Protein 1NVP (pdb70)

Sequence (367 aa):
SGIVPQLQNIVSTVNLGCKLDLKTIALRARNAEYNPKRFAAVIMRIREPRTTALIFSSGKMVCTGAKSEEQSRLAARKYARVVQKLGFPAKFLDFKIQNMVGSCDVKFPIRLEGLVLTHQQFSSYEPELFPGLIYRMIKPRIVLLIFVSGKVVLTGAKVRAEIYEAFENIYPILKGFRKTTVPKLYRSVIEDVINDVRDIFLDDGVDEQVLMELKTLWENKLMDTENVVVCQYDKIHRSKNKWKFHLKDGIMNLNGRDYIFSKAIGDAEWYQLYRNTTLGNSLQESLDELIQSQQITPQLALQVLLQFDKAINAALAQRVRNRVNFRGSLNTYRFCDNVWTFVLNDVEFREVTELIKVDKVKIVACD

Structure (mmCIF, N/CA/C/O backbone):
data_1NVP
#
_entry.id   1NVP
#
_cell.length_a   59.624
_cell.length_b   90.884
_cell.length_c   125.256
_cell.angle_alpha   90.00
_cell.angle_beta   90.00
_cell.angle_gamma   90.00
#
_symmetry.space_group_name_H-M   'P 21 21 21'
#
loop_
_entity.id
_entity.type
_entity.pdbx_description
1 polymer "5'-D(*GP*GP*GP*GP*GP*GP*GP*CP*TP*AP*TP*AP*AP*AP*AP*GP*G)-3'"
2 polymer "5'-D(*CP*CP*TP*TP*TP*TP*AP*TP*AP*GP*CP*CP*CP*CP*CP*CP*C)-3'"
3 polymer 'TATA box binding protein'
4 polymer 'Transcription initiation factor IIA alpha chain'
5 polymer 'Transcription initiation factor IIA beta chain'
6 polymer 'Transcription initiation factor IIA gamma chain'
7 water water
#
loop_
_atom_site.group_PDB
_atom_site.id
_atom_site.type_symbol
_atom_site.label_atom_id
_atom_site.label_alt_id
_atom_site.label_comp_id
_atom_site.label_asym_id
_atom_site.label_entity_id
_atom_site.label_seq_id
_atom_site.pdbx_PDB_ins_code
_atom_site.Cartn_x
_atom_site.Cartn_y
_atom_site.Cartn_z
_atom_site.occupancy
_atom_site.B_iso_or_equiv
_atom_site.auth_seq_id
_atom_site.auth_comp_id
_atom_site.auth_asym_id
_atom_site.auth_atom_id
_atom_site.pdbx_PDB_model_num
ATOM 692 N N . SER C 3 1 ? 8.377 3.827 16.810 1.00 83.29 159 SE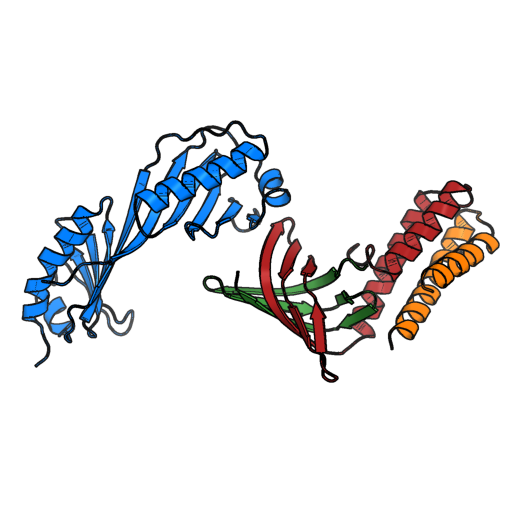R A N 1
ATOM 693 C CA . SER C 3 1 ? 8.101 4.982 17.697 1.00 83.40 159 SER A CA 1
ATOM 694 C C . SER C 3 1 ? 6.929 5.849 17.255 1.00 82.26 159 SER A C 1
ATOM 695 O O . SER C 3 1 ? 6.611 5.979 16.063 1.00 83.64 159 SER A O 1
ATOM 698 N N . GLY C 3 2 ? 6.257 6.395 18.256 1.00 80.81 160 GLY A N 1
ATOM 699 C CA . GLY C 3 2 ? 5.209 7.345 17.980 1.00 77.47 160 GLY A CA 1
ATOM 700 C C . GLY C 3 2 ? 5.985 8.648 17.808 1.00 72.65 160 GLY A C 1
ATOM 701 O O . GLY C 3 2 ? 5.427 9.755 17.812 1.00 74.19 160 GLY A O 1
ATOM 702 N N . ILE C 3 3 ? 7.300 8.490 17.662 1.00 66.58 161 ILE A N 1
ATOM 703 C CA . ILE C 3 3 ? 8.224 9.597 17.497 1.00 61.03 161 ILE A CA 1
ATOM 704 C C . ILE C 3 3 ? 8.427 9.882 16.017 1.00 53.81 161 ILE A C 1
ATOM 705 O O . ILE C 3 3 ? 8.830 9.012 15.238 1.00 52.49 161 ILE A O 1
ATOM 710 N N . VAL C 3 4 ? 8.130 11.114 15.626 1.00 50.22 162 VAL A N 1
ATOM 711 C CA . VAL C 3 4 ? 8.278 11.507 14.237 1.00 46.74 162 VAL A CA 1
ATOM 712 C C . VAL C 3 4 ? 9.267 12.655 14.069 1.00 40.31 162 VAL A C 1
ATOM 713 O O . VAL C 3 4 ? 9.127 13.705 14.705 1.00 36.84 162 VAL A O 1
ATOM 717 N N . PRO C 3 5 ? 10.293 12.463 13.223 1.00 40.85 163 PRO A N 1
ATOM 718 C CA . PRO C 3 5 ? 11.266 13.541 13.015 1.00 41.61 163 PRO A CA 1
ATOM 719 C C . PRO C 3 5 ? 10.563 14.755 12.390 1.00 38.19 163 PRO A C 1
ATOM 720 O O . PRO C 3 5 ? 9.817 14.623 11.420 1.00 35.89 163 PRO A O 1
ATOM 724 N N . GLN C 3 6 ? 10.799 15.934 12.948 1.00 37.94 164 GLN A N 1
ATOM 725 C CA . GLN C 3 6 ? 10.203 17.150 12.392 1.00 40.21 164 GLN A CA 1
ATOM 726 C C . GLN C 3 6 ? 11.235 17.844 11.504 1.00 39.41 164 GLN A C 1
ATOM 727 O O . GLN C 3 6 ? 12.389 17.998 11.895 1.00 37.83 164 GLN A O 1
ATOM 733 N N . LEU C 3 7 ? 10.832 18.234 10.299 1.00 34.22 165 LEU A N 1
ATOM 734 C CA . LEU C 3 7 ? 11.744 18.909 9.389 1.00 37.80 165 LEU A CA 1
ATOM 735 C C . LEU C 3 7 ? 11.995 20.310 9.925 1.00 39.17 165 LEU A C 1
ATOM 736 O O . LEU C 3 7 ? 11.068 20.994 10.364 1.00 38.53 165 LEU A O 1
ATOM 741 N N . GLN C 3 8 ? 13.257 20.727 9.889 1.00 37.24 166 GLN A N 1
ATOM 742 C CA . GLN C 3 8 ? 13.650 22.018 10.432 1.00 34.80 166 GLN A CA 1
ATOM 743 C C . GLN C 3 8 ? 14.284 22.974 9.438 1.00 34.87 166 GLN A C 1
ATOM 744 O O . GLN C 3 8 ? 14.298 24.176 9.660 1.00 35.43 166 GLN A O 1
ATOM 750 N N . ASN C 3 9 ? 14.810 22.445 8.347 1.00 32.27 167 ASN A N 1
ATOM 751 C CA . ASN C 3 9 ? 15.507 23.270 7.384 1.00 29.09 167 ASN A CA 1
ATOM 752 C C . ASN C 3 9 ? 15.656 22.514 6.090 1.00 32.41 167 ASN A C 1
ATOM 753 O O . ASN C 3 9 ? 15.891 21.287 6.070 1.00 33.17 167 ASN A O 1
ATOM 758 N N . ILE C 3 10 ? 15.496 23.242 5.002 1.00 30.80 168 ILE A N 1
ATOM 759 C CA . ILE C 3 10 ? 15.619 22.686 3.681 1.00 32.58 168 ILE A CA 1
ATOM 760 C C . ILE C 3 10 ? 16.368 23.709 2.849 1.00 32.18 168 ILE A C 1
ATOM 761 O O . ILE C 3 10 ? 16.094 24.908 2.956 1.00 32.96 168 ILE A O 1
ATOM 766 N N . VAL C 3 11 ? 17.312 23.237 2.038 1.00 33.07 169 VAL A N 1
ATOM 767 C CA . VAL C 3 11 ? 18.073 24.088 1.136 1.00 29.09 169 VAL A CA 1
ATOM 768 C C . VAL C 3 11 ? 17.732 23.606 -0.260 1.00 32.06 169 VAL A C 1
ATOM 769 O O . VAL C 3 11 ? 17.818 22.395 -0.560 1.00 29.82 169 VAL A O 1
ATOM 773 N N . SER C 3 12 ? 17.312 24.537 -1.110 1.00 30.85 170 SER A N 1
ATOM 774 C CA . SER C 3 12 ? 16.960 24.227 -2.480 1.00 31.57 170 SER A CA 1
ATOM 775 C C . SER C 3 12 ? 17.654 25.197 -3.410 1.00 31.24 170 SER A C 1
ATOM 776 O O . SER C 3 12 ? 18.190 26.211 -2.982 1.00 27.87 170 SER A O 1
ATOM 779 N N . THR C 3 13 ? 17.665 24.883 -4.691 1.00 28.37 171 THR A N 1
ATOM 780 C CA . THR C 3 13 ? 18.292 25.765 -5.635 1.00 31.84 171 THR A CA 1
ATOM 781 C C . THR C 3 13 ? 17.360 25.805 -6.810 1.00 33.06 171 THR A C 1
ATOM 782 O O . THR C 3 13 ? 16.499 24.938 -6.951 1.00 35.25 171 THR A O 1
ATOM 786 N N . VAL C 3 14 ? 17.500 26.838 -7.626 1.00 35.22 172 VAL A N 1
ATOM 787 C CA . VAL C 3 14 ? 16.684 26.978 -8.812 1.00 32.02 172 VAL A CA 1
ATOM 788 C C . VAL C 3 14 ? 17.409 27.933 -9.746 1.00 37.28 172 VAL A C 1
ATOM 789 O O . VAL C 3 14 ? 18.185 28.784 -9.308 1.00 35.48 172 VAL A O 1
ATOM 793 N N . ASN C 3 15 ? 17.176 27.770 -11.037 1.00 35.98 173 ASN A N 1
ATOM 794 C CA . ASN C 3 15 ? 17.817 28.601 -12.024 1.00 35.26 173 ASN A CA 1
ATOM 795 C C . ASN C 3 15 ? 16.820 29.557 -12.679 1.00 36.20 173 ASN A C 1
ATOM 796 O O . ASN C 3 15 ? 15.921 29.128 -13.401 1.00 40.53 173 ASN A O 1
ATOM 801 N N . LEU C 3 16 ? 16.988 30.854 -12.424 1.00 42.15 174 LEU A N 1
ATOM 802 C CA . LEU C 3 16 ? 16.087 31.858 -12.985 1.00 44.86 174 LEU A CA 1
ATOM 803 C C . LEU C 3 16 ? 16.321 32.017 -14.474 1.00 45.85 174 LEU A C 1
ATOM 804 O O . LEU C 3 16 ? 15.558 32.684 -15.163 1.00 46.72 174 LEU A O 1
ATOM 809 N N . GLY C 3 17 ? 17.388 31.394 -14.964 1.00 45.68 175 GLY A N 1
ATOM 810 C CA . GLY C 3 17 ? 17.678 31.409 -16.386 1.00 51.01 175 GLY A CA 1
ATOM 811 C C . GLY C 3 17 ? 18.131 32.674 -17.093 1.00 52.39 175 GLY A C 1
ATOM 812 O O . GLY C 3 17 ? 18.155 32.703 -18.323 1.00 56.83 175 GLY A O 1
ATOM 813 N N . CYS C 3 18 ? 18.486 33.717 -16.354 1.00 50.54 176 CYS A N 1
ATOM 814 C CA . CYS C 3 18 ? 18.955 34.937 -17.002 1.00 52.91 176 CYS A CA 1
ATOM 815 C C . CYS C 3 18 ? 19.881 35.700 -16.079 1.00 53.82 176 CYS A C 1
ATOM 816 O O . CYS C 3 18 ? 19.726 35.652 -14.860 1.00 53.51 176 CYS A O 1
ATOM 819 N N . LYS C 3 19 ? 20.850 36.396 -16.664 1.00 47.91 177 LYS A N 1
ATOM 820 C CA . LYS C 3 19 ? 21.800 37.168 -15.874 1.00 47.14 177 LYS A CA 1
ATOM 821 C C . LYS C 3 19 ? 21.076 38.245 -15.095 1.00 46.64 177 LYS A C 1
ATOM 822 O O . LYS C 3 19 ? 20.107 38.827 -15.575 1.00 48.73 177 LYS A O 1
ATOM 828 N N . LEU C 3 20 ? 21.549 38.501 -13.883 1.00 45.63 178 LEU A N 1
ATOM 829 C CA . LEU C 3 20 ? 20.934 39.486 -13.020 1.00 43.54 178 LEU A CA 1
ATOM 830 C C . LEU C 3 20 ? 21.868 40.620 -12.631 1.00 44.85 178 LEU A C 1
ATOM 831 O O . LEU C 3 20 ? 23.052 40.410 -12.363 1.00 48.22 178 LEU A O 1
ATOM 836 N N . ASP C 3 21 ? 21.311 41.825 -12.609 1.00 45.28 179 ASP A N 1
ATOM 837 C CA . ASP C 3 21 ? 22.039 43.028 -12.221 1.00 45.81 179 ASP A CA 1
ATOM 838 C C . ASP C 3 21 ? 21.748 43.114 -10.737 1.00 44.09 179 ASP A C 1
ATOM 839 O O . ASP C 3 21 ? 20.696 43.605 -10.331 1.00 42.00 179 ASP A O 1
ATOM 844 N N . LEU C 3 22 ? 22.679 42.622 -9.927 1.00 45.49 180 LEU A N 1
ATOM 845 C CA . LEU C 3 22 ? 22.501 42.591 -8.481 1.00 44.47 180 LEU A CA 1
ATOM 846 C C . LEU C 3 22 ? 22.399 43.936 -7.784 1.00 46.76 180 LEU A C 1
ATOM 847 O O . LEU C 3 22 ? 21.745 44.055 -6.742 1.00 42.20 180 LEU A O 1
ATOM 852 N N . LYS C 3 23 ? 23.069 44.946 -8.327 1.00 46.61 181 LYS A N 1
ATOM 853 C CA . LYS C 3 23 ? 23.015 46.261 -7.705 1.00 47.81 181 LYS A CA 1
ATOM 854 C C . LYS C 3 23 ? 21.580 46.782 -7.773 1.00 42.42 181 LYS A C 1
ATOM 855 O O . LYS C 3 23 ? 21.039 47.269 -6.788 1.00 44.59 181 LYS A O 1
ATOM 861 N N . THR C 3 24 ? 20.972 46.664 -8.945 1.00 41.44 182 THR A N 1
ATOM 862 C CA . THR C 3 24 ? 19.596 47.104 -9.142 1.00 47.12 182 THR A CA 1
ATOM 863 C C . THR C 3 24 ? 18.668 46.438 -8.125 1.00 47.85 182 THR A C 1
ATOM 864 O O . THR C 3 24 ? 17.869 47.102 -7.452 1.00 46.90 182 THR A O 1
ATOM 868 N N . ILE C 3 25 ? 18.789 45.116 -8.013 1.00 46.89 183 ILE A N 1
ATOM 869 C CA . ILE C 3 25 ? 17.973 44.345 -7.091 1.00 44.53 183 ILE A CA 1
ATOM 870 C C . ILE C 3 25 ? 18.163 44.794 -5.652 1.00 44.81 183 ILE A C 1
ATOM 871 O O . ILE C 3 25 ? 17.191 44.937 -4.911 1.00 49.30 183 ILE A O 1
ATOM 876 N N . ALA C 3 26 ? 19.406 45.022 -5.249 1.00 42.86 184 ALA A N 1
ATOM 877 C CA . ALA C 3 26 ? 19.679 45.438 -3.878 1.00 46.49 184 ALA A CA 1
ATOM 878 C C . ALA C 3 26 ? 19.132 46.825 -3.551 1.00 47.28 184 ALA A C 1
ATOM 879 O O . ALA C 3 26 ? 18.747 47.096 -2.411 1.00 47.05 184 ALA A O 1
ATOM 881 N N . LEU C 3 27 ? 19.103 47.698 -4.552 1.00 48.83 185 LEU A N 1
ATOM 882 C CA . LEU C 3 27 ? 18.623 49.061 -4.357 1.00 48.56 185 LEU A CA 1
ATOM 883 C C . LEU C 3 27 ? 17.105 49.196 -4.385 1.00 48.19 185 LEU A C 1
ATOM 884 O O . LEU C 3 27 ? 16.545 50.007 -3.653 1.00 47.82 185 LEU A O 1
ATOM 889 N N . ARG C 3 28 ? 16.443 48.382 -5.202 1.00 50.54 186 ARG A N 1
ATOM 890 C CA . ARG C 3 28 ? 14.991 48.450 -5.335 1.00 50.23 186 ARG A CA 1
ATOM 891 C C . ARG C 3 28 ? 14.164 47.442 -4.531 1.00 53.34 186 ARG A C 1
ATOM 892 O O . ARG C 3 28 ? 13.024 47.729 -4.167 1.00 55.61 186 ARG A O 1
ATOM 900 N N . ALA C 3 29 ? 14.719 46.266 -4.252 1.00 49.83 187 ALA A N 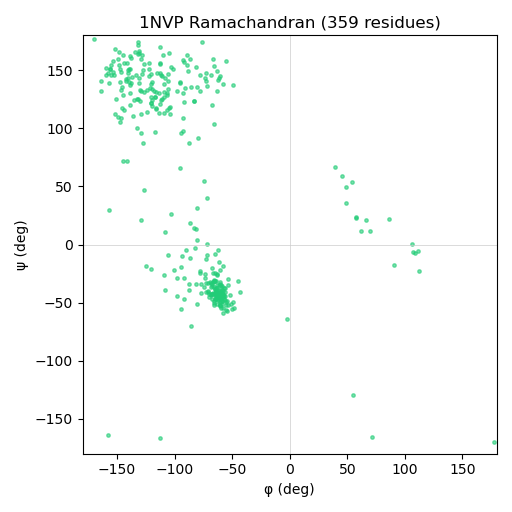1
ATOM 901 C CA . ALA C 3 29 ? 13.976 45.254 -3.500 1.00 49.20 187 ALA A CA 1
ATOM 902 C C . ALA C 3 29 ? 14.036 45.513 -2.004 1.00 46.40 187 ALA A C 1
ATOM 903 O O . ALA C 3 29 ? 14.986 46.111 -1.506 1.00 48.56 187 ALA A O 1
ATOM 905 N N . ARG C 3 30 ? 13.016 45.065 -1.280 1.00 44.25 188 ARG A N 1
ATOM 906 C CA . ARG C 3 30 ? 13.007 45.248 0.162 1.00 43.86 188 ARG A CA 1
ATOM 907 C C . ARG C 3 30 ? 13.700 44.066 0.835 1.00 41.31 188 ARG A C 1
ATOM 908 O O . ARG C 3 30 ? 13.747 42.966 0.286 1.00 42.77 188 ARG A O 1
ATOM 916 N N . ASN C 3 31 ? 14.232 44.311 2.024 1.00 37.32 189 ASN A N 1
ATOM 917 C CA . ASN C 3 31 ? 14.887 43.290 2.815 1.00 39.80 189 ASN A CA 1
ATOM 918 C C . ASN C 3 31 ? 15.990 42.573 2.035 1.00 42.36 189 ASN A C 1
ATOM 919 O O . ASN C 3 31 ? 16.007 41.332 1.924 1.00 38.44 189 ASN A O 1
ATOM 924 N N . ALA C 3 32 ? 16.906 43.373 1.491 1.00 38.80 190 ALA A N 1
ATOM 925 C CA . ALA C 3 32 ? 18.019 42.864 0.714 1.00 37.41 190 ALA A CA 1
ATOM 926 C C . ALA C 3 32 ? 19.350 43.412 1.212 1.00 40.68 190 ALA A C 1
ATOM 927 O O . ALA C 3 32 ? 19.433 44.556 1.694 1.00 41.84 190 ALA A O 1
ATOM 929 N N . GLU C 3 33 ? 20.385 42.581 1.107 1.00 41.22 191 GLU A N 1
ATOM 930 C CA . GLU C 3 33 ? 21.742 42.943 1.512 1.00 39.21 191 GLU A CA 1
ATOM 931 C C . GLU C 3 33 ? 22.671 42.608 0.360 1.00 42.00 191 GLU A C 1
ATOM 932 O O . GLU C 3 33 ? 22.605 41.513 -0.215 1.00 40.99 191 GLU A O 1
ATOM 938 N N . TYR C 3 34 ? 23.530 43.555 0.014 1.00 41.12 192 TYR A N 1
ATOM 939 C CA . TYR C 3 34 ? 24.475 43.361 -1.064 1.00 42.48 192 TYR A CA 1
ATOM 940 C C . TYR C 3 34 ? 25.778 44.053 -0.708 1.00 44.86 192 TYR A C 1
ATOM 941 O O . TYR C 3 34 ? 25.832 45.278 -0.568 1.00 44.43 192 TYR A O 1
ATOM 950 N N . ASN C 3 35 ? 26.821 43.249 -0.548 1.00 43.27 193 ASN A N 1
ATOM 951 C CA . ASN C 3 35 ? 28.144 43.733 -0.196 1.00 45.40 193 ASN A CA 1
ATOM 952 C C . ASN C 3 35 ? 29.144 42.895 -0.977 1.00 42.99 193 ASN A C 1
ATOM 953 O O . ASN C 3 35 ? 29.848 42.076 -0.407 1.00 50.01 193 ASN A O 1
ATOM 958 N N . PRO C 3 36 ? 29.225 43.108 -2.295 1.00 46.49 194 PRO A N 1
ATOM 959 C CA . PRO C 3 36 ? 30.128 42.375 -3.184 1.00 48.98 194 PRO A CA 1
ATOM 960 C C . PRO C 3 36 ? 31.561 42.179 -2.705 1.00 52.87 194 PRO A C 1
ATOM 961 O O . PRO C 3 36 ? 32.188 41.167 -3.019 1.00 56.34 194 PRO A O 1
ATOM 965 N N . LYS C 3 37 ? 32.079 43.125 -1.935 1.00 53.48 195 LYS A N 1
ATOM 966 C CA . LYS C 3 37 ? 33.444 43.012 -1.452 1.00 58.45 195 LYS A CA 1
ATOM 967 C C . LYS C 3 37 ? 33.591 41.849 -0.474 1.00 57.80 195 LYS A C 1
ATOM 968 O O . LYS C 3 37 ? 34.685 41.306 -0.307 1.00 59.51 195 LYS A O 1
ATOM 974 N N . ARG C 3 38 ? 32.493 41.471 0.173 1.00 54.63 196 ARG A N 1
ATOM 975 C CA . ARG C 3 38 ? 32.536 40.375 1.133 1.00 53.04 196 ARG A CA 1
ATOM 976 C C . ARG C 3 38 ? 31.850 39.102 0.628 1.00 52.09 196 ARG A C 1
ATOM 977 O O . ARG C 3 38 ? 32.331 37.996 0.873 1.00 52.56 196 ARG A O 1
ATOM 985 N N . PHE C 3 39 ? 30.729 39.260 -0.069 1.00 49.18 197 PHE A N 1
ATOM 986 C CA . PHE C 3 39 ? 29.988 38.121 -0.605 1.00 43.76 197 PHE A CA 1
ATOM 987 C C . PHE C 3 39 ? 29.392 38.549 -1.938 1.00 43.21 197 PHE A C 1
ATOM 988 O O . PHE C 3 39 ? 28.748 39.592 -2.028 1.00 42.94 197 PHE A O 1
ATOM 996 N N . ALA C 3 40 ? 29.621 37.747 -2.972 1.00 35.36 198 ALA A N 1
ATOM 997 C CA . ALA C 3 40 ? 29.162 38.055 -4.315 1.00 39.39 198 ALA A CA 1
ATOM 998 C C . ALA C 3 40 ? 27.667 37.947 -4.591 1.00 40.54 198 ALA A C 1
ATOM 999 O O . ALA C 3 40 ? 27.226 38.188 -5.712 1.00 42.23 198 ALA A O 1
ATOM 1001 N N . ALA C 3 41 ? 26.875 37.591 -3.596 1.00 36.21 199 ALA A N 1
ATOM 1002 C CA . ALA C 3 41 ? 25.456 37.452 -3.866 1.00 38.75 199 ALA A CA 1
ATOM 1003 C C . ALA C 3 41 ? 24.574 38.329 -3.006 1.00 33.18 199 ALA A C 1
ATOM 1004 O O . ALA C 3 41 ? 24.951 38.744 -1.912 1.00 35.02 199 ALA A O 1
ATOM 1006 N N . VAL C 3 42 ? 23.384 38.605 -3.520 1.00 33.37 200 VAL A N 1
ATOM 1007 C CA . VAL C 3 42 ? 22.419 39.374 -2.758 1.00 35.37 200 VAL A CA 1
ATOM 1008 C C . VAL C 3 42 ? 21.749 38.412 -1.790 1.00 35.72 200 VAL A C 1
ATOM 1009 O O . VAL C 3 42 ? 21.411 37.288 -2.160 1.00 37.45 200 VAL A O 1
ATOM 1013 N N . ILE C 3 43 ? 21.595 38.843 -0.545 1.00 36.50 201 ILE A N 1
ATOM 1014 C CA . ILE C 3 43 ? 20.924 38.057 0.473 1.00 35.46 201 ILE A CA 1
ATOM 1015 C C . ILE C 3 43 ? 19.554 38.729 0.705 1.00 37.51 201 ILE A C 1
ATOM 1016 O O . ILE C 3 43 ? 19.493 39.887 1.158 1.00 39.37 201 ILE A O 1
ATOM 1021 N N . MET C 3 44 ? 18.474 38.013 0.380 1.00 34.13 202 MET A N 1
ATOM 1022 C CA . MET C 3 44 ? 17.108 38.518 0.543 1.00 32.42 202 MET A CA 1
ATOM 1023 C C . MET C 3 44 ? 16.291 37.592 1.456 1.00 35.83 202 MET A C 1
ATOM 1024 O O . MET C 3 44 ? 16.485 36.367 1.451 1.00 33.24 202 MET A O 1
ATOM 1029 N N . ARG C 3 45 ? 15.396 38.176 2.256 1.00 34.53 203 ARG A N 1
ATOM 1030 C CA . ARG C 3 45 ? 14.534 37.414 3.153 1.00 34.54 203 ARG A CA 1
ATOM 1031 C C . ARG C 3 45 ? 13.070 37.774 2.922 1.00 39.34 203 ARG A C 1
ATOM 1032 O O . ARG C 3 45 ? 12.762 38.856 2.409 1.00 38.50 203 ARG A O 1
ATOM 1040 N N . ILE C 3 46 ? 12.172 36.849 3.260 1.00 38.49 204 ILE A N 1
ATOM 1041 C CA . ILE C 3 46 ? 10.733 37.103 3.186 1.00 39.12 204 ILE A CA 1
ATOM 1042 C C . ILE C 3 46 ? 10.207 36.463 4.443 1.00 42.43 204 ILE A C 1
ATOM 1043 O O . ILE C 3 46 ? 10.901 35.645 5.069 1.00 38.41 204 ILE A O 1
ATOM 1048 N N . ARG C 3 47 ? 8.996 36.830 4.833 1.00 39.39 205 ARG A N 1
ATOM 1049 C CA . ARG C 3 47 ? 8.433 36.307 6.064 1.00 40.33 205 ARG A CA 1
ATOM 1050 C C . ARG C 3 47 ? 7.542 35.082 5.917 1.00 37.91 205 ARG A C 1
ATOM 1051 O O . ARG C 3 47 ? 7.306 34.377 6.887 1.00 40.06 205 ARG A O 1
ATOM 1059 N N . GLU C 3 48 ? 7.041 34.840 4.716 1.00 41.62 206 GLU A N 1
ATOM 1060 C CA . GLU C 3 48 ? 6.133 33.728 4.520 1.00 42.69 206 GLU A CA 1
ATOM 1061 C C . GLU C 3 48 ? 6.261 33.092 3.152 1.00 43.79 206 GLU A C 1
ATOM 1062 O O . GLU C 3 48 ? 5.830 33.656 2.151 1.00 45.47 206 GLU A O 1
ATOM 1068 N N . PRO C 3 49 ? 6.881 31.903 3.090 1.00 38.15 207 PRO A N 1
ATOM 1069 C CA . PRO C 3 49 ? 7.431 31.213 4.259 1.00 37.78 207 PRO A CA 1
ATOM 1070 C C . PRO C 3 49 ? 8.694 31.944 4.702 1.00 37.17 207 PRO A C 1
ATOM 1071 O O . PRO C 3 49 ? 9.411 32.477 3.875 1.00 34.96 207 PRO A O 1
ATOM 1075 N N . ARG C 3 50 ? 8.958 31.950 5.998 1.00 36.53 208 ARG A N 1
ATOM 1076 C CA . ARG C 3 50 ? 10.132 32.603 6.542 1.00 37.63 208 ARG A CA 1
ATOM 1077 C C . ARG C 3 50 ? 11.392 31.873 6.050 1.00 36.88 208 ARG A C 1
ATOM 1078 O O . ARG C 3 50 ? 11.727 30.775 6.536 1.00 34.14 208 ARG A O 1
ATOM 1086 N N . THR C 3 51 ? 12.061 32.490 5.073 1.00 34.11 209 THR A N 1
ATOM 1087 C CA . THR C 3 51 ? 13.266 31.954 4.448 1.00 31.98 209 THR A CA 1
ATOM 1088 C C . THR C 3 51 ? 14.253 33.038 3.980 1.00 37.49 209 THR A C 1
ATOM 1089 O O . THR C 3 51 ? 13.899 34.234 3.856 1.00 35.21 209 THR A O 1
ATOM 1093 N N . THR C 3 52 ? 15.479 32.600 3.683 1.00 31.90 210 THR A N 1
ATOM 1094 C CA . THR C 3 52 ? 16.544 33.475 3.198 1.00 27.93 210 THR A CA 1
ATOM 1095 C C . THR C 3 52 ? 17.040 32.931 1.876 1.00 34.48 210 THR A C 1
ATOM 1096 O O . THR C 3 52 ? 17.261 31.713 1.737 1.00 31.52 210 THR A O 1
ATOM 1100 N N . ALA C 3 53 ? 17.186 33.815 0.896 1.00 33.71 211 ALA A N 1
ATOM 1101 C CA . ALA C 3 53 ? 17.683 33.431 -0.411 1.00 37.65 211 ALA A CA 1
ATOM 1102 C C . ALA C 3 53 ? 19.053 34.051 -0.666 1.00 36.19 211 ALA A C 1
ATOM 1103 O O . ALA C 3 53 ? 19.409 35.088 -0.081 1.00 34.07 211 ALA A O 1
ATOM 1105 N N . LEU C 3 54 ? 19.809 33.400 -1.544 1.00 33.08 212 LEU A N 1
ATOM 1106 C CA . LEU C 3 54 ? 21.127 33.855 -1.951 1.00 32.22 212 LEU A CA 1
ATOM 1107 C C . LEU C 3 54 ? 20.944 33.938 -3.434 1.00 31.22 212 LEU A C 1
ATOM 1108 O O . LEU C 3 54 ? 20.729 32.924 -4.089 1.00 32.18 212 LEU A O 1
ATOM 1113 N N . ILE C 3 55 ? 21.006 35.147 -3.984 1.00 31.66 213 ILE A N 1
ATOM 1114 C CA . ILE C 3 55 ? 20.803 35.312 -5.412 1.00 34.00 213 ILE A CA 1
ATOM 1115 C C . ILE C 3 55 ? 22.092 35.731 -6.099 1.00 31.59 213 ILE A C 1
ATOM 1116 O O . ILE C 3 55 ? 22.688 36.752 -5.747 1.00 34.77 213 ILE A O 1
ATOM 1121 N N . PHE C 3 56 ? 22.497 34.957 -7.101 1.00 30.49 214 PHE A N 1
ATOM 1122 C CA . PHE C 3 56 ? 23.734 35.211 -7.821 1.00 35.74 214 PHE A CA 1
ATOM 1123 C C . PHE C 3 56 ? 23.483 35.888 -9.151 1.00 37.52 214 PHE A C 1
ATOM 1124 O O . PHE C 3 56 ? 22.428 35.701 -9.765 1.00 37.45 214 PHE A O 1
ATOM 1132 N N . SER C 3 57 ? 24.458 36.675 -9.598 1.00 38.68 215 SER A N 1
ATOM 1133 C CA . SER C 3 57 ? 24.321 37.409 -10.848 1.00 41.12 215 SER A CA 1
ATOM 1134 C C . SER C 3 57 ? 24.150 36.490 -12.032 1.00 41.63 215 SER A C 1
ATOM 1135 O O . SER C 3 57 ? 23.739 36.923 -13.117 1.00 41.95 215 SER A O 1
ATOM 1138 N N . SER C 3 58 ? 24.457 35.212 -11.833 1.00 38.37 216 SER A N 1
ATOM 1139 C CA . SER C 3 58 ? 24.311 34.240 -12.915 1.00 35.92 216 SER A CA 1
ATOM 1140 C C . SER C 3 58 ? 22.829 33.960 -13.121 1.00 36.65 216 SER A C 1
ATOM 1141 O O . SER C 3 58 ? 22.408 33.573 -14.200 1.00 38.91 216 SER A O 1
ATOM 1144 N N . GLY C 3 59 ? 22.041 34.154 -12.074 1.00 35.47 217 GLY A N 1
ATOM 1145 C CA . GLY C 3 59 ? 20.617 33.882 -12.181 1.00 33.49 217 GLY A CA 1
ATOM 1146 C C . GLY C 3 59 ? 20.255 32.669 -11.334 1.00 37.08 217 GLY A C 1
ATOM 1147 O O . GLY C 3 59 ? 19.076 32.310 -11.190 1.00 35.57 217 GLY A O 1
ATOM 1148 N N . LYS C 3 60 ? 21.274 32.023 -10.768 1.00 33.90 218 LYS A N 1
ATOM 1149 C CA . LYS C 3 60 ? 21.017 30.867 -9.931 1.00 33.32 218 LYS A CA 1
ATOM 1150 C C . LYS C 3 60 ? 20.793 31.377 -8.536 1.00 31.32 218 LYS A C 1
ATOM 1151 O O . LYS C 3 60 ? 21.346 32.403 -8.136 1.00 35.97 218 LYS A O 1
ATOM 1157 N N . MET C 3 61 ? 19.973 30.652 -7.793 1.00 35.38 219 MET A N 1
ATOM 1158 C CA . MET C 3 61 ? 19.599 31.051 -6.464 1.00 31.17 219 MET A CA 1
ATOM 1159 C C . MET C 3 61 ? 19.545 29.880 -5.493 1.00 29.35 219 MET A C 1
ATOM 1160 O O . MET C 3 61 ? 19.269 28.751 -5.888 1.00 29.60 219 MET A O 1
ATOM 1165 N N . VAL C 3 62 ? 19.803 30.162 -4.223 1.00 27.42 220 VAL A N 1
ATOM 1166 C CA . VAL C 3 62 ? 19.749 29.157 -3.180 1.00 30.48 220 VAL A CA 1
ATOM 1167 C C . VAL C 3 62 ? 18.678 29.642 -2.205 1.00 27.12 220 VAL A C 1
ATOM 1168 O O . VAL C 3 62 ? 18.658 30.830 -1.853 1.00 31.42 220 VAL A O 1
ATOM 1172 N N . CYS C 3 63 ? 17.779 28.747 -1.794 1.00 31.70 221 CYS A N 1
ATOM 1173 C CA . CYS C 3 63 ? 16.709 29.084 -0.855 1.00 33.10 221 CYS A CA 1
ATOM 1174 C C . CYS C 3 63 ? 16.893 28.267 0.406 1.00 34.18 221 CYS A C 1
ATOM 1175 O O . CYS C 3 63 ? 17.008 27.035 0.348 1.00 30.77 221 CYS A O 1
ATOM 1178 N N . THR C 3 64 ? 16.921 28.939 1.550 1.00 29.00 222 THR A N 1
ATOM 1179 C CA . THR C 3 64 ? 17.132 28.263 2.805 1.00 28.85 222 THR A CA 1
ATOM 1180 C C . THR C 3 64 ? 16.100 28.575 3.868 1.00 28.78 222 THR A C 1
ATOM 1181 O O . THR C 3 64 ? 15.368 29.570 3.770 1.00 33.96 222 THR A O 1
ATOM 1185 N N . GLY C 3 65 ? 16.056 27.720 4.886 1.00 32.17 223 GLY A N 1
ATOM 1186 C CA . GLY C 3 65 ? 15.178 27.923 6.026 1.00 35.17 223 GLY A CA 1
ATOM 1187 C C . GLY C 3 65 ? 13.771 27.358 6.074 1.00 34.67 223 GLY A C 1
ATOM 1188 O O . GLY C 3 65 ? 13.181 27.287 7.145 1.00 34.53 223 GLY A O 1
ATOM 1189 N N . ALA C 3 66 ? 13.223 26.978 4.938 1.00 30.20 224 ALA A N 1
ATOM 1190 C CA . ALA C 3 66 ? 11.865 26.432 4.891 1.00 36.20 224 ALA A CA 1
ATOM 1191 C C . ALA C 3 66 ? 11.780 25.088 5.628 1.00 36.25 224 ALA A C 1
ATOM 1192 O O . ALA C 3 66 ? 12.779 24.369 5.741 1.00 36.96 224 ALA A O 1
ATOM 1194 N N . LYS C 3 67 ? 10.588 24.755 6.129 1.00 31.16 225 LYS A N 1
ATOM 1195 C CA . LYS C 3 67 ? 10.404 23.509 6.861 1.00 33.99 225 LYS A CA 1
ATOM 1196 C C . LYS C 3 67 ? 9.596 22.435 6.138 1.00 37.10 225 LYS A C 1
ATOM 1197 O O . LYS C 3 67 ? 9.229 21.430 6.740 1.00 36.11 225 LYS A O 1
ATOM 1203 N N . SER C 3 68 ? 9.333 22.629 4.852 1.00 34.86 226 SER A N 1
ATOM 1204 C CA . SER C 3 68 ? 8.597 21.631 4.089 1.00 36.08 226 SER A CA 1
ATOM 1205 C C . SER C 3 68 ? 8.984 21.822 2.642 1.00 33.04 226 SER A C 1
ATOM 1206 O O . SER C 3 68 ? 9.383 22.924 2.264 1.00 33.90 226 SER A O 1
ATOM 1209 N N . GLU C 3 69 ? 8.882 20.762 1.838 1.00 32.93 227 GLU A N 1
ATOM 1210 C CA . GLU C 3 69 ? 9.209 20.823 0.420 1.00 30.53 227 GLU A CA 1
ATOM 1211 C C . GLU C 3 69 ? 8.365 21.885 -0.275 1.00 37.32 227 GLU A C 1
ATOM 1212 O O . GLU C 3 69 ? 8.863 22.653 -1.109 1.00 35.35 227 GLU A O 1
ATOM 1218 N N . GLU C 3 70 ? 7.073 21.891 0.036 1.00 36.90 228 GLU A N 1
ATOM 1219 C CA . GLU C 3 70 ? 6.185 22.862 -0.562 1.00 42.05 228 GLU A CA 1
ATOM 1220 C C . GLU C 3 70 ? 6.562 24.290 -0.144 1.00 39.59 228 GLU A C 1
ATOM 1221 O O . GLU C 3 70 ? 6.560 25.177 -0.955 1.00 36.85 228 GLU A O 1
ATOM 1227 N N . GLN C 3 71 ? 6.897 24.511 1.111 1.00 33.99 229 GLN A N 1
ATOM 1228 C CA . GLN C 3 71 ? 7.310 25.847 1.540 1.00 31.75 229 GLN A CA 1
ATOM 1229 C C . GLN C 3 71 ? 8.589 26.281 0.821 1.00 34.46 229 GLN A C 1
ATOM 1230 O O . GLN C 3 71 ? 8.794 27.469 0.504 1.00 35.60 229 GLN A O 1
ATOM 1236 N N . SER C 3 72 ? 9.463 25.312 0.566 1.00 31.76 230 SER A N 1
ATOM 1237 C CA . SER C 3 72 ? 10.712 25.625 -0.107 1.00 32.25 230 SER A CA 1
ATOM 1238 C C . SER C 3 72 ? 10.481 26.057 -1.538 1.00 32.16 230 SER A C 1
ATOM 1239 O O . SER C 3 72 ? 11.092 27.025 -2.017 1.00 32.36 230 SER A O 1
ATOM 1242 N N . ARG C 3 73 ? 9.599 25.358 -2.236 1.00 35.98 231 ARG A N 1
ATOM 1243 C CA . ARG C 3 73 ? 9.333 25.720 -3.609 1.00 36.78 231 ARG A CA 1
ATOM 1244 C C . ARG C 3 73 ? 8.551 27.043 -3.677 1.00 35.70 231 ARG A C 1
ATOM 1245 O O . ARG C 3 73 ? 8.819 27.876 -4.540 1.00 38.25 231 ARG A O 1
ATOM 1253 N N . LEU C 3 74 ? 7.593 27.226 -2.773 1.00 35.06 232 LEU A N 1
ATOM 1254 C CA . LEU C 3 74 ? 6.793 28.455 -2.752 1.00 36.49 232 LEU A CA 1
ATOM 1255 C C . LEU C 3 74 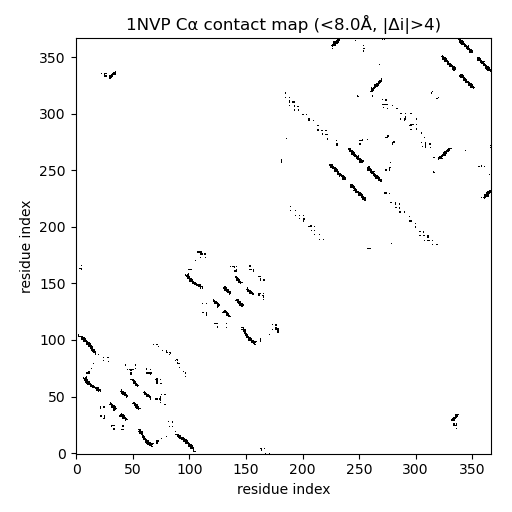? 7.718 29.657 -2.527 1.00 37.58 232 LEU A C 1
ATOM 1256 O O . LEU C 3 74 ? 7.701 30.614 -3.295 1.00 40.15 232 LEU A O 1
ATOM 1261 N N . ALA C 3 75 ? 8.522 29.589 -1.473 1.00 34.33 233 ALA A N 1
ATOM 1262 C CA . ALA C 3 75 ? 9.464 30.653 -1.150 1.00 34.65 233 ALA A CA 1
ATOM 1263 C C . ALA C 3 75 ? 10.294 31.014 -2.365 1.00 31.64 233 ALA A C 1
ATOM 1264 O O . ALA C 3 75 ? 10.359 32.192 -2.750 1.00 33.45 233 ALA A O 1
ATOM 1266 N N . ALA C 3 76 ? 10.900 30.011 -3.000 1.00 30.74 234 ALA A N 1
ATOM 1267 C CA . ALA C 3 76 ? 11.723 30.259 -4.167 1.00 30.03 234 ALA A CA 1
ATOM 1268 C C . ALA C 3 76 ? 10.933 30.906 -5.290 1.00 34.31 234 ALA A C 1
ATOM 1269 O O . ALA C 3 76 ? 11.485 31.705 -6.059 1.00 31.99 234 ALA A O 1
ATOM 1271 N N . ARG C 3 77 ? 9.658 30.539 -5.414 1.00 36.55 235 ARG A N 1
ATOM 1272 C CA . ARG C 3 77 ? 8.795 31.117 -6.448 1.00 37.48 235 ARG A CA 1
ATOM 1273 C C . ARG C 3 77 ? 8.597 32.621 -6.173 1.00 35.77 235 ARG A C 1
ATOM 1274 O O . ARG C 3 77 ? 8.556 33.423 -7.098 1.00 39.21 235 ARG A O 1
ATOM 1282 N N . LYS C 3 78 ? 8.468 32.976 -4.900 1.00 34.99 236 LYS A N 1
ATOM 1283 C CA . LYS C 3 78 ? 8.280 34.364 -4.496 1.00 36.98 236 LYS A CA 1
ATOM 1284 C C . LYS C 3 78 ? 9.532 35.188 -4.777 1.00 37.77 236 LYS A C 1
ATOM 1285 O O . LYS C 3 78 ? 9.450 36.282 -5.343 1.00 37.05 236 LYS A O 1
ATOM 1291 N N . TYR C 3 79 ? 10.694 34.658 -4.397 1.00 34.27 237 TYR A N 1
ATOM 1292 C CA . TYR C 3 79 ? 11.941 35.354 -4.665 1.00 33.93 237 TYR A CA 1
ATOM 1293 C C . TYR C 3 79 ? 12.024 35.593 -6.144 1.00 32.69 237 TYR A C 1
ATOM 1294 O O . TYR C 3 79 ? 12.384 36.687 -6.585 1.00 34.60 237 TYR A O 1
ATOM 1303 N N . ALA C 3 80 ? 11.684 34.574 -6.924 1.00 35.63 238 ALA A N 1
ATOM 1304 C CA . ALA C 3 80 ? 11.750 34.703 -8.366 1.00 37.50 238 ALA A CA 1
ATOM 1305 C C . ALA C 3 80 ? 10.742 35.718 -8.897 1.00 40.19 238 ALA A C 1
ATOM 1306 O O . ALA C 3 80 ? 10.980 36.356 -9.920 1.00 38.04 238 ALA A O 1
ATOM 1308 N N . ARG C 3 81 ? 9.607 35.849 -8.216 1.00 41.56 239 ARG A N 1
ATOM 1309 C CA . ARG C 3 81 ? 8.589 36.795 -8.655 1.00 46.66 239 ARG A CA 1
ATOM 1310 C C . ARG C 3 81 ? 9.056 38.228 -8.323 1.00 47.40 239 ARG A C 1
ATOM 1311 O O . ARG C 3 81 ? 8.802 39.164 -9.082 1.00 48.73 239 ARG A O 1
ATOM 1319 N N . VAL C 3 82 ? 9.736 38.392 -7.192 1.00 41.64 240 VAL A N 1
ATOM 1320 C CA . VAL C 3 82 ? 10.262 39.704 -6.809 1.00 42.42 240 VAL A CA 1
ATOM 1321 C C . VAL C 3 82 ? 11.219 40.153 -7.915 1.00 47.86 240 VAL A C 1
ATOM 1322 O O . VAL C 3 82 ? 11.065 41.234 -8.492 1.00 49.36 240 VAL A O 1
ATOM 1326 N N . VAL C 3 83 ? 12.198 39.307 -8.222 1.00 41.63 241 VAL A N 1
ATOM 1327 C CA . VAL C 3 83 ? 13.171 39.603 -9.265 1.00 43.88 241 VAL A CA 1
ATOM 1328 C C . VAL C 3 83 ? 12.444 39.886 -10.577 1.00 48.80 241 VAL A C 1
ATOM 1329 O O . VAL C 3 83 ? 12.804 40.795 -11.331 1.00 46.67 241 VAL A O 1
ATOM 1333 N N . GLN C 3 84 ? 11.414 39.096 -10.844 1.00 48.93 242 GLN A N 1
ATOM 1334 C CA . GLN C 3 84 ? 10.639 39.248 -12.066 1.00 51.87 242 GLN A CA 1
ATOM 1335 C C . GLN C 3 84 ? 10.012 40.642 -12.155 1.00 50.21 242 GLN A C 1
ATOM 1336 O O . GLN C 3 84 ? 10.097 41.307 -13.189 1.00 52.43 242 GLN A O 1
ATOM 1342 N N . LYS C 3 85 ? 9.396 41.079 -11.061 1.00 48.69 243 LYS A N 1
ATOM 1343 C CA . LYS C 3 85 ? 8.738 42.379 -11.012 1.00 52.03 243 LYS A CA 1
ATOM 1344 C C . LYS C 3 85 ? 9.678 43.583 -11.096 1.00 54.66 243 LYS A C 1
ATOM 1345 O O . LYS C 3 85 ? 9.243 44.685 -11.425 1.00 58.20 243 LYS A O 1
ATOM 1351 N N . LEU C 3 86 ? 10.955 43.384 -10.790 1.00 53.35 244 LEU A N 1
ATOM 1352 C CA . LEU C 3 86 ? 11.915 44.475 -10.870 1.00 53.15 244 LEU A CA 1
ATOM 1353 C C . LEU C 3 86 ? 12.348 44.658 -12.314 1.00 53.59 244 LEU A C 1
ATOM 1354 O O . LEU C 3 86 ? 13.218 45.472 -12.614 1.00 55.52 244 LEU A O 1
ATOM 1359 N N . GLY C 3 87 ? 11.744 43.883 -13.210 1.00 54.99 245 GLY A N 1
ATOM 1360 C CA . GLY C 3 87 ? 12.068 44.007 -14.618 1.00 54.66 245 GLY A CA 1
ATOM 1361 C C . GLY C 3 87 ? 12.903 42.939 -15.301 1.00 57.86 245 GLY A C 1
ATOM 1362 O O . GLY C 3 87 ? 13.178 43.067 -16.495 1.00 58.94 245 GLY A O 1
ATOM 1363 N N . PHE C 3 88 ? 13.323 41.900 -14.584 1.00 52.95 246 PHE A N 1
ATOM 1364 C CA . PHE C 3 88 ? 14.116 40.847 -15.222 1.00 53.82 246 PHE A CA 1
ATOM 1365 C C . PHE C 3 88 ? 13.216 39.683 -15.658 1.00 56.44 246 PHE A C 1
ATOM 1366 O O . PHE C 3 88 ? 12.310 39.276 -14.930 1.00 59.82 246 PHE A O 1
ATOM 1374 N N . PRO C 3 89 ? 13.465 39.127 -16.853 1.00 56.39 247 PRO A N 1
ATOM 1375 C CA . PRO C 3 89 ? 12.696 38.011 -17.419 1.00 55.45 247 PRO A CA 1
ATOM 1376 C C . PRO C 3 89 ? 12.994 36.664 -16.764 1.00 54.98 247 PRO A C 1
ATOM 1377 O O . PRO C 3 89 ? 13.326 35.695 -17.446 1.00 60.23 247 PRO A O 1
ATOM 1381 N N . ALA C 3 90 ? 12.856 36.600 -15.449 1.00 52.95 248 ALA A N 1
ATOM 1382 C CA . ALA C 3 90 ? 13.132 35.378 -14.712 1.00 48.89 248 ALA A CA 1
ATOM 1383 C C . ALA C 3 90 ? 12.242 34.188 -15.069 1.00 50.32 248 ALA A C 1
ATOM 1384 O O . ALA C 3 90 ? 11.040 34.335 -15.313 1.00 52.42 248 ALA A O 1
ATOM 1386 N N . LYS C 3 91 ? 12.856 33.008 -15.099 1.00 46.40 249 LYS A N 1
ATOM 1387 C CA . LYS C 3 91 ? 12.152 31.757 -15.360 1.00 46.39 249 LYS A CA 1
ATOM 1388 C C . LYS C 3 91 ? 12.237 30.992 -14.045 1.00 44.98 249 LYS A C 1
ATOM 1389 O O . LYS C 3 91 ? 12.583 31.571 -13.014 1.00 42.36 249 LYS A O 1
ATOM 1395 N N . PHE C 3 92 ? 11.923 29.703 -14.062 1.00 41.99 250 PHE A N 1
ATOM 1396 C CA . PHE C 3 92 ? 11.989 28.905 -12.842 1.00 41.01 250 PHE A CA 1
ATOM 1397 C C . PHE C 3 92 ? 12.443 27.509 -13.259 1.00 39.80 250 PHE A C 1
ATOM 1398 O O . PHE C 3 92 ? 11.670 26.554 -13.238 1.00 42.19 250 PHE A O 1
ATOM 1406 N N . LEU C 3 93 ? 13.713 27.410 -13.632 1.00 41.01 251 LEU A N 1
ATOM 1407 C CA . LEU C 3 93 ? 14.278 26.167 -14.119 1.00 37.81 251 LEU A CA 1
ATOM 1408 C C . LEU C 3 93 ? 14.999 25.279 -13.122 1.00 40.29 251 LEU A C 1
ATOM 1409 O O . LEU C 3 93 ? 15.736 25.744 -12.250 1.00 39.03 251 LEU A O 1
ATOM 1414 N N . ASP C 3 94 ? 14.760 23.981 -13.273 1.00 39.25 252 ASP A N 1
ATOM 1415 C CA . ASP C 3 94 ? 15.398 22.956 -12.465 1.00 38.78 252 ASP A CA 1
ATOM 1416 C C . ASP C 3 94 ? 15.381 23.169 -10.970 1.00 36.13 252 ASP A C 1
ATOM 1417 O O . ASP C 3 94 ? 16.424 23.077 -10.330 1.00 36.16 252 ASP A O 1
ATOM 1422 N N . PHE C 3 95 ? 14.221 23.465 -10.400 1.00 33.73 253 PHE A N 1
ATOM 1423 C CA . PHE C 3 95 ? 14.137 23.630 -8.958 1.00 35.51 253 PHE A CA 1
ATOM 1424 C C . PHE C 3 95 ? 14.566 22.273 -8.380 1.00 37.39 253 PHE A C 1
ATOM 1425 O O . PHE C 3 95 ? 14.284 21.230 -8.968 1.00 34.68 253 PHE A O 1
ATOM 1433 N N . LYS C 3 96 ? 15.245 22.279 -7.243 1.00 36.21 254 LYS A N 1
ATOM 1434 C CA . LYS C 3 96 ? 15.676 21.024 -6.654 1.00 37.00 254 LYS A CA 1
ATOM 1435 C C . LYS C 3 96 ? 16.085 21.169 -5.210 1.00 32.70 254 LYS A C 1
ATOM 1436 O O . LYS C 3 96 ? 16.850 22.068 -4.840 1.00 31.97 254 LYS A O 1
ATOM 1442 N N . ILE C 3 97 ? 15.563 20.271 -4.386 1.00 31.52 255 ILE A N 1
ATOM 1443 C CA . ILE C 3 97 ? 15.885 20.261 -2.985 1.00 30.47 255 ILE A CA 1
ATOM 1444 C C . ILE C 3 97 ? 17.271 19.609 -2.898 1.00 29.83 255 ILE A C 1
ATOM 1445 O O . ILE C 3 97 ? 17.521 18.570 -3.520 1.00 31.59 255 ILE A O 1
ATOM 1450 N N . GLN C 3 98 ? 18.175 20.243 -2.155 1.00 32.04 256 GLN A N 1
ATOM 1451 C CA . GLN C 3 98 ? 19.546 19.762 -2.049 1.00 32.51 256 GLN A CA 1
ATOM 1452 C C . GLN C 3 98 ? 19.871 19.172 -0.694 1.00 31.86 256 GLN A C 1
ATOM 1453 O O . GLN C 3 98 ? 20.755 18.327 -0.585 1.00 30.92 256 GLN A O 1
ATOM 1459 N N . ASN C 3 99 ? 19.172 19.611 0.339 1.00 29.42 257 ASN A N 1
ATOM 1460 C CA . ASN C 3 99 ? 19.451 19.128 1.666 1.00 30.47 257 ASN A CA 1
ATOM 1461 C C . ASN C 3 99 ? 18.257 19.351 2.570 1.00 30.15 257 ASN A C 1
ATOM 1462 O O . ASN C 3 99 ? 17.527 20.349 2.419 1.00 27.52 257 ASN A O 1
ATOM 1467 N N . MET C 3 100 ? 18.054 18.425 3.510 1.00 28.03 258 MET A N 1
ATOM 1468 C CA . MET C 3 100 ? 16.941 18.494 4.449 1.00 31.55 258 MET A CA 1
ATOM 1469 C C . MET C 3 100 ? 17.443 18.076 5.799 1.00 33.15 258 MET A C 1
ATOM 1470 O O . MET C 3 100 ? 18.216 17.109 5.913 1.00 31.32 258 MET A O 1
ATOM 1475 N N . VAL C 3 101 ? 16.976 18.793 6.818 1.00 28.89 259 VAL A N 1
ATOM 1476 C CA . VAL C 3 101 ? 17.355 18.596 8.191 1.00 27.42 259 VAL A CA 1
ATOM 1477 C C . VAL C 3 101 ? 16.138 18.294 9.048 1.00 34.23 259 VAL A C 1
ATOM 1478 O O . VAL C 3 101 ? 15.095 18.955 8.938 1.00 30.19 259 VAL A O 1
ATOM 1482 N N . GLY C 3 102 ? 16.283 17.287 9.907 1.00 32.89 260 GLY A N 1
ATOM 1483 C CA . GLY C 3 102 ? 15.206 16.893 10.785 1.00 36.20 260 GLY A CA 1
ATOM 1484 C C . GLY C 3 102 ? 15.732 16.782 12.188 1.00 39.02 260 GLY A C 1
ATOM 1485 O O . GLY C 3 102 ? 16.938 16.746 12.403 1.00 38.95 260 GLY A O 1
ATOM 1486 N N . SER C 3 103 ? 14.834 16.738 13.155 1.00 37.81 261 SER A N 1
ATOM 1487 C CA . SER C 3 103 ? 15.248 16.621 14.534 1.00 38.65 261 SER A CA 1
ATOM 1488 C C . SER C 3 103 ? 14.143 15.955 15.325 1.00 42.48 261 SER A C 1
ATOM 1489 O O . SER C 3 103 ? 12.984 15.967 14.917 1.00 42.72 261 SER A O 1
ATOM 1492 N N . CYS C 3 104 ? 14.505 15.369 16.456 1.00 40.14 262 CYS A N 1
ATOM 1493 C CA . CYS C 3 104 ? 13.522 14.741 17.321 1.00 43.04 262 CYS A CA 1
ATOM 1494 C C . CYS C 3 104 ? 14.132 14.358 18.644 1.00 46.51 262 CYS A C 1
ATOM 1495 O O . CYS C 3 104 ? 15.333 14.544 18.865 1.00 40.75 262 CYS A O 1
ATOM 1498 N N . ASP C 3 105 ? 13.293 13.827 19.524 1.00 48.16 263 ASP A N 1
ATOM 1499 C CA . ASP C 3 105 ? 13.698 13.463 20.872 1.00 51.55 263 ASP A CA 1
ATOM 1500 C C . ASP C 3 105 ? 13.255 12.036 21.214 1.00 55.84 263 ASP A C 1
ATOM 1501 O O . ASP C 3 105 ? 12.068 11.720 21.130 1.00 57.60 263 ASP A O 1
ATOM 1506 N N . VAL C 3 106 ? 14.198 11.176 21.599 1.00 56.46 264 VAL A N 1
ATOM 1507 C CA . VAL C 3 106 ? 13.851 9.800 21.947 1.00 56.66 264 VAL A CA 1
ATOM 1508 C C . VAL C 3 106 ? 13.338 9.725 23.379 1.00 58.03 264 VAL A C 1
ATOM 1509 O O . VAL C 3 106 ? 12.956 8.657 23.861 1.00 58.35 264 VAL A O 1
ATOM 1513 N N . LYS C 3 107 ? 13.348 10.868 24.057 1.00 58.57 265 LYS A N 1
ATOM 1514 C CA . LYS C 3 107 ? 12.846 10.973 25.422 1.00 62.56 265 LYS A CA 1
ATOM 1515 C C . LYS C 3 107 ? 13.598 10.220 26.524 1.00 64.02 265 LYS A C 1
ATOM 1516 O O . LYS C 3 107 ? 13.030 9.954 27.583 1.00 62.22 265 LYS A O 1
ATOM 1522 N N . PHE C 3 108 ? 14.862 9.877 26.290 1.00 63.24 266 PHE A N 1
ATOM 1523 C CA . PHE C 3 108 ? 15.660 9.186 27.302 1.00 62.44 266 PHE A CA 1
ATOM 1524 C C . PHE C 3 108 ? 17.153 9.419 27.068 1.00 64.70 266 PHE A C 1
ATOM 1525 O O . PHE C 3 108 ? 17.582 9.629 25.934 1.00 65.38 266 PHE A O 1
ATOM 1533 N N . PRO C 3 109 ? 17.964 9.395 28.144 1.00 64.80 267 PRO A N 1
ATOM 1534 C CA . PRO C 3 109 ? 19.413 9.611 28.044 1.00 59.99 267 PRO A CA 1
ATOM 1535 C C . PRO C 3 109 ? 20.123 8.498 27.282 1.00 58.64 267 PRO A C 1
ATOM 1536 O O . PRO C 3 109 ? 19.610 7.384 27.166 1.00 56.49 267 PRO A O 1
ATOM 1540 N N . ILE C 3 110 ? 21.318 8.801 26.785 1.00 56.71 268 ILE A N 1
ATOM 1541 C CA . ILE C 3 110 ? 22.077 7.838 26.007 1.00 55.96 268 ILE A CA 1
ATOM 1542 C C . ILE C 3 110 ? 23.525 7.702 26.463 1.00 53.56 268 ILE A C 1
ATOM 1543 O O . ILE C 3 110 ? 24.157 8.684 26.858 1.00 55.05 268 ILE A O 1
ATOM 1548 N N . ARG C 3 111 ? 24.036 6.473 26.414 1.00 51.64 269 ARG A N 1
ATOM 1549 C CA . ARG C 3 111 ? 25.422 6.188 26.774 1.00 51.76 269 ARG A CA 1
ATOM 1550 C C . ARG C 3 111 ? 26.212 6.405 25.487 1.00 49.47 269 ARG A C 1
ATOM 1551 O O . ARG C 3 111 ? 26.420 5.468 24.719 1.00 49.59 269 ARG A O 1
ATOM 1559 N N . LEU C 3 112 ? 26.641 7.638 25.239 1.00 50.94 270 LEU A N 1
ATOM 1560 C CA . LEU C 3 112 ? 27.381 7.936 24.017 1.00 55.37 270 LEU A CA 1
ATOM 1561 C C . LEU C 3 112 ? 28.685 7.152 23.888 1.00 57.79 270 LEU A C 1
ATOM 1562 O O . LEU C 3 112 ? 28.932 6.502 22.864 1.00 56.85 270 LEU A O 1
ATOM 1567 N N . GLU C 3 113 ? 29.516 7.214 24.924 1.00 58.99 271 GLU A N 1
ATOM 1568 C CA . GLU C 3 113 ? 30.795 6.511 24.908 1.00 60.28 271 GLU A CA 1
ATOM 1569 C C . GLU C 3 113 ? 30.596 5.034 24.595 1.00 58.00 271 GLU A C 1
ATOM 1570 O O . GLU C 3 113 ? 31.432 4.412 23.938 1.00 58.63 271 GLU A O 1
ATOM 1576 N N . GLY C 3 114 ? 29.485 4.480 25.067 1.00 57.47 272 GLY A N 1
ATOM 1577 C CA . GLY C 3 114 ? 29.199 3.086 24.803 1.00 57.35 272 GLY A CA 1
ATOM 1578 C C . GLY C 3 114 ? 28.868 2.890 23.339 1.00 57.82 272 GLY A C 1
ATOM 1579 O O . GLY C 3 114 ? 29.369 1.965 22.695 1.00 58.14 272 GLY A O 1
ATOM 1580 N N . LEU C 3 115 ? 28.027 3.774 22.808 1.00 58.48 273 LEU A N 1
ATOM 1581 C CA . LEU C 3 115 ? 27.617 3.694 21.411 1.00 54.70 273 LEU A CA 1
ATOM 1582 C C . LEU C 3 115 ? 28.790 3.834 20.450 1.00 49.41 273 LEU A C 1
ATOM 1583 O O . LEU C 3 115 ? 28.885 3.091 19.474 1.00 50.76 273 LEU A O 1
ATOM 1588 N N . VAL C 3 116 ? 29.685 4.779 20.716 1.00 49.02 274 VAL A N 1
ATOM 1589 C CA . VAL C 3 116 ? 30.826 4.970 19.825 1.00 54.82 274 VAL A CA 1
ATOM 1590 C C . VAL C 3 116 ? 31.824 3.809 19.888 1.00 58.82 274 VAL A C 1
ATOM 1591 O O . VAL C 3 116 ? 32.474 3.484 18.893 1.00 60.32 274 VAL A O 1
ATOM 1595 N N . LEU C 3 117 ? 31.944 3.186 21.057 1.00 62.02 275 LEU A N 1
ATOM 1596 C CA . LEU C 3 117 ? 32.857 2.061 21.222 1.00 60.81 275 LEU A CA 1
ATOM 1597 C C . LEU C 3 117 ? 32.401 0.847 20.415 1.00 59.39 275 LEU A C 1
ATOM 1598 O O . LEU C 3 117 ? 33.226 0.118 19.867 1.00 59.55 275 LEU A O 1
ATOM 1603 N N . THR C 3 118 ? 31.090 0.641 20.324 1.00 60.55 276 THR A N 1
ATOM 1604 C CA . THR C 3 118 ? 30.562 -0.501 19.584 1.00 60.52 276 THR A CA 1
ATOM 1605 C C . THR C 3 118 ? 30.219 -0.189 18.138 1.00 59.41 276 THR A C 1
ATOM 1606 O O . THR C 3 118 ? 29.937 -1.099 17.361 1.00 56.70 276 THR A O 1
ATOM 1610 N N . HIS C 3 119 ? 30.231 1.090 17.771 1.00 61.20 277 HIS A N 1
ATOM 1611 C CA . HIS C 3 119 ? 29.919 1.482 16.398 1.00 57.80 277 HIS A CA 1
ATOM 1612 C C . HIS C 3 119 ? 31.028 2.351 15.823 1.00 56.81 277 HIS A C 1
ATOM 1613 O O . HIS C 3 119 ? 30.779 3.387 15.203 1.00 53.88 277 HIS A O 1
ATOM 1620 N N . GLN C 3 120 ? 32.256 1.888 16.025 1.00 55.85 278 GLN A N 1
ATOM 1621 C CA . GLN C 3 120 ? 33.462 2.565 15.577 1.00 54.45 278 GLN A CA 1
ATOM 1622 C C . GLN C 3 120 ? 33.573 2.776 14.068 1.00 54.85 278 GLN A C 1
ATOM 1623 O O . GLN C 3 120 ? 34.313 3.651 13.621 1.00 54.01 278 GLN A O 1
ATOM 1629 N N . GLN C 3 121 ? 32.860 1.983 13.278 1.00 50.45 279 GLN A N 1
ATOM 1630 C CA . GLN C 3 121 ? 32.949 2.129 11.831 1.00 50.65 279 GLN A CA 1
ATOM 1631 C C . GLN C 3 121 ? 31.923 3.110 11.241 1.00 50.83 279 GLN A C 1
ATOM 1632 O O . GLN C 3 121 ? 31.951 3.397 10.047 1.00 49.02 279 GLN A O 1
ATOM 1638 N N . PHE C 3 122 ? 31.030 3.629 12.076 1.00 50.58 280 PHE A N 1
ATOM 1639 C CA . PHE C 3 122 ? 30.010 4.565 11.608 1.00 47.80 280 PHE A CA 1
ATOM 1640 C C . PHE C 3 122 ? 30.012 5.878 12.374 1.00 45.57 280 PHE A C 1
ATOM 1641 O O . PHE C 3 122 ? 29.477 6.877 11.907 1.00 43.29 280 PHE A O 1
ATOM 1649 N N . SER C 3 123 ? 30.612 5.888 13.552 1.00 45.78 281 SER A N 1
ATOM 1650 C CA . SER C 3 123 ? 30.589 7.100 14.336 1.00 44.41 281 SER A CA 1
ATOM 1651 C C . SER C 3 123 ? 31.915 7.547 14.904 1.00 45.55 281 SER A C 1
ATOM 1652 O O . SER C 3 123 ? 32.932 6.865 14.801 1.00 46.52 281 SER A O 1
ATOM 1655 N N . SER C 3 124 ? 31.876 8.723 15.509 1.00 43.19 282 SER A N 1
ATOM 1656 C CA . SER C 3 124 ? 33.035 9.325 16.134 1.00 47.29 282 SER A CA 1
ATOM 1657 C C . SER C 3 124 ? 32.435 10.202 17.204 1.00 48.53 282 SER A C 1
ATOM 1658 O O . SER C 3 124 ? 31.352 10.756 17.025 1.00 47.66 282 SER A O 1
ATOM 1661 N N . TYR C 3 125 ? 33.128 10.324 18.323 1.00 47.71 283 TYR A N 1
ATOM 1662 C CA . TYR C 3 125 ? 32.620 11.111 19.422 1.00 48.19 283 TYR A CA 1
ATOM 1663 C C . TYR C 3 125 ? 33.763 11.674 20.246 1.00 50.57 283 TYR A C 1
ATOM 1664 O O . TYR C 3 125 ? 34.496 10.936 20.896 1.00 52.33 283 TYR A O 1
ATOM 1673 N N . GLU C 3 126 ? 33.923 12.990 20.198 1.00 54.43 284 GLU A N 1
ATOM 1674 C CA . GLU C 3 126 ? 34.972 13.655 20.957 1.00 55.27 284 GLU A CA 1
ATOM 1675 C C . GLU C 3 126 ? 34.326 14.766 21.772 1.00 52.44 284 GLU A C 1
ATOM 1676 O O . GLU C 3 126 ? 34.250 15.911 21.331 1.00 52.13 284 GLU A O 1
ATOM 1682 N N . PRO C 3 127 ? 33.857 14.428 22.981 1.00 56.29 285 PRO A N 1
ATOM 1683 C CA . PRO C 3 127 ? 33.189 15.297 23.955 1.00 57.30 285 PRO A CA 1
ATOM 1684 C C . PRO C 3 127 ? 33.811 16.672 24.156 1.00 56.42 285 PRO A C 1
ATOM 1685 O O . PRO C 3 127 ? 33.100 17.667 24.289 1.00 60.73 285 PRO A O 1
ATOM 1689 N N . GLU C 3 128 ? 35.136 16.730 24.195 1.00 57.79 286 GLU A N 1
ATOM 1690 C CA . GLU C 3 128 ? 35.820 18.000 24.406 1.00 58.62 286 GLU A CA 1
ATOM 1691 C C . GLU C 3 128 ? 35.657 18.924 23.208 1.00 58.15 286 GLU A C 1
ATOM 1692 O O . GLU C 3 128 ? 35.576 20.144 23.357 1.00 60.20 286 GLU A O 1
ATOM 1698 N N . LEU C 3 129 ? 35.598 18.330 22.022 1.00 53.68 287 LEU A N 1
ATOM 1699 C CA . LEU C 3 129 ? 35.469 19.074 20.775 1.00 50.44 287 LEU A CA 1
ATOM 1700 C C . LEU C 3 129 ? 34.037 19.518 20.470 1.00 46.89 287 LEU A C 1
ATOM 1701 O O . LEU C 3 129 ? 33.789 20.690 20.170 1.00 45.13 287 LEU A O 1
ATOM 1706 N N . PHE C 3 130 ? 33.108 18.567 20.531 1.00 45.92 288 PHE A N 1
ATOM 1707 C CA . PHE C 3 130 ? 31.686 18.804 20.270 1.00 44.53 288 PHE A CA 1
ATOM 1708 C C . PHE C 3 130 ? 30.942 17.771 21.110 1.00 42.77 288 PHE A C 1
ATOM 1709 O O . PHE C 3 130 ? 31.197 16.571 20.995 1.00 45.05 288 PHE A O 1
ATOM 1717 N N . PRO C 3 131 ? 30.007 18.218 21.960 1.00 48.40 289 PRO A N 1
ATOM 1718 C CA . PRO C 3 131 ? 29.250 17.303 22.822 1.00 47.16 289 PRO A CA 1
ATOM 1719 C C . PRO C 3 131 ? 28.353 16.256 22.157 1.00 48.99 289 PRO A C 1
ATOM 1720 O O . PRO C 3 131 ? 27.787 15.401 22.839 1.00 49.48 289 PRO A O 1
ATOM 1724 N N . GLY C 3 132 ? 28.238 16.298 20.836 1.00 45.41 290 GLY A N 1
ATOM 1725 C CA . GLY C 3 132 ? 27.390 15.331 20.166 1.00 39.05 290 GLY A CA 1
ATOM 1726 C C . GLY C 3 132 ? 28.134 14.234 19.424 1.00 41.62 290 GLY A C 1
ATOM 1727 O O . GLY C 3 132 ? 29.216 14.451 18.884 1.00 42.23 290 GLY A O 1
ATOM 1728 N N . LEU C 3 133 ? 27.553 13.043 19.400 1.00 37.67 291 LEU A N 1
ATOM 1729 C CA . LEU C 3 133 ? 28.166 11.933 18.688 1.00 41.72 291 LEU A CA 1
ATOM 1730 C C . LEU C 3 133 ? 27.710 12.043 17.245 1.00 39.82 291 LEU A C 1
ATOM 1731 O O . LEU C 3 133 ? 26.541 12.298 16.977 1.00 37.22 291 LEU A O 1
ATOM 1736 N N . ILE C 3 134 ? 28.639 11.866 16.318 1.00 36.22 292 ILE A N 1
ATOM 1737 C CA . ILE C 3 134 ? 28.341 11.948 14.902 1.00 35.81 292 ILE A CA 1
ATOM 1738 C C . ILE C 3 134 ? 28.285 10.541 14.306 1.00 36.21 292 ILE A C 1
ATOM 1739 O O . ILE C 3 134 ? 29.285 9.820 14.303 1.00 34.99 292 ILE A O 1
ATOM 1744 N N . TYR C 3 135 ? 27.116 10.176 13.783 1.00 33.26 293 TYR A N 1
ATOM 1745 C CA . TYR C 3 135 ? 26.885 8.853 13.213 1.00 37.16 293 TYR A CA 1
ATOM 1746 C C . TYR C 3 135 ? 26.643 8.938 11.726 1.00 36.84 293 TYR A C 1
ATOM 1747 O O . TYR C 3 135 ? 25.628 9.470 11.289 1.00 40.74 293 TYR A O 1
ATOM 1756 N N . ARG C 3 136 ? 27.566 8.404 10.940 1.00 38.14 294 ARG A N 1
ATOM 1757 C CA . ARG C 3 136 ? 27.424 8.427 9.500 1.00 38.46 294 ARG A CA 1
ATOM 1758 C C . ARG C 3 136 ? 26.779 7.145 8.993 1.00 38.88 294 ARG A C 1
ATOM 1759 O O . ARG C 3 136 ? 27.447 6.138 8.766 1.00 37.89 294 ARG A O 1
ATOM 1767 N N . MET C 3 137 ? 25.466 7.199 8.806 1.00 37.63 295 MET A N 1
ATOM 1768 C CA . MET C 3 137 ? 24.720 6.055 8.336 1.00 34.46 295 MET A CA 1
ATOM 1769 C C . MET C 3 137 ? 24.974 5.823 6.863 1.00 39.21 295 MET A C 1
ATOM 1770 O O . MET C 3 137 ? 25.106 6.772 6.087 1.00 38.34 295 MET A O 1
ATOM 1775 N N . ILE C 3 138 ? 25.036 4.553 6.469 1.00 38.46 296 ILE A N 1
ATOM 1776 C CA . ILE C 3 138 ? 25.278 4.206 5.076 1.00 39.58 296 ILE A CA 1
ATOM 1777 C C . ILE C 3 138 ? 23.988 4.130 4.282 1.00 40.45 296 ILE A C 1
ATOM 1778 O O . ILE C 3 138 ? 23.936 4.534 3.120 1.00 43.13 296 ILE A O 1
ATOM 1783 N N . LYS C 3 139 ? 22.945 3.598 4.901 1.00 41.65 297 LYS A N 1
ATOM 1784 C CA . LYS C 3 139 ? 21.665 3.480 4.219 1.00 43.70 297 LYS A CA 1
ATOM 1785 C C . LYS C 3 139 ? 20.530 3.890 5.143 1.00 44.16 297 LYS A C 1
ATOM 1786 O O . LYS C 3 139 ? 20.270 3.238 6.152 1.00 47.33 297 LYS A O 1
ATOM 1792 N N . PRO C 3 140 ? 19.891 5.032 4.848 1.00 42.48 298 PRO A N 1
ATOM 1793 C CA . PRO C 3 140 ? 20.244 5.881 3.702 1.00 42.55 298 PRO A CA 1
ATOM 1794 C C . PRO C 3 140 ? 21.525 6.646 4.058 1.00 40.91 298 PRO A C 1
ATOM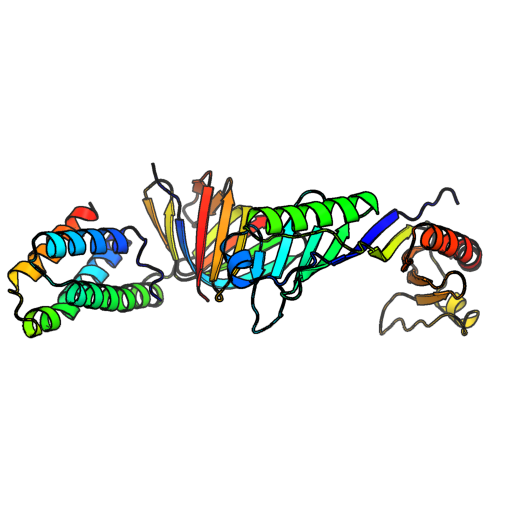 1795 O O . PRO C 3 140 ? 22.007 6.552 5.186 1.00 34.46 298 PRO A O 1
ATOM 1799 N N . ARG C 3 141 ? 22.085 7.389 3.110 1.00 39.01 299 ARG A N 1
ATOM 1800 C CA . ARG C 3 141 ? 23.306 8.134 3.413 1.00 39.92 299 ARG A CA 1
ATOM 1801 C C . ARG C 3 141 ? 22.901 9.402 4.156 1.00 37.41 299 ARG A C 1
ATOM 1802 O O . ARG C 3 141 ? 22.633 10.430 3.557 1.00 35.70 299 ARG A O 1
ATOM 1810 N N . ILE C 3 142 ? 22.878 9.311 5.474 1.00 37.96 300 ILE A N 1
ATOM 1811 C CA . ILE C 3 142 ? 22.437 10.398 6.320 1.00 32.69 300 ILE A CA 1
ATOM 1812 C C . ILE C 3 142 ? 23.371 10.526 7.498 1.00 37.18 300 ILE A C 1
ATOM 1813 O O . ILE C 3 142 ? 23.859 9.517 8.005 1.00 38.32 300 ILE A O 1
ATOM 1818 N N . VAL C 3 143 ? 23.613 11.758 7.942 1.00 33.94 301 VAL A N 1
ATOM 1819 C CA . VAL C 3 143 ? 24.476 11.987 9.091 1.00 31.25 301 VAL A CA 1
ATOM 1820 C C . VAL C 3 143 ? 23.617 12.375 10.268 1.00 34.18 301 VAL A C 1
ATOM 1821 O O . VAL C 3 143 ? 22.771 13.265 10.158 1.00 32.10 301 VAL A O 1
ATOM 1825 N N . LEU C 3 144 ? 23.820 11.721 11.405 1.00 29.10 302 LEU A N 1
ATOM 1826 C CA . LEU C 3 144 ? 23.038 12.042 12.573 1.00 32.96 302 LEU A CA 1
ATOM 1827 C C . LEU C 3 144 ? 23.922 12.605 13.656 1.00 32.26 302 LEU A C 1
ATOM 1828 O O . LEU C 3 144 ? 25.086 12.233 13.772 1.00 38.00 302 LEU A O 1
ATOM 1833 N N . LEU C 3 145 ? 23.364 13.512 14.445 1.00 33.22 303 LEU A N 1
ATOM 1834 C CA . LEU C 3 145 ? 24.073 14.093 15.572 1.00 33.53 303 LEU A CA 1
ATOM 1835 C C . LEU C 3 145 ? 23.246 13.620 16.752 1.00 39.88 303 LEU A C 1
ATOM 1836 O O . LEU C 3 145 ? 22.062 13.949 16.873 1.00 37.41 303 LEU A O 1
ATOM 1841 N N . ILE C 3 146 ? 23.860 12.821 17.611 1.00 41.91 304 ILE A N 1
ATOM 1842 C CA . ILE C 3 146 ? 23.158 12.257 18.749 1.00 41.99 304 ILE A CA 1
ATOM 1843 C C . ILE C 3 146 ? 23.713 12.803 20.041 1.00 44.72 304 ILE A C 1
ATOM 1844 O O . ILE C 3 146 ? 24.918 12.817 20.254 1.00 41.87 304 ILE A O 1
ATOM 1849 N N . PHE C 3 147 ? 22.822 13.265 20.908 1.00 45.00 305 PHE A N 1
ATOM 1850 C CA . PHE C 3 147 ? 23.242 13.840 22.168 1.00 44.03 305 PHE A CA 1
ATOM 1851 C C . PHE C 3 147 ? 22.819 12.985 23.353 1.00 46.21 305 PHE A C 1
ATOM 1852 O O . PHE C 3 147 ? 21.879 12.191 23.258 1.00 42.84 305 PHE A O 1
ATOM 1860 N N . VAL C 3 148 ? 23.532 13.123 24.463 1.00 50.46 306 VAL A N 1
ATOM 1861 C CA . VAL C 3 148 ? 23.220 12.328 25.642 1.00 51.81 306 VAL A CA 1
ATOM 1862 C C . VAL C 3 148 ? 21.825 12.644 26.163 1.00 49.49 306 VAL A C 1
ATOM 1863 O O . VAL C 3 148 ? 21.189 11.806 26.806 1.00 50.80 306 VAL A O 1
ATOM 1867 N N . SER C 3 149 ? 21.348 13.850 25.871 1.00 50.42 307 SER A N 1
ATOM 1868 C CA . SER C 3 149 ? 20.021 14.271 26.307 1.00 52.18 307 SER A CA 1
ATOM 1869 C C . SER C 3 149 ? 18.959 13.409 25.629 1.00 51.67 307 SER A C 1
ATOM 1870 O O . SER C 3 149 ? 17.852 13.255 26.137 1.00 54.87 307 SER A O 1
ATOM 1873 N N . GLY C 3 150 ? 19.303 12.852 24.474 1.00 50.79 308 GLY A N 1
ATOM 1874 C CA . GLY C 3 150 ? 18.357 12.026 23.748 1.00 45.29 308 GLY A CA 1
ATOM 1875 C C . GLY C 3 150 ? 17.885 12.743 22.501 1.00 42.81 308 GLY A C 1
ATOM 1876 O O . GLY C 3 150 ? 17.178 12.167 21.668 1.00 43.16 308 GLY A O 1
ATOM 1877 N N . LYS C 3 151 ? 18.271 14.011 22.378 1.00 42.23 309 LYS A N 1
ATOM 1878 C CA . LYS C 3 151 ? 17.905 14.811 21.216 1.00 41.22 309 LYS A CA 1
ATOM 1879 C C . LYS C 3 151 ? 18.713 14.336 20.021 1.00 42.70 309 LYS A C 1
ATOM 1880 O O . LYS C 3 151 ? 19.897 14.034 20.148 1.00 45.73 309 LYS A O 1
ATOM 1886 N N . VAL C 3 152 ? 18.071 14.283 18.862 1.00 39.55 310 VAL A N 1
ATOM 1887 C CA . VAL C 3 152 ? 18.715 13.823 17.641 1.00 38.91 310 VAL A CA 1
ATOM 1888 C C . VAL C 3 152 ? 18.509 14.753 16.448 1.00 39.02 310 VAL A C 1
ATOM 1889 O O . VAL C 3 152 ? 17.410 15.257 16.220 1.00 38.53 310 VAL A O 1
ATOM 1893 N N . VAL C 3 153 ? 19.567 14.951 15.673 1.00 34.62 311 VAL A N 1
ATOM 1894 C CA . VAL C 3 153 ? 19.489 15.759 14.475 1.00 30.99 311 VAL A CA 1
ATOM 1895 C C . VAL C 3 153 ? 19.883 14.886 13.311 1.00 33.91 311 VAL A C 1
ATOM 1896 O O . VAL C 3 153 ? 20.822 14.099 13.410 1.00 37.36 311 VAL A O 1
ATOM 1900 N N . LEU C 3 154 ? 19.161 15.010 12.207 1.00 33.83 312 LEU A N 1
ATOM 1901 C CA . LEU C 3 154 ? 19.472 14.242 11.019 1.00 32.27 312 LEU A CA 1
ATOM 1902 C C . LEU C 3 154 ? 19.622 15.211 9.861 1.00 34.48 312 LEU A C 1
ATOM 1903 O O . LEU C 3 154 ? 18.768 16.072 9.655 1.00 31.39 312 LEU A O 1
ATOM 1908 N N . THR C 3 155 ? 20.700 15.072 9.102 1.00 33.87 313 THR A N 1
ATOM 1909 C CA . THR C 3 155 ? 20.902 15.945 7.970 1.00 35.92 313 THR A CA 1
ATOM 1910 C C . THR C 3 155 ? 21.575 15.220 6.815 1.00 38.03 313 THR A C 1
ATOM 1911 O O . THR C 3 155 ? 22.111 14.116 6.987 1.00 33.09 313 THR A O 1
ATOM 1915 N N . GLY C 3 156 ? 21.498 15.818 5.629 1.00 32.78 314 GLY A N 1
ATOM 1916 C CA . GLY C 3 156 ? 22.109 15.242 4.447 1.00 30.83 314 GLY A CA 1
ATOM 1917 C C . GLY C 3 156 ? 21.101 14.660 3.483 1.00 32.62 314 GLY A C 1
ATOM 1918 O O . GLY C 3 156 ? 21.446 14.266 2.378 1.00 31.92 314 GLY A O 1
ATOM 1919 N N . ALA C 3 157 ? 19.839 14.623 3.891 1.00 27.91 315 ALA A N 1
ATOM 1920 C CA . ALA C 3 157 ? 18.784 14.079 3.042 1.00 30.73 315 ALA A CA 1
ATOM 1921 C C . ALA C 3 157 ? 18.444 14.881 1.800 1.00 32.05 315 ALA A C 1
ATOM 1922 O O . ALA C 3 157 ? 18.508 16.116 1.806 1.00 32.05 315 ALA A O 1
ATOM 1924 N N . LYS C 3 158 ? 18.085 14.165 0.737 1.00 31.04 316 LYS A N 1
ATOM 1925 C CA . LYS C 3 158 ? 17.647 14.739 -0.524 1.00 32.46 316 LYS A CA 1
ATOM 1926 C C . LYS C 3 158 ? 16.108 14.664 -0.578 1.00 32.84 316 LYS A C 1
ATOM 1927 O O . LYS C 3 158 ? 15.462 15.388 -1.354 1.00 33.58 316 LYS A O 1
ATOM 1933 N N . VAL C 3 159 ? 15.536 13.757 0.216 1.00 31.22 317 VAL A N 1
ATOM 1934 C CA . VAL C 3 159 ? 14.085 13.568 0.275 1.00 35.14 317 VAL A CA 1
ATOM 1935 C C . VAL C 3 159 ? 13.661 13.238 1.686 1.00 37.22 317 VAL A C 1
ATOM 1936 O O . VAL C 3 159 ? 14.445 12.731 2.486 1.00 36.98 317 VAL A O 1
ATOM 1940 N N . ARG C 3 160 ? 12.405 13.524 1.992 1.00 34.41 318 ARG A N 1
ATOM 1941 C CA . ARG C 3 160 ? 11.854 13.290 3.319 1.00 35.18 318 ARG A CA 1
ATOM 1942 C C . ARG C 3 160 ? 11.972 11.832 3.832 1.00 37.70 318 ARG A C 1
ATOM 1943 O O . ARG C 3 160 ? 12.203 11.596 5.020 1.00 34.09 318 ARG A O 1
ATOM 1951 N N . ALA C 3 161 ? 11.801 10.866 2.940 1.00 34.59 319 ALA A N 1
ATOM 1952 C CA . ALA C 3 161 ? 11.862 9.447 3.330 1.00 39.27 319 ALA A CA 1
ATOM 1953 C C . ALA C 3 161 ? 13.201 9.056 3.972 1.00 38.34 319 ALA A C 1
ATOM 1954 O O . ALA C 3 161 ? 13.243 8.288 4.945 1.00 36.96 319 ALA A O 1
ATOM 1956 N N . GLU C 3 162 ? 14.296 9.595 3.439 1.00 35.87 320 GLU A N 1
ATOM 1957 C CA . GLU C 3 162 ? 15.610 9.296 3.995 1.00 34.57 320 GLU A CA 1
ATOM 1958 C C . GLU C 3 162 ? 15.692 9.713 5.447 1.00 36.23 320 GLU A C 1
ATOM 1959 O O . GLU C 3 162 ? 16.306 9.015 6.260 1.00 35.15 320 GLU A O 1
ATOM 1965 N N . ILE C 3 163 ? 15.051 10.832 5.798 1.00 31.97 321 ILE A N 1
ATOM 1966 C CA . ILE C 3 163 ? 15.069 11.301 7.182 1.00 35.47 321 ILE A CA 1
ATOM 1967 C C . ILE C 3 163 ? 14.335 10.327 8.109 1.00 40.78 321 ILE A C 1
ATOM 1968 O O . ILE C 3 163 ? 14.817 9.987 9.191 1.00 39.72 321 ILE A O 1
ATOM 1973 N N . TYR C 3 164 ? 13.136 9.933 7.695 1.00 41.07 322 TYR A N 1
ATOM 1974 C CA . TYR C 3 164 ? 12.309 9.011 8.473 1.00 43.19 322 TYR A CA 1
ATOM 1975 C C . TYR C 3 164 ? 13.006 7.643 8.560 1.00 43.70 322 TYR A C 1
ATOM 1976 O O . TYR C 3 164 ? 13.123 7.059 9.630 1.00 43.06 322 TYR A O 1
ATOM 1985 N N . GLU C 3 165 ? 13.485 7.161 7.423 1.00 38.99 323 GLU A N 1
ATOM 1986 C CA . GLU C 3 165 ? 14.169 5.878 7.356 1.00 41.60 323 GLU A CA 1
ATOM 1987 C C . GLU C 3 165 ? 15.408 5.842 8.248 1.00 45.31 323 GLU A C 1
ATOM 1988 O O . GLU C 3 165 ? 15.633 4.869 8.977 1.00 44.53 323 GLU A O 1
ATOM 1994 N N . ALA C 3 166 ? 16.208 6.909 8.216 1.00 41.17 324 ALA A N 1
ATOM 1995 C CA . ALA C 3 166 ? 17.407 6.947 9.041 1.00 40.69 324 ALA A CA 1
ATOM 1996 C C . ALA C 3 166 ? 17.065 6.917 10.519 1.00 42.14 324 ALA A C 1
ATOM 1997 O O . ALA C 3 166 ? 17.775 6.286 11.304 1.00 39.82 324 ALA A O 1
ATOM 1999 N N . PHE C 3 167 ? 15.986 7.591 10.911 1.00 38.13 325 PHE A N 1
ATOM 2000 C CA . PHE C 3 167 ? 15.616 7.597 12.322 1.00 42.33 325 PHE A CA 1
ATOM 2001 C C . PHE C 3 167 ? 15.045 6.248 12.768 1.00 42.30 325 PHE A C 1
ATOM 2002 O O . PHE C 3 167 ? 15.214 5.858 13.919 1.00 42.55 325 PHE A O 1
ATOM 2010 N N . GLU C 3 168 ? 14.343 5.564 11.869 1.00 45.43 326 GLU A N 1
ATOM 2011 C CA . GLU C 3 168 ? 13.789 4.250 12.199 1.00 48.16 326 GLU A CA 1
ATOM 2012 C C . GLU C 3 168 ? 14.967 3.286 12.386 1.00 49.65 326 GLU A C 1
ATOM 2013 O O . GLU C 3 168 ? 14.916 2.389 13.226 1.00 51.29 326 GLU A O 1
ATOM 2019 N N . ASN C 3 169 ? 16.031 3.488 11.609 1.00 46.79 327 ASN A N 1
ATOM 2020 C CA . ASN C 3 169 ? 17.223 2.652 11.712 1.00 45.01 327 ASN A CA 1
ATOM 2021 C C . ASN C 3 169 ? 17.960 2.880 13.017 1.00 45.66 327 ASN A C 1
ATOM 2022 O O . ASN C 3 169 ? 18.377 1.928 13.676 1.00 49.52 327 ASN A O 1
ATOM 2027 N N . ILE C 3 170 ? 18.109 4.141 13.406 1.00 44.63 328 ILE A N 1
ATOM 2028 C CA . ILE C 3 170 ? 18.846 4.470 14.620 1.00 40.08 328 ILE A CA 1
ATOM 2029 C C . ILE C 3 170 ? 18.118 4.262 15.939 1.00 43.12 328 ILE A C 1
ATOM 2030 O O . ILE C 3 170 ? 18.759 4.083 16.972 1.00 42.67 328 ILE A O 1
ATOM 2035 N N . TYR C 3 171 ? 16.789 4.295 15.920 1.00 40.62 329 TYR A N 1
ATOM 2036 C CA . TYR C 3 171 ? 16.037 4.173 17.162 1.00 47.77 329 TYR A CA 1
ATOM 2037 C C . TYR C 3 171 ? 16.333 2.927 17.997 1.00 49.33 329 TYR A C 1
ATOM 2038 O O . TYR C 3 171 ? 16.596 3.030 19.194 1.00 48.84 329 TYR A O 1
ATOM 2047 N N . PRO C 3 172 ? 16.273 1.733 17.387 1.00 52.75 330 PRO A N 1
ATOM 2048 C CA . PRO C 3 172 ? 16.560 0.531 18.176 1.00 58.57 330 PRO A CA 1
ATOM 2049 C C . PRO C 3 172 ? 18.010 0.490 18.649 1.00 62.54 330 PRO A C 1
ATOM 2050 O O . PRO C 3 172 ? 18.304 -0.047 19.717 1.00 66.78 330 PRO A O 1
ATOM 2054 N N . ILE C 3 173 ? 18.917 1.063 17.860 1.00 60.23 331 ILE A N 1
ATOM 2055 C CA . ILE C 3 173 ? 20.322 1.096 18.250 1.00 58.41 331 ILE A CA 1
ATOM 2056 C C . ILE C 3 173 ? 20.441 1.957 19.500 1.00 58.95 331 ILE A C 1
ATOM 2057 O O . ILE C 3 173 ? 21.155 1.611 20.440 1.00 63.61 331 ILE A O 1
ATOM 2062 N N . LEU C 3 174 ? 19.725 3.076 19.510 1.00 56.84 332 LEU A N 1
ATOM 2063 C CA . LEU C 3 174 ? 19.760 3.990 20.643 1.00 56.57 332 LEU A CA 1
ATOM 2064 C C . LEU C 3 174 ? 19.102 3.398 21.884 1.00 59.08 332 LEU A C 1
ATOM 2065 O O . LEU C 3 174 ? 19.553 3.641 23.006 1.00 59.08 332 LEU A O 1
ATOM 2070 N N . LYS C 3 175 ? 18.028 2.637 21.699 1.00 58.10 333 LYS A N 1
ATOM 2071 C CA . LYS C 3 175 ? 17.372 2.026 22.847 1.00 59.75 333 LYS A CA 1
ATOM 2072 C C . LYS C 3 175 ? 18.378 1.104 23.527 1.00 60.68 333 LYS A C 1
ATOM 2073 O O . LYS C 3 175 ? 18.374 0.952 24.748 1.00 64.06 333 LYS A O 1
ATOM 2079 N N . GLY C 3 176 ? 19.258 0.517 22.723 1.00 59.22 334 GLY A N 1
ATOM 2080 C CA . GLY C 3 176 ? 20.271 -0.375 23.249 1.00 58.35 334 GLY A CA 1
ATOM 2081 C C . GLY C 3 176 ? 21.281 0.303 24.156 1.00 59.50 334 GLY A C 1
ATOM 2082 O O . GLY C 3 176 ? 22.102 -0.372 24.785 1.00 63.16 334 GLY A O 1
ATOM 2083 N N . PHE C 3 177 ? 21.235 1.631 24.235 1.00 56.77 335 PHE A N 1
ATOM 2084 C CA . PHE C 3 177 ? 22.170 2.358 25.085 1.00 53.17 335 PHE A CA 1
ATOM 2085 C C . PHE C 3 177 ? 21.494 3.338 26.023 1.00 56.13 335 PHE A C 1
ATOM 2086 O O . PHE C 3 177 ? 22.130 4.273 26.513 1.00 58.60 335 PHE A O 1
ATOM 2094 N N . ARG C 3 178 ? 20.208 3.129 26.282 1.00 61.08 336 ARG A N 1
ATOM 2095 C CA . ARG C 3 178 ? 19.481 4.015 27.182 1.00 67.75 336 ARG A CA 1
ATOM 2096 C C . ARG C 3 178 ? 20.188 4.079 28.527 1.00 70.87 336 ARG A C 1
ATOM 2097 O O . ARG C 3 178 ? 20.944 3.178 28.875 1.00 71.87 336 ARG A O 1
ATOM 2105 N N . LYS C 3 179 ? 19.946 5.142 29.285 1.00 75.72 337 LYS A N 1
ATOM 2106 C CA . LYS C 3 179 ? 20.580 5.272 30.586 1.00 81.70 337 LYS A CA 1
ATOM 2107 C C . LYS C 3 179 ? 19.674 4.976 31.766 1.00 86.16 337 LYS A C 1
ATOM 2108 O O . LYS C 3 179 ? 18.733 5.715 32.070 1.00 87.50 337 LYS A O 1
ATOM 2114 N N . THR C 3 180 ? 20.001 3.873 32.425 1.00 89.82 338 THR A N 1
ATOM 2115 C CA . THR C 3 180 ? 19.305 3.364 33.593 1.00 92.70 338 THR A CA 1
ATOM 2116 C C . THR C 3 180 ? 19.133 4.412 34.691 1.00 93.96 338 THR A C 1
ATOM 2120 N N . THR D 4 8 ? 19.513 72.968 23.613 1.00 96.67 9 THR B N 1
ATOM 2121 C CA . THR D 4 8 ? 20.912 72.726 23.159 1.00 96.08 9 THR B CA 1
ATOM 2122 C C . THR D 4 8 ? 20.954 72.450 21.659 1.00 95.31 9 THR B C 1
ATOM 2123 O O . THR D 4 8 ? 22.016 72.183 21.099 1.00 95.19 9 THR B O 1
ATOM 2127 N N . VAL D 4 9 ? 19.794 72.513 21.012 1.00 94.61 10 VAL B N 1
ATOM 2128 C CA . VAL D 4 9 ? 19.708 72.273 19.576 1.00 92.90 10 VAL B CA 1
ATOM 2129 C C . VAL D 4 9 ? 19.695 73.575 18.782 1.00 92.71 10 VAL B C 1
ATOM 2130 O O . VAL D 4 9 ? 20.366 73.683 17.753 1.00 93.34 10 VAL B O 1
ATOM 2134 N N . PRO D 4 10 ? 18.918 74.577 19.229 1.00 91.57 11 PRO B N 1
ATOM 2135 C CA . PRO D 4 10 ? 18.931 75.820 18.453 1.00 89.42 11 PRO B CA 1
ATOM 2136 C C . PRO D 4 10 ? 20.361 76.344 18.457 1.00 86.50 11 PRO B C 1
ATOM 2137 O O . PRO D 4 10 ? 20.834 76.922 17.480 1.00 85.92 11 PRO B O 1
ATOM 2141 N N . LYS D 4 11 ? 21.043 76.108 19.574 1.00 84.34 12 LYS B N 1
ATOM 2142 C CA . LYS D 4 11 ? 22.424 76.530 19.757 1.00 82.11 12 LYS B CA 1
ATOM 2143 C C . LYS D 4 11 ? 23.340 75.930 18.697 1.00 79.96 12 LYS B C 1
ATOM 2144 O O . LYS D 4 11 ? 24.132 76.641 18.083 1.00 78.96 12 LYS B O 1
ATOM 2146 N N . LEU D 4 12 ? 23.235 74.621 18.483 1.00 80.58 13 LEU B N 1
ATOM 2147 C CA . LEU D 4 12 ? 24.073 73.957 17.490 1.00 78.85 13 LEU B 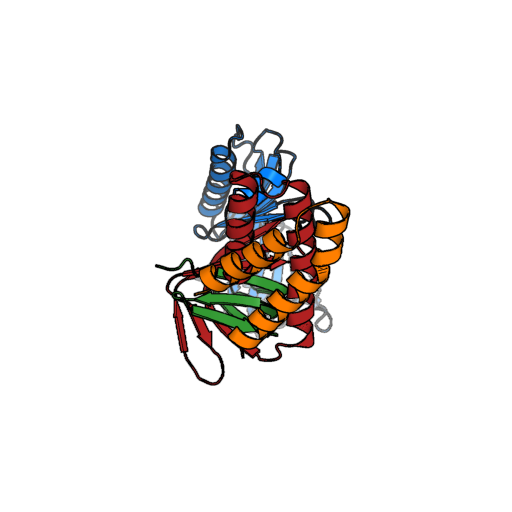CA 1
ATOM 2148 C C . LEU D 4 12 ? 23.799 74.534 16.112 1.00 76.63 13 LEU B C 1
ATOM 2149 O O . LEU D 4 12 ? 24.723 74.787 15.340 1.00 76.06 13 LEU B O 1
ATOM 2154 N N . TYR D 4 13 ? 22.522 74.737 15.805 1.00 76.48 14 TYR B N 1
ATOM 2155 C CA . TYR D 4 13 ? 22.144 75.284 14.511 1.00 77.78 14 TYR B CA 1
ATOM 2156 C C . TYR D 4 13 ? 22.732 76.676 14.310 1.00 77.52 14 TYR B C 1
ATOM 2157 O O . TYR D 4 13 ? 23.272 76.969 13.242 1.00 76.42 14 TYR B O 1
ATOM 2166 N N . ARG D 4 14 ? 22.638 77.533 15.326 1.00 76.91 15 ARG B N 1
ATOM 2167 C CA . ARG D 4 14 ? 23.207 78.873 15.208 1.00 78.78 15 ARG B CA 1
ATOM 2168 C C . ARG D 4 14 ? 24.681 78.667 14.926 1.00 76.60 15 ARG B C 1
ATOM 2169 O O . ARG D 4 14 ? 25.236 79.219 13.977 1.00 79.40 15 ARG B O 1
ATOM 2177 N N . SER D 4 15 ? 25.297 77.844 15.763 1.00 72.40 16 SER B N 1
ATOM 2178 C CA . SER D 4 15 ? 26.710 77.535 15.651 1.00 70.79 16 SER B CA 1
ATOM 2179 C C . SER D 4 15 ? 27.089 77.133 14.232 1.00 68.38 16 SER B C 1
ATOM 2180 O O . SER D 4 15 ? 28.048 77.660 13.667 1.00 69.00 16 SER B O 1
ATOM 2183 N N . VAL D 4 16 ? 26.334 76.204 13.652 1.00 65.06 17 VAL B N 1
ATOM 2184 C CA . VAL D 4 16 ? 26.621 75.746 12.297 1.00 63.18 17 VAL B CA 1
ATOM 2185 C C . VAL D 4 16 ? 26.367 76.817 11.243 1.00 60.35 17 VAL B C 1
ATOM 2186 O O . VAL D 4 16 ? 27.154 76.975 10.310 1.00 59.49 17 VAL B O 1
ATOM 2190 N N . ILE D 4 17 ? 25.262 77.542 11.375 1.00 61.28 18 ILE B N 1
ATOM 2191 C CA . ILE D 4 17 ? 24.949 78.595 10.416 1.00 64.28 18 ILE B CA 1
ATOM 2192 C C . ILE D 4 17 ? 26.067 79.640 10.426 1.00 64.32 18 ILE B C 1
ATOM 2193 O O . ILE D 4 17 ? 26.545 80.061 9.371 1.00 62.45 18 ILE B O 1
ATOM 2198 N N . GLU D 4 18 ? 26.494 80.038 11.621 1.00 64.76 19 GLU B N 1
ATOM 2199 C CA . GLU D 4 18 ? 27.562 81.023 11.751 1.00 67.63 19 GLU B CA 1
ATOM 2200 C C . GLU D 4 18 ? 28.820 80.533 11.056 1.00 65.30 19 GLU B C 1
ATOM 2201 O O . GLU D 4 18 ? 29.371 81.221 10.196 1.00 63.36 19 GLU B O 1
ATOM 2207 N N . ASP D 4 19 ? 29.267 79.337 11.430 1.00 64.32 20 ASP B N 1
ATOM 2208 C CA . ASP D 4 19 ? 30.465 78.757 10.839 1.00 64.31 20 ASP B CA 1
ATOM 2209 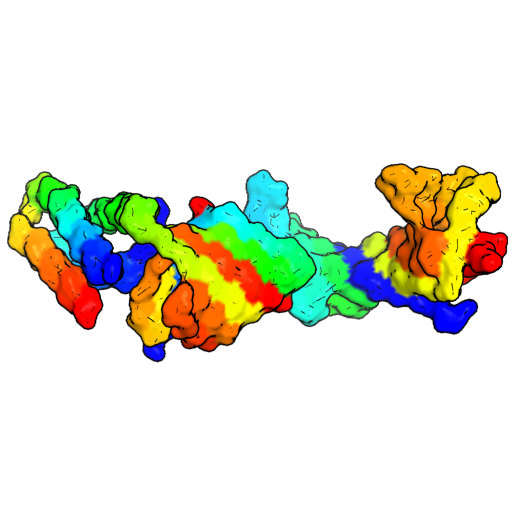C C . ASP D 4 19 ? 30.373 78.666 9.322 1.00 60.46 20 ASP B C 1
ATOM 2210 O O . ASP D 4 19 ? 31.304 79.055 8.617 1.00 60.95 20 ASP B O 1
ATOM 2215 N N . VAL D 4 20 ? 29.254 78.158 8.814 1.00 57.36 21 VAL B N 1
ATOM 2216 C CA . VAL D 4 20 ? 29.093 78.033 7.369 1.00 56.44 21 VAL B CA 1
ATOM 2217 C C . VAL D 4 20 ? 29.121 79.396 6.684 1.00 53.46 21 VAL B C 1
ATOM 2218 O O . VAL D 4 20 ? 29.811 79.582 5.682 1.00 49.82 21 VAL B O 1
ATOM 2222 N N . ILE D 4 21 ? 28.361 80.347 7.220 1.00 57.93 22 ILE B N 1
ATOM 2223 C CA . ILE D 4 21 ? 28.318 81.685 6.637 1.00 59.09 22 ILE B CA 1
ATOM 2224 C C . ILE D 4 21 ? 29.720 82.290 6.632 1.00 59.12 22 ILE B C 1
ATOM 2225 O O . ILE D 4 21 ? 30.182 82.794 5.609 1.00 58.35 22 ILE B O 1
ATOM 2230 N N . ASN D 4 22 ? 30.402 82.224 7.769 1.00 59.30 23 ASN B N 1
ATOM 2231 C CA . ASN D 4 22 ? 31.756 82.756 7.843 1.00 60.18 23 ASN B CA 1
ATOM 2232 C C . ASN D 4 22 ? 32.676 82.048 6.856 1.00 58.57 23 ASN B C 1
ATOM 2233 O O . ASN D 4 22 ? 33.472 82.687 6.170 1.00 56.56 23 ASN B O 1
ATOM 2238 N N . ASP D 4 23 ? 32.557 80.727 6.764 1.00 59.37 24 ASP B N 1
ATOM 2239 C CA . ASP D 4 23 ? 33.422 79.963 5.872 1.00 59.28 24 ASP B CA 1
ATOM 2240 C C . ASP D 4 23 ? 33.175 80.072 4.372 1.00 58.49 24 ASP B C 1
ATOM 2241 O O . ASP D 4 23 ? 34.017 79.639 3.586 1.00 60.68 24 ASP B O 1
ATOM 2246 N N . VAL D 4 24 ? 32.048 80.644 3.956 1.00 54.47 25 VAL B N 1
ATOM 2247 C CA . VAL D 4 24 ? 31.785 80.779 2.521 1.00 55.68 25 VAL B CA 1
ATOM 2248 C C . VAL D 4 24 ? 31.950 82.219 2.018 1.00 55.14 25 VAL B C 1
ATOM 2249 O O . VAL D 4 24 ? 31.928 82.478 0.811 1.00 52.64 25 VAL B O 1
ATOM 2253 N N . ARG D 4 25 ? 32.116 83.148 2.952 1.00 52.22 26 ARG B N 1
ATOM 2254 C CA . ARG D 4 25 ? 32.290 84.558 2.613 1.00 53.59 26 ARG B CA 1
ATOM 2255 C C . ARG D 4 25 ? 33.345 84.737 1.518 1.00 55.00 26 ARG B C 1
ATOM 2256 O O . ARG D 4 25 ? 33.066 85.329 0.471 1.00 53.13 26 ARG B O 1
ATOM 2264 N N . ASP D 4 26 ? 34.547 84.203 1.736 1.00 56.16 27 ASP B N 1
ATOM 2265 C CA . ASP D 4 26 ? 35.605 84.332 0.739 1.00 56.47 27 ASP B CA 1
ATOM 2266 C C . ASP D 4 26 ? 35.227 83.738 -0.605 1.00 56.67 27 ASP B C 1
ATOM 2267 O O . ASP D 4 26 ? 35.606 84.269 -1.652 1.00 54.28 27 ASP B O 1
ATOM 2272 N N . ILE D 4 27 ? 34.481 82.636 -0.586 1.00 58.38 28 ILE B N 1
ATOM 2273 C CA . ILE D 4 27 ? 34.079 81.996 -1.837 1.00 57.90 28 ILE B CA 1
ATOM 2274 C C . ILE D 4 27 ? 33.143 82.919 -2.603 1.00 54.54 28 ILE B C 1
ATOM 2275 O O . ILE D 4 27 ? 33.252 83.059 -3.820 1.00 51.63 28 ILE B O 1
ATOM 2280 N N . PHE D 4 28 ? 32.210 83.537 -1.884 1.00 54.37 29 PHE B N 1
ATOM 2281 C CA . PHE D 4 28 ? 31.277 84.469 -2.508 1.00 55.21 29 PHE B CA 1
ATOM 2282 C C . PHE D 4 28 ? 32.080 85.620 -3.106 1.00 56.24 29 PHE B C 1
ATOM 2283 O O . PHE D 4 28 ? 31.862 86.022 -4.253 1.00 57.35 29 PHE B O 1
ATOM 2291 N N . LEU D 4 29 ? 33.027 86.129 -2.323 1.00 53.79 30 LEU B N 1
ATOM 2292 C CA . LEU D 4 29 ? 33.869 87.237 -2.761 1.00 54.43 30 LEU B CA 1
ATOM 2293 C C . LEU D 4 29 ? 34.705 86.858 -3.975 1.00 52.13 30 LEU B C 1
ATOM 2294 O O . LEU D 4 29 ? 34.784 87.621 -4.939 1.00 52.30 30 LEU B O 1
ATOM 2299 N N . ASP D 4 30 ? 35.310 85.671 -3.942 1.00 52.16 31 ASP B N 1
ATOM 2300 C CA . ASP D 4 30 ? 36.133 85.208 -5.061 1.00 54.20 31 ASP B CA 1
ATOM 2301 C C . ASP D 4 30 ? 35.304 85.041 -6.324 1.00 55.20 31 ASP B C 1
ATOM 2302 O O . ASP D 4 30 ? 35.818 85.131 -7.438 1.00 53.54 31 ASP B O 1
ATOM 2307 N N . ASP D 4 31 ? 34.014 84.789 -6.141 1.00 56.97 32 ASP B N 1
ATOM 2308 C CA . ASP D 4 31 ? 33.108 84.619 -7.268 1.00 61.31 32 ASP B CA 1
ATOM 2309 C C . ASP D 4 31 ? 32.556 85.956 -7.752 1.00 60.79 32 ASP B C 1
ATOM 2310 O O . ASP D 4 31 ? 31.958 86.038 -8.822 1.00 61.11 32 ASP B O 1
ATOM 2315 N N . GLY D 4 32 ? 32.765 87.003 -6.962 1.00 61.51 33 GLY B N 1
ATOM 2316 C CA . GLY D 4 32 ? 32.282 88.313 -7.349 1.00 59.75 33 GLY B CA 1
ATOM 2317 C C . GLY D 4 32 ? 30.846 88.547 -6.935 1.00 59.21 33 GLY B C 1
ATOM 2318 O O . GLY D 4 32 ? 30.151 89.385 -7.510 1.00 59.69 33 GLY B O 1
ATOM 2319 N N . VAL D 4 33 ? 30.392 87.798 -5.937 1.00 57.91 34 VAL B N 1
ATOM 2320 C CA . VAL D 4 33 ? 29.032 87.955 -5.451 1.00 59.90 34 VAL B CA 1
ATOM 2321 C C . VAL D 4 33 ? 29.041 88.952 -4.301 1.00 60.49 34 VAL B C 1
ATOM 2322 O O . VAL D 4 33 ? 29.843 88.844 -3.372 1.00 56.62 34 VAL B O 1
ATOM 2326 N N . ASP D 4 34 ? 28.146 89.930 -4.381 1.00 62.09 35 ASP B N 1
ATOM 2327 C CA . ASP D 4 34 ? 28.049 90.957 -3.358 1.00 63.13 35 ASP B CA 1
ATOM 2328 C C . ASP D 4 34 ? 27.783 90.329 -2.002 1.00 63.83 35 ASP B C 1
ATOM 2329 O O . ASP D 4 34 ? 26.978 89.407 -1.879 1.00 63.20 35 ASP B O 1
ATOM 2334 N N . GLU D 4 35 ? 28.459 90.840 -0.982 1.00 60.60 36 GLU B N 1
ATOM 2335 C CA . GLU D 4 35 ? 28.286 90.324 0.362 1.00 60.34 36 GLU B CA 1
ATOM 2336 C C . GLU D 4 35 ? 26.837 90.413 0.829 1.00 59.72 36 GLU B C 1
ATOM 2337 O O . GLU D 4 35 ? 26.446 89.736 1.782 1.00 58.59 36 GLU B O 1
ATOM 2343 N N . GLN D 4 36 ? 26.037 91.248 0.168 1.00 56.24 37 GLN B N 1
ATOM 2344 C CA . GLN D 4 36 ? 24.632 91.367 0.546 1.00 56.19 37 GLN B CA 1
ATOM 2345 C C . GLN D 4 36 ? 23.929 90.034 0.295 1.00 53.16 37 GLN B C 1
ATOM 2346 O O . GLN D 4 36 ? 23.089 89.609 1.082 1.00 54.86 37 GLN B O 1
ATOM 2352 N N . VAL D 4 37 ? 24.272 89.387 -0.812 1.00 50.72 38 VAL B N 1
ATOM 2353 C CA . VAL D 4 37 ? 23.671 88.102 -1.147 1.00 52.13 38 VAL B CA 1
ATOM 2354 C C . VAL D 4 37 ? 23.974 87.101 -0.035 1.00 52.38 38 VAL B C 1
ATOM 2355 O O . VAL D 4 37 ? 23.110 86.321 0.362 1.00 53.18 38 VAL B O 1
ATOM 2359 N N . LEU D 4 38 ? 25.199 87.131 0.479 1.00 54.15 39 LEU B N 1
ATOM 2360 C CA . LEU D 4 38 ? 25.565 86.217 1.547 1.00 54.23 39 LEU B CA 1
ATOM 2361 C C . LEU D 4 38 ? 24.608 86.396 2.718 1.00 57.35 39 LEU B C 1
ATOM 2362 O O . LEU D 4 38 ? 24.089 85.418 3.268 1.00 55.89 39 LEU B O 1
ATOM 2367 N N . MET D 4 39 ? 24.369 87.650 3.096 1.00 53.47 40 MET B N 1
ATOM 2368 C CA . MET D 4 39 ? 23.481 87.940 4.214 1.00 53.89 40 MET B CA 1
ATOM 2369 C C . MET D 4 39 ? 22.046 87.517 3.918 1.00 51.36 40 MET B C 1
ATOM 2370 O O . MET D 4 39 ? 21.300 87.153 4.825 1.00 52.90 40 MET B O 1
ATOM 2375 N N . GLU D 4 40 ? 21.653 87.576 2.654 1.00 51.61 41 GLU B N 1
ATOM 2376 C CA . GLU D 4 40 ? 20.306 87.168 2.291 1.00 55.72 41 GLU B CA 1
ATOM 2377 C C . GLU D 4 40 ? 20.221 85.657 2.546 1.00 55.03 41 GLU B C 1
ATOM 2378 O O . GLU D 4 40 ? 19.228 85.159 3.081 1.00 53.51 41 GLU B O 1
ATOM 2384 N N . LEU D 4 41 ? 21.280 84.941 2.173 1.00 54.73 42 LEU B N 1
ATOM 2385 C CA . LEU D 4 41 ? 21.339 83.493 2.378 1.00 51.58 42 LEU B CA 1
ATOM 2386 C C . LEU D 4 41 ? 21.086 83.193 3.841 1.00 52.08 42 LEU B C 1
ATOM 2387 O O . LEU D 4 41 ? 20.154 82.464 4.180 1.00 49.95 42 LEU B O 1
ATOM 2392 N N . LYS D 4 42 ? 21.910 83.767 4.712 1.00 52.24 43 LYS B N 1
ATOM 2393 C CA . LYS D 4 42 ? 21.759 83.551 6.144 1.00 51.64 43 LYS B CA 1
ATOM 2394 C C . LYS D 4 42 ? 20.338 83.834 6.610 1.00 53.31 43 LYS B C 1
ATOM 2395 O O . LYS D 4 42 ? 19.774 83.072 7.402 1.00 52.15 43 LYS B O 1
ATOM 2401 N N . THR D 4 43 ? 19.763 84.933 6.127 1.00 53.73 44 THR B N 1
ATOM 2402 C CA . THR D 4 43 ? 18.408 85.311 6.516 1.00 58.82 44 THR B CA 1
ATOM 2403 C C . THR D 4 43 ? 17.387 84.295 6.017 1.00 60.48 44 THR B C 1
ATOM 2404 O O . THR D 4 43 ? 16.545 83.833 6.784 1.00 59.02 44 THR B O 1
ATOM 2408 N N . LEU D 4 44 ? 17.456 83.962 4.730 1.00 61.34 45 LEU B N 1
ATOM 2409 C CA . LEU D 4 44 ? 16.545 82.980 4.145 1.00 62.31 45 LEU B CA 1
ATOM 2410 C C . LEU D 4 44 ? 16.627 81.689 4.954 1.00 60.67 45 LEU B C 1
ATOM 2411 O O . LEU D 4 44 ? 15.613 81.118 5.358 1.00 58.24 45 LEU B O 1
ATOM 2416 N N . TRP D 4 45 ? 17.860 81.255 5.194 1.00 59.99 46 TRP B N 1
ATOM 2417 C CA . TRP D 4 45 ? 18.148 80.036 5.933 1.00 62.06 46 TRP B CA 1
ATOM 2418 C C . TRP D 4 45 ? 17.617 80.037 7.365 1.00 65.23 46 TRP B C 1
ATOM 2419 O O . TRP D 4 45 ? 16.918 79.105 7.771 1.00 66.02 46 TRP B O 1
ATOM 2430 N N . GLU D 4 46 ? 17.944 81.073 8.130 1.00 67.47 47 GLU B N 1
ATOM 2431 C CA . GLU D 4 46 ? 17.495 81.157 9.517 1.00 69.03 47 GLU B CA 1
ATOM 2432 C C . GLU D 4 46 ? 15.976 81.202 9.632 1.00 71.24 47 GLU B C 1
ATOM 2433 O O . GLU D 4 46 ? 15.393 80.584 10.524 1.00 71.92 47 GLU B O 1
ATOM 2439 N N . ASN D 4 47 ? 15.333 81.934 8.730 1.00 72.40 48 ASN B N 1
ATOM 2440 C CA . ASN D 4 47 ? 13.886 82.051 8.773 1.00 73.85 48 ASN B CA 1
ATOM 2441 C C . ASN D 4 47 ? 13.199 80.756 8.378 1.00 75.24 48 ASN B C 1
ATOM 2442 O O . ASN D 4 47 ? 12.127 80.436 8.893 1.00 75.66 48 ASN B O 1
ATOM 2447 N N . LYS D 4 48 ? 13.804 80.005 7.467 1.00 75.16 49 LYS B N 1
ATOM 2448 C CA . LYS D 4 48 ? 13.197 78.748 7.074 1.00 74.79 49 LYS B CA 1
ATOM 2449 C C . LYS D 4 48 ? 13.199 77.790 8.252 1.00 77.78 49 LYS B C 1
ATOM 2450 O O . LYS D 4 48 ? 12.293 76.967 8.389 1.00 78.78 49 LYS B O 1
ATOM 2456 N N . LEU D 4 49 ? 14.200 77.915 9.119 1.00 79.28 50 LEU B N 1
ATOM 2457 C CA . LEU D 4 49 ? 14.263 77.075 10.306 1.00 83.21 50 LEU B CA 1
ATOM 2458 C C . LEU D 4 49 ? 13.027 77.357 11.149 1.00 86.70 50 LEU B C 1
ATOM 2459 O O . LEU D 4 49 ? 12.395 76.438 11.670 1.00 87.15 50 LEU B O 1
ATOM 2464 N N . MET D 4 50 ? 12.683 78.636 11.280 1.00 90.03 51 MET B N 1
ATOM 2465 C CA . MET D 4 50 ? 11.502 79.021 12.044 1.00 93.15 51 MET B CA 1
ATOM 2466 C C . MET D 4 50 ? 10.247 78.647 11.263 1.00 93.82 51 MET B C 1
ATOM 2467 O O . MET D 4 50 ? 9.409 77.908 11.821 1.00 94.78 51 MET B O 1
ATOM 2472 N N . ASP E 5 30 ? 1.871 64.856 9.910 1.00 101.03 330 ASP C N 1
ATOM 2473 C CA . ASP E 5 30 ? 2.691 65.954 9.336 1.00 100.10 330 ASP C CA 1
ATOM 2474 C C . ASP E 5 30 ? 4.088 65.506 8.909 1.00 98.78 330 ASP C C 1
ATOM 2475 O O . ASP E 5 30 ? 4.386 65.439 7.720 1.00 99.53 330 ASP C O 1
ATOM 2477 N N . THR E 5 31 ? 4.925 65.176 9.885 1.00 96.03 331 THR C N 1
ATOM 2478 C CA . THR E 5 31 ? 6.313 64.791 9.649 1.00 93.77 331 THR C CA 1
ATOM 2479 C C . THR E 5 31 ? 6.674 63.398 9.146 1.00 91.19 331 THR C C 1
ATOM 2480 O O . THR E 5 31 ? 6.013 62.409 9.472 1.00 91.56 331 THR C O 1
ATOM 2484 N N . GLU E 5 32 ? 7.724 63.345 8.326 1.00 87.72 332 GLU C N 1
ATOM 2485 C CA . GLU E 5 32 ? 8.273 62.067 7.916 1.00 82.71 332 GLU C CA 1
ATOM 2486 C C . GLU E 5 32 ? 9.340 61.903 8.982 1.00 75.61 332 GLU C C 1
ATOM 2487 O O . GLU E 5 32 ? 10.341 62.630 9.013 1.00 73.60 332 GLU C O 1
ATOM 2493 N N . ASN E 5 33 ? 9.093 60.973 9.884 1.00 69.88 333 ASN C N 1
ATOM 2494 C CA . ASN E 5 33 ? 10.031 60.695 10.941 1.00 64.96 333 ASN C CA 1
ATOM 2495 C C . ASN E 5 33 ? 11.264 60.080 10.281 1.00 64.59 333 ASN C C 1
ATOM 2496 O O . ASN E 5 33 ? 11.189 59.055 9.594 1.00 63.38 333 ASN C O 1
ATOM 2501 N N . VAL E 5 34 ? 12.401 60.739 10.455 1.00 63.18 334 VAL C N 1
ATOM 2502 C CA . VAL E 5 34 ? 13.631 60.262 9.856 1.00 59.15 334 VAL C CA 1
ATOM 2503 C C . VAL E 5 34 ? 14.801 60.402 10.801 1.00 58.90 334 VAL C C 1
ATOM 2504 O O . VAL E 5 34 ? 14.831 61.282 11.662 1.00 59.87 334 VAL C O 1
ATOM 2508 N N . VAL E 5 35 ? 15.761 59.507 10.637 1.00 56.86 335 VAL C N 1
ATOM 2509 C CA . VAL E 5 35 ? 16.972 59.528 11.425 1.00 55.47 335 VAL C CA 1
ATOM 2510 C C . VAL E 5 35 ? 18.089 59.363 10.417 1.00 57.04 335 VAL C C 1
ATOM 2511 O O . VAL E 5 35 ? 18.075 58.441 9.600 1.00 56.75 335 VAL C O 1
ATOM 2515 N N . VAL E 5 36 ? 19.031 60.293 10.438 1.00 58.90 336 VAL C N 1
ATOM 2516 C CA . VAL E 5 36 ? 20.164 60.223 9.541 1.00 57.83 336 VAL C CA 1
ATOM 2517 C C . VAL E 5 36 ? 21.347 60.166 10.478 1.00 58.16 336 VAL C C 1
ATOM 2518 O O . VAL E 5 36 ? 21.526 61.038 11.329 1.00 55.66 336 VAL C O 1
ATOM 2522 N N . CYS E 5 37 ? 22.134 59.108 10.345 1.00 58.91 337 CYS C N 1
ATOM 2523 C CA . CYS E 5 37 ? 23.269 58.909 11.222 1.00 57.78 337 CYS C CA 1
ATOM 2524 C C . CYS E 5 37 ? 24.300 58.006 10.585 1.00 58.82 337 CYS C C 1
ATOM 2525 O O . CYS E 5 37 ? 24.288 57.757 9.378 1.00 56.86 337 CYS C O 1
ATOM 2528 N N . GLN E 5 38 ? 25.192 57.519 11.435 1.00 59.85 338 GLN C N 1
ATOM 2529 C CA . GLN E 5 38 ? 26.256 56.622 11.036 1.00 60.57 338 GLN C CA 1
ATOM 2530 C C . GLN E 5 38 ? 26.143 55.440 11.984 1.00 61.39 338 GLN C C 1
ATOM 2531 O O . GLN E 5 38 ? 25.694 55.596 13.122 1.00 60.29 338 GLN C O 1
ATOM 2537 N N . TYR E 5 39 ? 26.540 54.259 11.520 1.00 61.20 339 TYR C N 1
ATOM 2538 C CA . TYR E 5 39 ? 26.443 53.069 12.353 1.00 62.64 339 TYR C CA 1
ATOM 2539 C C . TYR E 5 39 ? 27.784 52.547 12.837 1.00 63.60 339 TYR C C 1
ATOM 2540 O O . TYR E 5 39 ? 28.782 52.617 12.124 1.00 61.90 339 TYR C O 1
ATOM 2549 N N . ASP E 5 40 ? 27.800 52.043 14.066 1.00 65.65 340 ASP C N 1
ATOM 2550 C CA . ASP E 5 40 ? 29.008 51.462 14.628 1.00 68.61 340 ASP C CA 1
ATOM 2551 C C . ASP E 5 40 ? 28.920 49.968 14.353 1.00 68.36 340 ASP C C 1
ATOM 2552 O O . ASP E 5 40 ? 29.804 49.386 13.730 1.00 71.25 340 ASP C O 1
ATOM 2557 N N . LYS E 5 41 ? 27.828 49.358 14.798 1.00 69.40 341 LYS C N 1
ATOM 2558 C CA . LYS E 5 41 ? 27.612 47.932 14.593 1.00 70.95 341 LYS C CA 1
ATOM 2559 C C . LYS E 5 41 ? 26.132 47.620 14.417 1.00 69.38 341 LYS C C 1
ATOM 2560 O O . LYS E 5 41 ? 25.286 48.105 15.161 1.00 68.38 341 LYS C O 1
ATOM 2566 N N . ILE E 5 42 ? 25.817 46.821 13.413 1.00 66.50 342 ILE C N 1
ATOM 2567 C CA . ILE E 5 42 ? 24.437 46.400 13.182 1.00 63.30 342 ILE C CA 1
ATOM 2568 C C . ILE E 5 42 ? 24.543 44.888 13.365 1.00 60.65 342 ILE C C 1
ATOM 2569 O O . ILE E 5 42 ? 25.458 44.235 12.821 1.00 64.04 342 ILE C O 1
ATOM 2574 N N . HIS E 5 43 ? 23.635 44.330 14.144 1.00 58.56 343 HIS C N 1
ATOM 2575 C CA . HIS E 5 43 ? 23.647 42.908 14.433 1.00 54.59 343 HIS C CA 1
ATOM 2576 C C . HIS E 5 43 ? 22.303 42.218 14.317 1.00 56.72 343 HIS C C 1
ATOM 2577 O O . HIS E 5 43 ? 21.249 42.803 14.574 1.00 55.67 343 HIS C O 1
ATOM 2584 N N . ARG E 5 44 ? 22.337 40.963 13.883 1.00 55.57 344 ARG C N 1
ATOM 2585 C CA . ARG E 5 44 ? 21.136 40.145 13.740 1.00 55.11 344 ARG C CA 1
ATOM 2586 C C . ARG E 5 44 ? 21.307 38.674 14.125 1.00 54.14 344 ARG C C 1
ATOM 2587 O O . ARG E 5 44 ? 22.321 38.091 13.826 1.00 56.87 344 ARG C O 1
ATOM 2595 N N . SER E 5 45 ? 20.298 38.105 14.785 1.00 53.72 345 SER C N 1
ATOM 2596 C CA . SER E 5 45 ? 20.271 36.695 15.170 1.00 55.43 345 SER C CA 1
ATOM 2597 C C . SER E 5 45 ? 18.834 36.293 14.878 1.00 54.43 345 SER C C 1
ATOM 2598 O O . SER E 5 45 ? 17.891 36.859 15.442 1.00 54.50 345 SER C O 1
ATOM 2601 N N . LYS E 5 46 ? 18.657 35.316 13.999 1.00 54.80 346 LYS C N 1
ATOM 2602 C CA . LYS E 5 46 ? 17.295 34.934 13.660 1.00 56.33 346 LYS C CA 1
ATOM 2603 C C . LYS E 5 46 ? 16.646 36.233 13.202 1.00 56.49 346 LYS C C 1
ATOM 2604 O O . LYS E 5 46 ? 17.209 36.926 12.355 1.00 57.75 346 LYS C O 1
ATOM 2610 N N . ASN E 5 47 ? 15.483 36.572 13.750 1.00 58.69 347 ASN C N 1
ATOM 2611 C CA . ASN E 5 47 ? 14.820 37.809 13.353 1.00 57.39 347 ASN C CA 1
ATOM 2612 C C . ASN E 5 47 ? 14.976 38.913 14.404 1.00 56.60 347 ASN C C 1
ATOM 2613 O O . ASN E 5 47 ? 14.138 39.807 14.497 1.00 58.46 347 ASN C O 1
ATOM 2618 N N . LYS E 5 48 ? 16.044 38.844 15.194 1.00 56.91 348 LYS C N 1
ATOM 2619 C CA . LYS E 5 48 ? 16.309 39.847 16.224 1.00 54.97 348 LYS C CA 1
ATOM 2620 C C . LYS E 5 48 ? 17.436 40.776 15.771 1.00 55.27 348 LYS C C 1
ATOM 2621 O O . LYS E 5 48 ? 18.571 40.335 15.569 1.00 55.05 348 LYS C O 1
ATOM 2627 N N . TRP E 5 49 ? 17.131 42.058 15.612 1.00 51.19 349 TRP C N 1
ATOM 2628 C CA . TRP E 5 49 ? 18.150 43.012 15.201 1.00 52.95 349 TRP C CA 1
ATOM 2629 C C . TRP E 5 49 ? 18.492 43.968 16.336 1.00 55.60 349 TRP C C 1
ATOM 2630 O O . TRP E 5 49 ? 17.627 44.333 17.134 1.00 55.99 349 TRP C O 1
ATOM 2641 N N . LYS E 5 50 ? 19.760 44.356 16.414 1.00 57.13 350 LYS C N 1
ATOM 2642 C CA . LYS E 5 50 ? 20.215 45.310 17.421 1.00 62.01 350 LYS C CA 1
ATOM 2643 C C . LYS E 5 50 ? 20.998 46.371 16.667 1.00 62.10 350 LYS C C 1
ATOM 2644 O O . LYS E 5 50 ? 21.841 46.048 15.832 1.00 62.20 350 LYS C O 1
ATOM 2650 N N . PHE E 5 51 ? 20.718 47.637 16.949 1.00 63.56 351 PHE C N 1
ATOM 2651 C CA . PHE E 5 51 ? 21.410 48.707 16.249 1.00 64.11 351 PHE C CA 1
ATOM 2652 C C . PHE E 5 51 ? 22.267 49.553 17.180 1.00 65.71 351 PHE C C 1
ATOM 2653 O O . PHE E 5 51 ? 21.817 49.982 18.243 1.00 66.48 351 PHE C O 1
ATOM 2661 N N . HIS E 5 52 ? 23.512 49.775 16.777 1.00 64.40 352 HIS C N 1
ATOM 2662 C CA . HIS E 5 52 ? 24.431 50.604 17.544 1.00 65.96 352 HIS C CA 1
ATOM 2663 C C . HIS E 5 52 ? 24.768 51.800 16.654 1.00 66.24 352 HIS C C 1
ATOM 2664 O O . HIS E 5 52 ? 25.644 51.724 15.786 1.00 65.79 352 HIS C O 1
ATOM 2671 N N . LEU E 5 53 ? 24.050 52.900 16.877 1.00 65.14 353 LEU C N 1
ATOM 2672 C CA . LEU E 5 53 ? 24.206 54.113 16.078 1.00 65.65 353 LEU C CA 1
ATOM 2673 C C . LEU E 5 53 ? 24.856 55.302 16.798 1.00 67.99 353 LEU C C 1
ATOM 2674 O O . LEU E 5 53 ? 24.936 55.336 18.030 1.00 67.43 353 LEU C O 1
ATOM 2679 N N . LYS E 5 54 ? 25.312 56.277 16.013 1.00 67.86 354 LYS C N 1
ATOM 2680 C CA . LYS E 5 54 ? 25.959 57.474 16.556 1.00 68.09 354 LYS C CA 1
ATOM 2681 C C . LYS E 5 54 ? 25.781 58.702 15.653 1.00 67.05 354 LYS C C 1
ATOM 2682 O O . LYS E 5 54 ? 25.363 58.587 14.497 1.00 64.40 354 LYS C O 1
ATOM 2688 N N . ASP E 5 55 ? 26.118 59.872 16.192 1.00 67.83 355 ASP C N 1
ATOM 2689 C CA . ASP E 5 55 ? 26.018 61.139 15.465 1.00 66.73 355 ASP C CA 1
ATOM 2690 C C . ASP E 5 55 ? 24.770 61.213 14.606 1.00 65.60 355 ASP C C 1
ATOM 2691 O O . ASP E 5 55 ? 24.858 61.250 13.377 1.00 65.72 355 ASP C O 1
ATOM 2696 N N . GLY E 5 56 ? 23.609 61.249 15.250 1.00 65.68 356 GLY C N 1
ATOM 2697 C CA . GLY E 5 56 ? 22.375 61.303 14.493 1.00 66.35 356 GLY C CA 1
ATOM 2698 C C . GLY E 5 56 ? 21.477 62.503 14.724 1.00 67.51 356 GLY C C 1
ATOM 2699 O O . GLY E 5 56 ? 21.399 63.051 15.824 1.00 68.54 356 GLY C O 1
ATOM 2700 N N . ILE E 5 57 ? 20.802 62.912 13.657 1.00 65.47 357 ILE C N 1
ATOM 2701 C CA . ILE E 5 57 ? 19.868 64.023 13.705 1.00 66.96 357 ILE C CA 1
ATOM 2702 C C . ILE E 5 57 ? 18.498 63.437 13.397 1.00 68.99 357 ILE C C 1
ATOM 2703 O O . ILE E 5 57 ? 18.272 62.905 12.309 1.00 71.40 357 ILE C O 1
ATOM 2708 N N . MET E 5 58 ? 17.586 63.534 14.356 1.00 69.42 358 MET C N 1
ATOM 2709 C CA . MET E 5 58 ? 16.252 62.984 14.181 1.00 69.92 358 MET C CA 1
ATOM 2710 C C . MET E 5 58 ? 15.162 64.038 14.113 1.00 71.44 358 MET C C 1
ATOM 2711 O O . MET E 5 58 ? 15.250 65.088 14.745 1.00 73.23 358 MET C O 1
ATOM 2716 N N . ASN E 5 59 ? 14.129 63.736 13.339 1.00 72.29 359 ASN C N 1
ATOM 2717 C CA . ASN E 5 59 ? 12.974 64.606 13.217 1.00 73.73 359 ASN C CA 1
ATOM 2718 C C . ASN E 5 59 ? 11.781 63.692 13.469 1.00 74.20 359 ASN C C 1
ATOM 2719 O O . ASN E 5 59 ? 11.306 63.002 12.567 1.00 73.01 359 ASN C O 1
ATOM 2724 N N . LEU E 5 60 ? 11.322 63.682 14.715 1.00 75.35 360 LEU C N 1
ATOM 2725 C CA . LEU E 5 60 ? 10.213 62.839 15.135 1.00 77.25 360 LEU C CA 1
ATOM 2726 C C . LEU E 5 60 ? 8.973 63.663 15.474 1.00 78.46 360 LEU C C 1
ATOM 2727 O O . LEU E 5 60 ? 9.030 64.579 16.297 1.00 77.43 360 LEU C O 1
ATOM 2732 N N . ASN E 5 61 ? 7.859 63.331 14.827 1.00 79.45 361 ASN C N 1
ATOM 2733 C CA . ASN E 5 61 ? 6.591 64.015 15.056 1.00 80.31 361 ASN C CA 1
ATOM 2734 C C . ASN E 5 61 ? 6.645 65.502 14.710 1.00 80.55 361 ASN C C 1
ATOM 2735 O O . ASN E 5 61 ? 5.739 66.260 15.058 1.00 81.36 361 ASN C O 1
ATOM 2740 N N . GLY E 5 62 ? 7.712 65.916 14.035 1.00 80.60 362 GLY C N 1
ATOM 2741 C CA . GLY E 5 62 ? 7.848 67.311 13.653 1.00 78.43 362 GLY C CA 1
ATOM 2742 C C . GLY E 5 62 ? 8.973 68.023 14.369 1.00 77.10 362 GLY C C 1
ATOM 2743 O O . GLY E 5 62 ? 9.478 69.043 13.893 1.00 77.28 362 GLY C O 1
ATOM 2744 N N . ARG E 5 63 ? 9.359 67.490 15.523 1.00 75.92 363 ARG C N 1
ATOM 2745 C CA . ARG E 5 63 ? 10.435 68.075 16.312 1.00 76.15 363 ARG C CA 1
ATOM 2746 C C . ARG E 5 63 ? 11.790 67.537 15.866 1.00 77.32 363 ARG C C 1
ATOM 2747 O O . ARG E 5 63 ? 11.870 66.482 15.242 1.00 80.16 363 ARG C O 1
ATOM 2749 N N . ASP E 5 64 ? 12.852 68.270 16.191 1.00 76.65 364 ASP C N 1
ATOM 2750 C CA . ASP E 5 64 ? 14.220 67.886 15.829 1.00 76.02 364 ASP C CA 1
ATOM 2751 C C . ASP E 5 64 ? 15.032 67.440 17.047 1.00 75.15 364 ASP C C 1
ATOM 2752 O O . ASP E 5 64 ? 15.060 68.128 18.065 1.00 76.72 364 ASP C O 1
ATOM 2757 N N . TYR E 5 65 ? 15.707 66.298 16.941 1.00 74.00 365 TYR C N 1
ATOM 2758 C CA . TYR E 5 65 ? 16.525 65.802 18.048 1.00 71.45 365 TYR C CA 1
ATOM 2759 C C . TYR E 5 65 ? 17.909 65.392 17.563 1.00 72.19 365 TYR C C 1
ATOM 2760 O O . TYR E 5 65 ? 18.123 65.202 16.368 1.00 73.39 365 TYR C O 1
ATOM 2769 N N . ILE E 5 66 ? 18.843 65.247 18.499 1.00 71.69 366 ILE C N 1
ATOM 2770 C CA . ILE E 5 66 ? 20.209 64.843 18.174 1.00 73.50 366 ILE C CA 1
ATOM 2771 C C . ILE E 5 66 ? 20.759 63.869 19.214 1.00 74.12 366 ILE C C 1
ATOM 2772 O O . ILE E 5 66 ? 20.379 63.914 20.384 1.00 73.92 366 ILE C O 1
ATOM 2777 N N . PHE E 5 67 ? 21.658 62.991 18.782 1.00 74.72 367 PHE C N 1
ATOM 2778 C CA . PHE E 5 67 ? 22.279 62.033 19.690 1.00 75.51 367 PHE C CA 1
ATOM 2779 C C . PHE E 5 67 ? 23.702 61.728 19.256 1.00 75.67 367 PHE C C 1
ATOM 2780 O O . PHE E 5 67 ? 24.033 61.804 18.072 1.00 75.82 367 PHE C O 1
ATOM 2788 N N . SER E 5 68 ? 24.546 61.402 20.226 1.00 76.17 368 SER C N 1
ATOM 2789 C CA . SER E 5 68 ? 25.928 61.051 19.943 1.00 77.37 368 SER C CA 1
ATOM 2790 C C . SER E 5 68 ? 25.927 59.534 19.782 1.00 79.51 368 SER C C 1
ATOM 2791 O O . SER E 5 68 ? 26.737 58.964 19.050 1.00 80.28 368 SER C O 1
ATOM 2794 N N . LYS E 5 69 ? 24.987 58.898 20.474 1.00 80.07 369 LYS C N 1
ATOM 2795 C CA . LYS E 5 69 ? 24.827 57.453 20.441 1.00 79.85 369 LYS C CA 1
ATOM 2796 C C . LYS E 5 69 ? 23.367 57.049 20.586 1.00 79.02 369 LYS C C 1
ATOM 2797 O O . LYS E 5 69 ? 22.620 57.633 21.374 1.00 78.85 369 LYS C O 1
ATOM 2803 N N . ALA E 5 70 ? 22.973 56.040 19.821 1.00 78.16 370 ALA C N 1
ATOM 2804 C CA . ALA E 5 70 ? 21.614 55.525 19.867 1.00 77.39 370 ALA C CA 1
ATOM 2805 C C . ALA E 5 70 ? 21.674 54.002 19.802 1.00 76.49 370 ALA C C 1
ATOM 2806 O O . ALA E 5 70 ? 22.352 53.434 18.945 1.00 78.50 370 ALA C O 1
ATOM 2808 N N . ILE E 5 71 ? 20.975 53.350 20.724 1.00 73.83 371 ILE C N 1
ATOM 2809 C CA . ILE E 5 71 ? 20.932 51.894 20.773 1.00 71.52 371 ILE C CA 1
ATOM 2810 C C . ILE E 5 71 ? 19.483 51.449 20.633 1.00 69.40 371 ILE C C 1
ATOM 2811 O O . ILE E 5 71 ? 18.611 51.906 21.375 1.00 68.28 371 ILE C O 1
ATOM 2816 N N . GLY E 5 72 ? 19.225 50.562 19.676 1.00 66.79 372 GLY C N 1
ATOM 2817 C CA . GLY E 5 72 ? 17.867 50.098 19.469 1.00 66.37 372 GLY C CA 1
ATOM 2818 C C . GLY E 5 72 ? 17.679 48.601 19.296 1.00 66.88 372 GLY C C 1
ATOM 2819 O O . GLY E 5 72 ? 18.635 47.860 19.059 1.00 64.79 372 GLY C O 1
ATOM 2820 N N . ASP E 5 73 ? 16.425 48.167 19.414 1.00 65.90 373 ASP C N 1
ATOM 2821 C CA . ASP E 5 73 ? 16.053 46.764 19.268 1.00 66.52 373 ASP C CA 1
ATOM 2822 C C . ASP E 5 73 ? 14.779 46.621 18.454 1.00 65.04 373 ASP C C 1
ATOM 2823 O O . ASP E 5 73 ? 13.831 47.386 18.625 1.00 64.54 373 ASP C O 1
ATOM 2828 N N . ALA E 5 74 ? 14.753 45.628 17.575 1.00 62.76 374 ALA C N 1
ATOM 2829 C CA . ALA E 5 74 ? 13.576 45.397 16.757 1.00 61.65 374 ALA C CA 1
ATOM 2830 C C . ALA E 5 74 ? 13.497 43.966 16.232 1.00 60.01 374 ALA C C 1
ATOM 2831 O O . ALA E 5 74 ? 14.519 43.318 15.986 1.00 57.32 374 ALA C O 1
ATOM 2833 N N . GLU E 5 75 ? 12.271 43.477 16.079 1.00 57.79 375 GLU C N 1
ATOM 2834 C CA . GLU E 5 75 ? 12.038 42.145 15.545 1.00 57.53 375 GLU C CA 1
ATOM 2835 C C . GLU E 5 75 ? 11.542 42.359 14.135 1.00 52.57 375 GLU C C 1
ATOM 2836 O O . GLU E 5 75 ? 10.765 43.278 13.886 1.00 52.31 375 GLU C O 1
ATOM 2842 N N . TRP E 5 76 ? 11.985 41.509 13.217 1.00 50.56 376 TRP C N 1
ATOM 2843 C CA . TRP E 5 76 ? 11.592 41.622 11.823 1.00 48.17 376 TRP C CA 1
ATOM 2844 C C . TRP E 5 76 ? 10.499 40.613 11.471 1.00 49.52 376 TRP C C 1
ATOM 2845 O O . TRP E 5 76 ? 10.529 39.507 12.051 1.00 49.82 376 TRP C O 1
ATOM 2857 N N . TYR F 6 2 ? 30.653 63.008 4.547 1.00 97.73 3 TYR D N 1
ATOM 2858 C CA . TYR F 6 2 ? 29.337 62.364 4.278 1.00 95.99 3 TYR D CA 1
ATOM 2859 C C . TYR F 6 2 ? 28.249 63.397 4.008 1.00 93.02 3 TYR D C 1
ATOM 2860 O O . TYR F 6 2 ? 27.954 64.232 4.863 1.00 93.34 3 TYR D O 1
ATOM 2869 N N . GLN F 6 3 ? 27.658 63.339 2.818 1.00 89.66 4 GLN D N 1
ATOM 2870 C CA . GLN F 6 3 ? 26.577 64.250 2.449 1.00 86.18 4 GLN D CA 1
ATOM 2871 C C . GLN F 6 3 ? 25.312 63.695 3.089 1.00 83.92 4 GLN D C 1
ATOM 2872 O O . GLN F 6 3 ? 24.197 63.844 2.586 1.00 83.81 4 GLN D O 1
ATOM 2878 N N . LEU F 6 4 ? 25.536 63.055 4.228 1.00 80.88 5 LEU D N 1
ATOM 2879 C CA . LEU F 6 4 ? 24.527 62.407 5.041 1.00 78.08 5 LEU D CA 1
ATOM 2880 C C . LEU F 6 4 ? 23.482 63.343 5.641 1.00 75.65 5 LEU D C 1
ATOM 2881 O O . LEU F 6 4 ? 22.281 63.081 5.563 1.00 74.68 5 LEU D O 1
ATOM 2886 N N . TYR F 6 5 ? 23.944 64.441 6.227 1.00 72.75 6 TYR D N 1
ATOM 2887 C CA . TYR F 6 5 ? 23.057 65.378 6.900 1.00 68.10 6 TYR D CA 1
ATOM 2888 C C . TYR F 6 5 ? 22.385 66.475 6.088 1.00 66.74 6 TYR D C 1
ATOM 2889 O O . TYR F 6 5 ? 21.895 67.448 6.654 1.00 65.02 6 TYR D O 1
ATOM 2898 N N . ARG F 6 6 ? 22.335 66.318 4.771 1.00 68.20 7 ARG D N 1
ATOM 2899 C CA . ARG F 6 6 ? 21.697 67.323 3.938 1.00 69.57 7 ARG D CA 1
ATOM 2900 C C . ARG F 6 6 ? 20.172 67.251 3.976 1.00 72.43 7 ARG D C 1
ATOM 2901 O O . ARG F 6 6 ? 19.505 68.284 3.888 1.00 74.63 7 ARG D O 1
ATOM 2909 N N . ASN F 6 7 ? 19.606 66.052 4.102 1.00 72.14 8 ASN D N 1
ATOM 2910 C CA . ASN F 6 7 ? 18.152 65.960 4.175 1.00 71.96 8 ASN D CA 1
ATOM 2911 C C . ASN F 6 7 ? 17.715 65.920 5.628 1.00 68.94 8 ASN D C 1
ATOM 2912 O O . ASN F 6 7 ? 17.194 64.918 6.119 1.00 68.59 8 ASN D O 1
ATOM 2917 N N . THR F 6 8 ? 17.966 67.029 6.306 1.00 66.42 9 THR D N 1
ATOM 2918 C CA . THR F 6 8 ? 17.601 67.223 7.699 1.00 64.17 9 THR D CA 1
ATOM 2919 C C . THR F 6 8 ? 16.933 68.590 7.658 1.00 62.44 9 THR D C 1
ATOM 2920 O O . THR F 6 8 ? 16.964 69.256 6.621 1.00 58.10 9 THR D O 1
ATOM 2924 N N . THR F 6 9 ? 16.320 69.010 8.759 1.00 62.69 10 THR D N 1
ATOM 2925 C CA . THR F 6 9 ? 15.675 70.317 8.774 1.00 62.25 10 THR D CA 1
ATOM 2926 C C . THR F 6 9 ? 16.734 71.339 8.371 1.00 60.21 10 THR D C 1
ATOM 2927 O O . THR F 6 9 ? 16.574 72.074 7.392 1.00 60.40 10 THR D O 1
ATOM 2931 N N . LEU F 6 10 ? 17.829 71.345 9.124 1.00 57.94 11 LEU D N 1
ATOM 2932 C CA . LEU F 6 10 ? 18.948 72.247 8.888 1.00 58.99 11 LEU D CA 1
ATOM 2933 C C . LEU F 6 10 ? 19.422 72.230 7.438 1.00 60.03 11 LEU D C 1
ATOM 2934 O O . LEU F 6 10 ? 19.483 73.275 6.778 1.00 56.76 11 LEU D O 1
ATOM 2939 N N . GLY F 6 11 ? 19.754 71.039 6.945 1.00 58.61 12 GLY D N 1
ATOM 2940 C CA . GLY F 6 11 ? 20.239 70.903 5.584 1.00 54.80 12 GLY D CA 1
ATOM 2941 C C . GLY F 6 11 ? 19.267 71.254 4.476 1.00 55.90 12 GLY D C 1
ATOM 2942 O O . GLY F 6 11 ? 19.669 71.822 3.461 1.00 55.78 12 GLY D O 1
ATOM 2943 N N . ASN F 6 12 ? 17.992 70.915 4.643 1.00 56.97 13 ASN D N 1
ATOM 2944 C CA . ASN F 6 12 ? 17.007 71.218 3.608 1.00 56.89 13 ASN D CA 1
ATOM 2945 C C . ASN F 6 12 ? 16.674 72.705 3.546 1.00 56.95 13 ASN D C 1
ATOM 2946 O O . ASN F 6 12 ? 16.531 73.272 2.461 1.00 59.26 13 ASN D O 1
ATOM 2951 N N . SER F 6 13 ? 16.540 73.337 4.705 1.00 56.24 14 SER D N 1
ATOM 29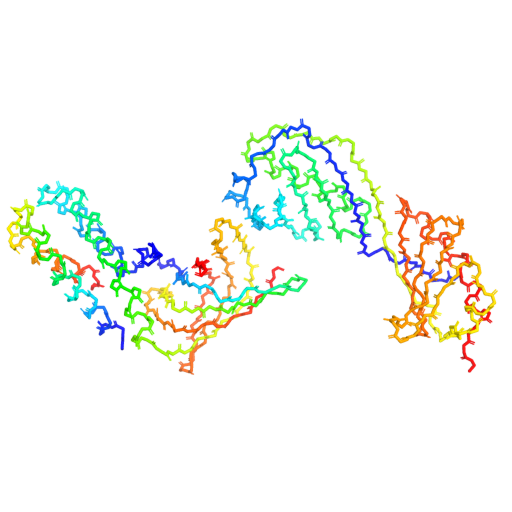52 C CA . SER F 6 13 ? 16.252 74.763 4.721 1.00 56.22 14 SER D CA 1
ATOM 2953 C C . SER F 6 13 ? 17.374 75.460 3.947 1.00 56.47 14 SER D C 1
ATOM 2954 O O . SER F 6 13 ? 17.136 76.405 3.189 1.00 57.30 14 SER D O 1
ATOM 2957 N N . LEU F 6 14 ? 18.595 74.958 4.107 1.00 55.93 15 LEU D N 1
ATOM 2958 C CA . LEU F 6 14 ? 19.746 75.519 3.408 1.00 54.19 15 LEU D CA 1
ATOM 2959 C C . LEU F 6 14 ? 19.612 75.378 1.892 1.00 56.05 15 LEU D C 1
ATOM 2960 O O . LEU F 6 14 ? 19.758 76.352 1.150 1.00 53.02 15 LEU D O 1
ATOM 2965 N N . GLN F 6 15 ? 19.327 74.162 1.431 1.00 58.98 16 GLN D N 1
ATOM 2966 C CA . GLN F 6 15 ? 19.189 73.906 0.002 1.00 59.65 16 GLN D CA 1
ATOM 2967 C C . GLN F 6 15 ? 18.086 74.734 -0.632 1.00 59.26 16 GLN D C 1
ATOM 2968 O O . GLN F 6 15 ? 18.226 75.220 -1.756 1.00 56.08 16 GLN D O 1
ATOM 2974 N N . GLU F 6 16 ? 16.979 74.871 0.087 1.00 61.07 17 GLU D N 1
ATOM 2975 C CA . GLU F 6 16 ? 15.845 75.635 -0.408 1.00 65.40 17 GLU D CA 1
ATOM 2976 C C . GLU F 6 16 ? 16.265 77.087 -0.570 1.00 65.39 17 GLU D C 1
ATOM 2977 O O . GLU F 6 16 ? 15.983 77.718 -1.592 1.00 67.08 17 GLU D O 1
ATOM 2983 N N . SER F 6 17 ? 16.956 77.604 0.440 1.00 61.77 18 SER D N 1
ATOM 2984 C CA . SER F 6 17 ? 17.434 78.976 0.406 1.00 59.00 18 SER D CA 1
ATOM 2985 C C . SER F 6 17 ? 18.350 79.150 -0.800 1.00 58.75 18 SER D C 1
ATOM 2986 O O . SER F 6 17 ? 18.261 80.148 -1.519 1.00 58.40 18 SER D O 1
ATOM 2989 N N . LEU F 6 18 ? 19.222 78.170 -1.029 1.00 58.29 19 LEU D N 1
ATOM 2990 C CA . LEU F 6 18 ? 20.152 78.227 -2.152 1.00 58.06 19 LEU D CA 1
ATOM 2991 C C . LEU F 6 18 ? 19.444 78.201 -3.502 1.00 60.88 19 LEU D C 1
ATOM 2992 O O . LEU F 6 18 ? 19.782 78.970 -4.406 1.00 60.65 19 LEU D O 1
ATOM 2997 N N . ASP F 6 19 ? 18.460 77.316 -3.642 1.00 62.62 20 ASP D N 1
ATOM 2998 C CA . ASP F 6 19 ? 17.722 77.210 -4.895 1.00 67.92 20 ASP D CA 1
ATOM 2999 C C . ASP F 6 19 ? 17.070 78.531 -5.276 1.00 68.18 20 ASP D C 1
ATOM 3000 O O . ASP F 6 19 ? 17.051 78.901 -6.451 1.00 68.38 20 ASP D O 1
ATOM 3005 N N . GLU F 6 20 ? 16.529 79.234 -4.285 1.00 67.35 21 GLU D N 1
ATOM 3006 C CA . GLU F 6 20 ? 15.909 80.528 -4.540 1.00 67.80 21 GLU D CA 1
ATOM 3007 C C . GLU F 6 20 ? 16.958 81.427 -5.181 1.00 67.96 21 GLU D C 1
ATOM 3008 O O . GLU F 6 20 ? 16.781 81.922 -6.294 1.00 65.23 21 GLU D O 1
ATOM 3014 N N . LEU F 6 21 ? 18.059 81.621 -4.461 1.00 69.01 22 LEU D N 1
ATOM 3015 C CA . LEU F 6 21 ? 19.155 82.452 -4.934 1.00 69.67 22 LEU D CA 1
ATOM 3016 C C . LEU F 6 21 ? 19.623 82.008 -6.310 1.00 70.95 22 LEU D C 1
ATOM 3017 O O . LEU F 6 21 ? 20.109 82.816 -7.098 1.00 71.32 22 LEU D O 1
ATOM 3022 N N . ILE F 6 22 ? 19.478 80.721 -6.602 1.00 72.57 23 ILE D N 1
ATOM 3023 C CA . ILE F 6 22 ? 19.873 80.210 -7.906 1.00 74.71 23 ILE D CA 1
ATOM 3024 C C . ILE F 6 22 ? 18.782 80.612 -8.888 1.00 74.91 23 ILE D C 1
ATOM 3025 O O . ILE F 6 22 ? 19.054 81.043 -10.007 1.00 73.85 23 ILE D O 1
ATOM 3030 N N . GLN F 6 23 ? 17.541 80.476 -8.438 1.00 76.97 24 GLN D N 1
ATOM 3031 C CA . GLN F 6 23 ? 16.380 80.801 -9.252 1.00 81.26 24 GLN D CA 1
ATOM 3032 C C . GLN F 6 23 ? 16.402 82.272 -9.664 1.00 81.32 24 GLN D C 1
ATOM 3033 O O . GLN F 6 23 ? 16.225 82.595 -10.840 1.00 81.27 24 GLN D O 1
ATOM 3039 N N . SER F 6 24 ? 16.631 83.161 -8.702 1.00 80.75 25 SER D N 1
ATOM 3040 C CA . SER F 6 24 ? 16.684 84.590 -8.993 1.00 79.67 25 SER D CA 1
ATOM 3041 C C . SER F 6 24 ? 18.054 84.971 -9.553 1.00 78.46 25 SER D C 1
ATOM 3042 O O . SER F 6 24 ? 18.403 86.149 -9.627 1.00 77.71 25 SER D O 1
ATOM 3045 N N . GLN F 6 25 ? 18.825 83.957 -9.937 1.00 76.77 26 GLN D N 1
ATOM 3046 C CA . GLN F 6 25 ? 20.156 84.138 -10.514 1.00 76.84 26 GLN D CA 1
ATOM 3047 C C . GLN F 6 25 ? 21.155 84.910 -9.659 1.00 75.53 26 GLN D C 1
ATOM 3048 O O . GLN F 6 25 ? 22.117 85.460 -10.192 1.00 77.37 26 GLN D O 1
ATOM 3054 N N . GLN F 6 26 ? 20.951 84.959 -8.348 1.00 72.20 27 GLN D N 1
ATOM 3055 C CA . GLN F 6 26 ? 21.876 85.691 -7.491 1.00 70.00 27 GLN D CA 1
ATOM 3056 C C . GLN F 6 26 ? 23.174 84.936 -7.215 1.00 68.53 27 GLN D C 1
ATOM 3057 O O . GLN F 6 26 ? 24.196 85.540 -6.887 1.00 67.24 27 GLN D O 1
ATOM 3063 N N . ILE F 6 27 ? 23.128 83.615 -7.354 1.00 67.87 28 ILE D N 1
ATOM 3064 C CA . ILE F 6 27 ? 24.303 82.771 -7.159 1.00 66.23 28 ILE D CA 1
ATOM 3065 C C . ILE F 6 27 ? 24.257 81.672 -8.213 1.00 67.53 28 ILE D C 1
ATOM 3066 O O . ILE F 6 27 ? 23.188 81.358 -8.735 1.00 67.82 28 ILE D O 1
ATOM 3071 N N . THR F 6 28 ? 25.411 81.102 -8.544 1.00 67.52 29 THR D N 1
ATOM 3072 C CA . THR F 6 28 ? 25.456 80.031 -9.532 1.00 68.01 29 THR D CA 1
ATOM 3073 C C . THR F 6 28 ? 25.275 78.692 -8.820 1.00 67.73 29 THR D C 1
ATOM 3074 O O . THR F 6 28 ? 25.414 78.602 -7.598 1.00 66.22 29 THR D O 1
ATOM 3078 N N . PRO F 6 29 ? 24.941 77.634 -9.575 1.00 69.26 30 PRO D N 1
ATOM 3079 C CA . PRO F 6 29 ? 24.758 76.317 -8.958 1.00 67.04 30 PRO D CA 1
ATOM 3080 C C . PRO F 6 29 ? 26.071 75.859 -8.323 1.00 64.72 30 PRO D C 1
ATOM 3081 O O . PRO F 6 29 ? 26.085 75.279 -7.237 1.00 64.56 30 PRO D O 1
ATOM 3085 N N . GLN F 6 30 ? 27.174 76.141 -9.008 1.00 64.43 31 GLN D N 1
ATOM 3086 C CA . GLN F 6 30 ? 28.499 75.775 -8.519 1.00 63.83 31 GLN D CA 1
ATOM 3087 C C . GLN F 6 30 ? 28.753 76.361 -7.137 1.00 60.71 31 GLN D C 1
ATOM 3088 O O . GLN F 6 30 ? 29.270 75.679 -6.251 1.00 60.72 31 GLN D O 1
ATOM 3094 N N . LEU F 6 31 ? 28.390 77.629 -6.956 1.00 57.58 32 LEU D N 1
ATOM 3095 C CA . LEU F 6 31 ? 28.581 78.288 -5.672 1.00 54.08 32 LEU D CA 1
ATOM 3096 C C . LEU F 6 31 ? 27.718 77.611 -4.618 1.00 52.27 32 LEU D C 1
ATOM 3097 O O . LEU F 6 31 ? 28.149 77.419 -3.479 1.00 48.38 32 LEU D O 1
ATOM 3102 N N . ALA F 6 32 ? 26.493 77.260 -5.005 1.00 50.92 33 ALA D N 1
ATOM 3103 C CA . ALA F 6 32 ? 25.561 76.587 -4.102 1.00 53.15 33 ALA D CA 1
ATOM 3104 C C . ALA F 6 32 ? 26.171 75.257 -3.659 1.00 54.25 33 ALA D C 1
ATOM 3105 O O . ALA F 6 32 ? 26.139 74.908 -2.476 1.00 53.04 33 ALA D O 1
ATOM 3107 N N . LEU F 6 33 ? 26.728 74.524 -4.618 1.00 55.64 34 LEU D N 1
ATOM 3108 C CA . LEU F 6 33 ? 27.365 73.246 -4.323 1.00 58.77 34 LEU D CA 1
ATOM 3109 C C . LEU F 6 33 ? 28.496 73.459 -3.326 1.00 58.44 34 LEU D C 1
ATOM 3110 O O . LEU F 6 33 ? 28.658 72.689 -2.374 1.00 58.85 34 LEU D O 1
ATOM 3115 N N . GLN F 6 34 ? 29.276 74.513 -3.549 1.00 57.99 35 GLN D N 1
ATOM 3116 C CA . GLN F 6 34 ? 30.390 74.832 -2.671 1.00 57.12 35 GLN D CA 1
ATOM 3117 C C . GLN F 6 34 ? 29.910 75.127 -1.257 1.00 56.19 35 GLN D C 1
ATOM 3118 O O . GLN F 6 34 ? 30.593 74.809 -0.284 1.00 56.08 35 GLN D O 1
ATOM 3124 N N . VAL F 6 35 ? 28.734 75.738 -1.141 1.00 53.87 36 VAL D N 1
ATOM 3125 C CA . VAL F 6 35 ? 28.175 76.056 0.169 1.00 53.75 36 VAL D CA 1
ATOM 3126 C C . VAL F 6 35 ? 27.751 74.774 0.886 1.00 55.24 36 VAL D C 1
ATOM 3127 O O . VAL F 6 35 ? 27.976 74.613 2.090 1.00 53.37 36 VAL D O 1
ATOM 3131 N N . LEU F 6 36 ? 27.117 73.874 0.139 1.00 58.12 37 LEU D N 1
ATOM 3132 C CA . LEU F 6 36 ? 26.667 72.602 0.693 1.00 58.02 37 LEU D CA 1
ATOM 3133 C C . LEU F 6 36 ? 27.879 71.823 1.178 1.00 59.79 37 LEU D C 1
ATOM 3134 O O . LEU F 6 36 ? 27.855 71.225 2.255 1.00 58.14 37 LEU D O 1
ATOM 3139 N N . LEU F 6 37 ? 28.949 71.845 0.390 1.00 63.53 38 LEU D N 1
ATOM 3140 C CA . LEU F 6 37 ? 30.166 71.149 0.785 1.00 65.93 38 LEU D CA 1
ATOM 3141 C C . LEU F 6 37 ? 30.640 71.693 2.128 1.00 65.89 38 LEU D C 1
ATOM 3142 O O . LEU F 6 37 ? 31.033 70.932 3.013 1.00 67.24 38 LEU D O 1
ATOM 3147 N N . GLN F 6 38 ? 30.586 73.013 2.284 1.00 63.46 39 GLN D N 1
ATOM 3148 C CA . GLN F 6 38 ? 31.005 73.635 3.533 1.00 62.17 39 GLN D CA 1
ATOM 3149 C C . GLN F 6 38 ? 30.091 73.179 4.661 1.00 61.63 39 GLN D C 1
ATOM 3150 O O . GLN F 6 38 ? 30.536 72.970 5.792 1.00 60.96 39 GLN D O 1
ATOM 3156 N N . PHE F 6 39 ? 28.808 73.033 4.348 1.00 59.05 40 PHE D N 1
ATOM 3157 C CA . PHE F 6 39 ? 27.830 72.596 5.336 1.00 61.41 40 PHE D CA 1
ATOM 3158 C C . PHE F 6 39 ? 28.151 71.188 5.844 1.00 61.12 40 PHE D C 1
ATOM 3159 O O . PHE F 6 39 ? 28.097 70.930 7.050 1.00 56.96 40 PHE D O 1
ATOM 3167 N N . ASP F 6 40 ? 28.483 70.282 4.924 1.00 62.41 41 ASP D N 1
ATOM 3168 C CA . ASP F 6 40 ? 28.804 68.905 5.306 1.00 65.03 41 ASP D CA 1
ATOM 3169 C C . ASP F 6 40 ? 29.899 68.884 6.365 1.00 65.92 41 ASP D C 1
ATOM 3170 O O . ASP F 6 40 ? 29.742 68.267 7.419 1.00 67.46 41 ASP D O 1
ATOM 3175 N N . LYS F 6 41 ? 31.006 69.567 6.087 1.00 67.80 42 LYS D N 1
ATOM 3176 C CA . LYS F 6 41 ? 32.118 69.618 7.030 1.00 69.07 42 LYS D CA 1
ATOM 3177 C C . LYS F 6 41 ? 31.676 70.190 8.373 1.00 69.94 42 LYS D C 1
ATOM 3178 O O . LYS F 6 41 ? 32.035 69.671 9.432 1.00 68.81 42 LYS D O 1
ATOM 3184 N N . ALA F 6 42 ? 30.882 71.255 8.318 1.00 70.07 43 ALA D N 1
ATOM 3185 C CA . ALA F 6 42 ? 30.405 71.934 9.520 1.00 68.92 43 ALA D CA 1
ATOM 3186 C C . ALA F 6 42 ? 29.433 71.141 10.394 1.00 68.44 43 ALA D C 1
ATOM 3187 O O . ALA F 6 42 ? 29.551 71.159 11.622 1.00 65.83 43 ALA D O 1
ATOM 3189 N N . ILE F 6 43 ? 28.469 70.458 9.781 1.00 69.00 44 ILE D N 1
ATOM 3190 C CA . ILE F 6 43 ? 27.509 69.685 10.566 1.00 70.09 44 ILE D CA 1
ATOM 3191 C C . ILE F 6 43 ? 28.176 68.450 11.168 1.00 72.74 44 ILE D C 1
ATOM 3192 O O . ILE F 6 43 ? 27.936 68.107 12.327 1.00 70.75 44 ILE D O 1
ATOM 3197 N N . ASN F 6 44 ? 29.023 67.794 10.379 1.00 75.09 45 ASN D N 1
ATOM 3198 C CA . ASN F 6 44 ? 29.737 66.610 10.842 1.00 78.58 45 ASN D CA 1
ATOM 3199 C C . ASN F 6 44 ? 30.603 66.972 12.044 1.00 79.44 45 ASN D C 1
ATOM 3200 O O . ASN F 6 44 ? 30.564 66.303 13.075 1.00 78.93 45 ASN D O 1
ATOM 3205 N N . ALA F 6 45 ? 31.374 68.044 11.904 1.00 80.62 46 ALA D N 1
ATOM 3206 C CA . ALA F 6 45 ? 32.260 68.505 12.967 1.00 81.83 46 ALA D CA 1
ATOM 3207 C C . ALA F 6 45 ? 31.512 68.857 14.250 1.00 83.35 46 ALA D C 1
ATOM 3208 O O . ALA F 6 45 ? 31.950 68.509 15.348 1.00 84.58 46 ALA D O 1
ATOM 3210 N N . ALA F 6 46 ? 30.385 69.548 14.108 1.00 82.28 47 ALA D N 1
ATOM 3211 C CA . ALA F 6 46 ? 29.586 69.957 15.260 1.00 81.35 47 ALA D CA 1
ATOM 3212 C C . ALA F 6 46 ? 28.969 68.776 16.009 1.00 81.78 47 ALA D C 1
ATOM 3213 O O . ALA F 6 46 ? 28.864 68.797 17.235 1.00 79.70 47 ALA D O 1
ATOM 3215 N N . LEU F 6 47 ? 28.561 67.748 15.274 1.00 83.67 48 LEU D N 1
ATOM 3216 C CA . LEU F 6 47 ? 27.951 66.573 15.888 1.00 85.00 48 LEU D CA 1
ATOM 3217 C C . LEU F 6 47 ? 28.913 65.793 16.772 1.00 87.34 48 LEU D C 1
ATOM 3218 O O . LEU F 6 47 ? 28.616 65.507 17.932 1.00 87.79 48 LEU D O 1
ATOM 3223 N N . ALA F 6 48 ? 30.068 65.455 16.213 1.00 89.88 49 ALA D N 1
ATOM 3224 C CA . ALA F 6 48 ? 31.075 64.689 16.932 1.00 93.33 49 ALA D CA 1
ATOM 3225 C C . ALA F 6 48 ? 31.656 65.409 18.145 1.00 95.79 49 ALA D C 1
ATOM 3226 O O . ALA F 6 48 ? 31.820 64.810 19.209 1.00 96.47 49 ALA D O 1
ATOM 3228 N N . GLN F 6 49 ? 31.959 66.693 17.989 1.00 96.78 50 GLN D N 1
ATOM 3229 C CA . GLN F 6 49 ? 32.550 67.467 19.076 1.00 98.20 50 GLN D CA 1
ATOM 3230 C C . GLN F 6 49 ? 31.561 68.116 20.041 1.00 99.20 50 GLN D C 1
ATOM 3231 O O . GLN F 6 49 ? 31.842 68.227 21.234 1.00 99.78 50 GLN D O 1
ATOM 3233 N N . ARG F 6 50 ? 30.404 68.536 19.538 1.00 100.30 51 ARG D N 1
ATOM 3234 C CA . ARG F 6 50 ? 29.419 69.208 20.383 1.00 101.87 51 ARG D CA 1
ATOM 3235 C C . ARG F 6 50 ? 28.443 68.319 21.155 1.00 102.28 51 ARG D C 1
ATOM 3236 O O . ARG F 6 50 ? 28.522 68.234 22.381 1.00 103.70 51 ARG D O 1
ATOM 3238 N N . VAL F 6 51 ? 27.516 67.675 20.451 1.00 102.21 52 VAL D N 1
ATOM 3239 C CA . VAL F 6 51 ? 26.530 66.818 21.111 1.00 102.50 52 VAL D CA 1
ATOM 3240 C C . VAL F 6 51 ? 27.211 65.637 21.805 1.00 103.28 52 VAL D C 1
ATOM 3241 O O . VAL F 6 51 ? 28.255 65.167 21.351 1.00 103.10 52 VAL D O 1
ATOM 3245 N N . ARG F 6 52 ? 26.623 65.154 22.899 1.00 103.88 53 ARG D N 1
ATOM 3246 C CA . ARG F 6 52 ? 27.221 64.041 23.637 1.00 104.32 53 ARG D CA 1
ATOM 3247 C C . ARG F 6 52 ? 26.257 63.220 24.501 1.00 104.01 53 ARG D C 1
ATOM 3248 O O . ARG F 6 52 ? 26.663 62.657 25.518 1.00 104.44 53 ARG D O 1
ATOM 3250 N N . ASN F 6 53 ? 24.994 63.135 24.097 1.00 103.43 54 ASN D N 1
ATOM 3251 C CA . ASN F 6 53 ? 24.003 62.381 24.864 1.00 102.92 54 ASN D CA 1
ATOM 3252 C C . ASN F 6 53 ? 23.647 61.040 24.221 1.00 101.56 54 ASN D C 1
ATOM 3253 O O . ASN F 6 53 ? 23.935 60.805 23.046 1.00 101.71 54 ASN D O 1
ATOM 3258 N N . ARG F 6 54 ? 23.009 60.169 25.000 1.00 98.59 55 ARG D N 1
ATOM 3259 C CA . ARG F 6 54 ? 22.622 58.844 24.524 1.00 94.35 55 ARG D CA 1
ATOM 3260 C C . ARG F 6 54 ? 21.112 58.668 24.393 1.00 90.51 55 ARG D C 1
ATOM 3261 O O . ARG F 6 54 ? 20.338 59.213 25.178 1.00 91.01 55 ARG D O 1
ATOM 3269 N N . VAL F 6 55 ? 20.710 57.896 23.388 1.00 87.49 56 VAL D N 1
ATOM 3270 C CA . VAL F 6 55 ? 19.303 57.620 23.117 1.00 83.74 56 VAL D CA 1
ATOM 3271 C C . VAL F 6 55 ? 19.083 56.111 22.983 1.00 80.92 56 VAL D C 1
ATOM 3272 O O . VAL F 6 55 ? 20.025 55.356 22.736 1.00 79.83 56 VAL D O 1
ATOM 3276 N N . ASN F 6 56 ? 17.839 55.677 23.154 1.00 76.97 57 ASN D N 1
ATOM 3277 C CA . ASN F 6 56 ? 17.496 54.266 23.034 1.00 75.83 57 ASN D CA 1
ATOM 3278 C C . ASN F 6 56 ? 16.159 54.126 22.321 1.00 75.85 57 ASN D C 1
ATOM 3279 O O . ASN F 6 56 ? 15.266 54.948 22.510 1.00 75.17 57 ASN D O 1
ATOM 3284 N N . PHE F 6 57 ? 16.020 53.095 21.492 1.00 73.17 58 PHE D N 1
ATOM 3285 C CA . PHE F 6 57 ? 14.767 52.892 20.780 1.00 71.55 58 PHE D CA 1
ATOM 3286 C C . PHE F 6 57 ? 14.428 51.426 20.561 1.00 70.59 58 PHE D C 1
ATOM 3287 O O . PHE F 6 57 ? 15.308 50.579 20.426 1.00 71.13 58 PHE D O 1
ATOM 3295 N N . ARG F 6 58 ? 13.133 51.137 20.542 1.00 68.77 59 ARG D N 1
ATOM 3296 C CA . ARG F 6 58 ? 12.654 49.780 20.343 1.00 67.33 59 ARG D CA 1
ATOM 3297 C C . ARG F 6 58 ? 11.431 49.830 19.443 1.00 64.01 59 ARG D C 1
ATOM 3298 O O . ARG F 6 58 ? 10.663 50.795 19.470 1.00 65.06 59 ARG D O 1
ATOM 3306 N N . GLY F 6 59 ? 11.261 48.790 18.639 1.00 58.58 60 GLY D N 1
ATOM 3307 C CA . GLY F 6 59 ? 10.131 48.731 17.737 1.00 56.26 60 GLY D CA 1
ATOM 3308 C C . GLY F 6 59 ? 10.203 47.485 16.885 1.00 53.86 60 GLY D C 1
ATOM 3309 O O . GLY F 6 59 ? 11.015 46.596 17.142 1.00 53.93 60 GLY D O 1
ATOM 3310 N N . SER F 6 60 ? 9.351 47.410 15.873 1.00 54.11 61 SER D N 1
ATOM 3311 C CA . SER F 6 60 ? 9.349 46.259 14.991 1.00 54.56 61 SER D CA 1
ATOM 3312 C C . SER F 6 60 ? 9.976 46.696 13.682 1.00 53.33 61 SER D C 1
ATOM 3313 O O . SER F 6 60 ? 9.651 47.767 13.157 1.00 52.79 61 SER D O 1
ATOM 3316 N N . LEU F 6 61 ? 10.887 45.879 13.167 1.00 50.75 62 LEU D N 1
ATOM 3317 C CA . LEU F 6 61 ? 11.555 46.184 11.915 1.00 47.12 62 LEU D CA 1
ATOM 3318 C C . LEU F 6 61 ? 10.667 45.738 10.763 1.00 45.75 62 LEU D C 1
ATOM 3319 O O . LEU F 6 61 ? 10.284 44.572 10.671 1.00 47.54 62 LEU D O 1
ATOM 3324 N N . ASN F 6 62 ? 10.348 46.681 9.888 1.00 40.82 63 ASN D N 1
ATOM 3325 C CA . ASN F 6 62 ? 9.501 46.441 8.736 1.00 44.70 63 ASN D CA 1
ATOM 3326 C C . ASN F 6 62 ? 10.357 46.069 7.532 1.00 48.34 63 ASN D C 1
ATOM 3327 O O . ASN F 6 62 ? 10.058 45.110 6.820 1.00 49.99 63 ASN D O 1
ATOM 3332 N N . THR F 6 63 ? 11.420 46.836 7.303 1.00 47.88 64 THR D N 1
ATOM 3333 C CA . THR F 6 63 ? 12.316 46.579 6.187 1.00 48.13 64 THR D CA 1
ATOM 3334 C C . THR F 6 63 ? 13.743 46.992 6.507 1.00 48.08 64 THR D C 1
ATOM 3335 O O . THR F 6 63 ? 13.993 47.779 7.420 1.00 47.64 64 THR D O 1
ATOM 3339 N N . TYR F 6 64 ? 14.678 46.436 5.751 1.00 43.28 65 TYR D N 1
ATOM 3340 C CA . TYR F 6 64 ? 16.081 46.752 5.909 1.00 42.67 65 TYR D CA 1
ATOM 3341 C C . TYR F 6 64 ? 16.686 46.627 4.534 1.00 45.78 65 TYR D C 1
ATOM 3342 O O . TYR F 6 64 ? 16.154 45.935 3.666 1.00 43.76 65 TYR D O 1
ATOM 3351 N N . ARG F 6 65 ? 17.776 47.343 4.321 1.00 45.65 66 ARG D N 1
ATOM 3352 C CA . ARG F 6 65 ? 18.479 47.302 3.057 1.00 44.82 66 ARG D CA 1
ATOM 3353 C C . ARG F 6 65 ? 19.905 47.688 3.358 1.00 45.32 66 ARG D C 1
ATOM 3354 O O . ARG F 6 65 ? 20.170 48.483 4.262 1.00 47.03 66 ARG D O 1
ATOM 3362 N N . PHE F 6 66 ? 20.825 47.089 2.620 1.00 47.07 67 PHE D N 1
ATOM 3363 C CA . PHE F 6 66 ? 22.235 47.375 2.788 1.00 46.58 67 PHE D CA 1
ATOM 3364 C C . PHE F 6 66 ? 22.846 47.275 1.414 1.00 47.79 67 PHE D C 1
ATOM 3365 O O . PHE F 6 66 ? 22.800 46.223 0.776 1.00 45.47 67 PHE D O 1
ATOM 3373 N N . CYS F 6 67 ? 23.379 48.395 0.948 1.00 48.66 68 CYS D N 1
ATOM 3374 C CA . CYS F 6 67 ? 24.012 48.467 -0.355 1.00 50.65 68 CYS D CA 1
ATOM 3375 C C . CYS F 6 67 ? 24.971 49.652 -0.227 1.00 52.17 68 CYS D C 1
ATOM 3376 O O . CYS F 6 67 ? 24.717 50.558 0.562 1.00 49.38 68 CYS D O 1
ATOM 3379 N N . ASP F 6 68 ? 26.077 49.640 -0.966 1.00 55.73 69 ASP D N 1
ATOM 3380 C CA . ASP F 6 68 ? 27.055 50.728 -0.870 1.00 55.95 69 ASP D CA 1
ATOM 3381 C C . ASP F 6 68 ? 27.412 51.044 0.578 1.00 56.61 69 ASP D C 1
ATOM 3382 O O . ASP F 6 68 ? 27.627 52.202 0.933 1.00 59.54 69 ASP D O 1
ATOM 3387 N N . ASN F 6 69 ? 27.460 50.015 1.414 1.00 56.91 70 ASN D N 1
ATOM 3388 C CA . ASN F 6 69 ? 27.797 50.176 2.821 1.00 60.10 70 ASN D CA 1
ATOM 3389 C C . ASN F 6 69 ? 26.889 51.128 3.586 1.00 59.98 70 ASN D C 1
ATOM 3390 O O . ASN F 6 69 ? 27.280 51.676 4.619 1.00 62.68 70 ASN D O 1
ATOM 3395 N N . VAL F 6 70 ? 25.670 51.306 3.090 1.00 56.51 71 VAL D N 1
ATOM 3396 C CA . VAL F 6 70 ? 24.699 52.176 3.738 1.00 52.94 71 VAL D CA 1
ATOM 3397 C C . VAL F 6 70 ? 23.442 51.408 4.138 1.00 51.71 71 VAL D C 1
ATOM 3398 O O . VAL F 6 70 ? 22.777 50.812 3.294 1.00 50.34 71 VAL D O 1
ATOM 3402 N N . TRP F 6 71 ? 23.118 51.432 5.424 1.00 51.62 72 TRP D N 1
ATOM 3403 C CA . TRP F 6 71 ? 21.923 50.763 5.920 1.00 51.31 72 TRP D CA 1
ATOM 3404 C C . TRP F 6 71 ? 20.717 51.700 5.923 1.00 50.21 72 TRP D C 1
ATOM 3405 O O . TRP F 6 71 ? 20.811 52.854 6.351 1.00 54.00 72 TRP D O 1
ATOM 3416 N N . THR F 6 72 ? 19.589 51.191 5.444 1.00 48.44 73 THR D N 1
ATOM 3417 C CA . THR F 6 72 ? 18.334 51.932 5.413 1.00 46.77 73 THR D CA 1
ATOM 3418 C C . THR F 6 72 ? 17.264 51.045 6.051 1.00 50.57 73 THR D C 1
ATOM 3419 O O . THR F 6 72 ? 16.910 49.997 5.501 1.00 49.21 73 THR D O 1
ATOM 3423 N N . PHE F 6 73 ? 16.764 51.452 7.213 1.00 46.41 74 PHE D N 1
ATOM 3424 C CA . PHE F 6 73 ? 15.727 50.696 7.901 1.00 49.79 74 PHE D CA 1
ATOM 3425 C C . PHE F 6 73 ? 14.419 51.474 7.926 1.00 52.73 74 PHE D C 1
ATOM 3426 O O . PHE F 6 73 ? 14.369 52.655 7.580 1.00 58.60 74 PHE D O 1
ATOM 3434 N N . VAL F 6 74 ? 13.363 50.788 8.342 1.00 51.19 75 VAL D N 1
ATOM 3435 C CA . VAL F 6 74 ? 12.040 51.373 8.492 1.00 47.55 75 VAL D CA 1
ATOM 3436 C C . VAL F 6 74 ? 11.424 50.590 9.638 1.00 52.38 75 VAL D C 1
ATOM 3437 O O . VAL F 6 74 ? 11.147 49.392 9.500 1.00 51.36 75 VAL D O 1
ATOM 3441 N N . LEU F 6 75 ? 11.260 51.255 10.778 1.00 50.87 76 LEU D N 1
ATOM 3442 C CA . LEU F 6 75 ? 10.680 50.647 11.971 1.00 52.55 76 LEU D CA 1
ATOM 3443 C C . LEU F 6 75 ? 9.236 51.120 12.131 1.00 55.51 76 LEU D C 1
ATOM 3444 O O . LEU F 6 75 ? 8.882 52.205 11.671 1.00 57.01 76 LEU D O 1
ATOM 3449 N N . ASN F 6 76 ? 8.407 50.303 12.775 1.00 55.67 77 ASN D N 1
ATOM 3450 C CA . ASN F 6 76 ? 7.014 50.662 13.019 1.00 54.35 77 ASN D CA 1
ATOM 3451 C C . ASN F 6 76 ? 6.782 50.614 14.515 1.00 54.88 77 ASN D C 1
ATOM 3452 O O . ASN F 6 76 ? 7.450 49.861 15.223 1.00 51.72 77 ASN D O 1
ATOM 3457 N N . ASP F 6 77 ? 5.850 51.436 14.993 1.00 58.12 78 ASP D N 1
ATOM 3458 C CA . ASP F 6 77 ? 5.522 51.512 16.414 1.00 58.18 78 ASP D CA 1
ATOM 3459 C C . ASP F 6 77 ? 6.777 51.571 17.270 1.00 59.39 78 ASP D C 1
ATOM 3460 O O . ASP F 6 77 ? 6.995 50.726 18.136 1.00 59.15 78 ASP D O 1
ATOM 3465 N N . VAL F 6 78 ? 7.592 52.592 17.029 1.00 61.91 79 VAL D N 1
ATOM 3466 C CA . VAL F 6 78 ? 8.844 52.769 17.754 1.00 66.04 79 VAL D CA 1
ATOM 3467 C C . VAL F 6 78 ? 8.711 53.637 19.000 1.00 68.75 79 VAL D C 1
ATOM 3468 O O . VAL F 6 78 ? 7.796 54.453 19.117 1.00 66.66 79 VAL D O 1
ATOM 3472 N N . GLU F 6 79 ? 9.644 53.449 19.925 1.00 71.35 80 GLU D N 1
ATOM 3473 C CA . GLU F 6 79 ? 9.678 54.201 21.166 1.00 76.61 80 GLU D CA 1
ATOM 3474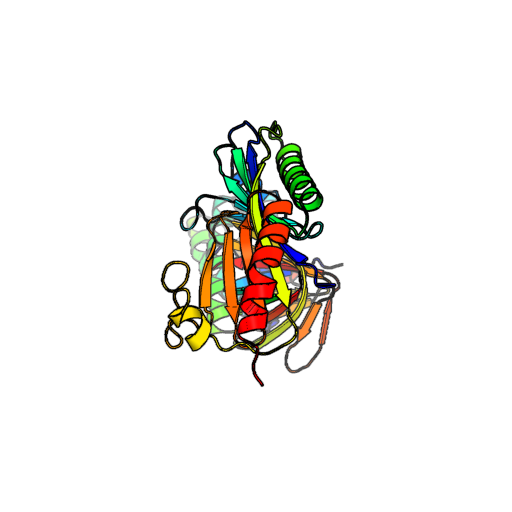 C C . GLU F 6 79 ? 11.088 54.707 21.426 1.00 77.94 80 GLU D C 1
ATOM 3475 O O . GLU F 6 79 ? 11.951 53.960 21.886 1.00 79.44 80 GLU D O 1
ATOM 3481 N N . PHE F 6 80 ? 11.321 55.978 21.119 1.00 79.67 81 PHE D N 1
ATOM 3482 C CA . PHE F 6 80 ? 12.629 56.568 21.341 1.00 80.17 81 PHE D CA 1
ATOM 3483 C C . PHE F 6 80 ? 12.730 57.018 22.786 1.00 84.11 81 PHE D C 1
ATOM 3484 O O . PHE F 6 80 ? 11.915 57.803 23.272 1.00 83.81 81 PHE D O 1
ATOM 3492 N N . ARG F 6 81 ? 13.744 56.494 23.464 1.00 88.52 82 ARG D N 1
ATOM 3493 C CA . ARG F 6 81 ? 13.971 56.767 24.872 1.00 90.95 82 ARG D CA 1
ATOM 3494 C C . ARG F 6 81 ? 15.221 57.577 25.183 1.00 94.13 82 ARG D C 1
ATOM 3495 O O . ARG F 6 81 ? 16.343 57.175 24.870 1.00 94.01 82 ARG D O 1
ATOM 3503 N N . GLU F 6 82 ? 15.005 58.725 25.812 1.00 97.18 83 GLU D N 1
ATOM 3504 C CA . GLU F 6 82 ? 16.083 59.608 26.224 1.00 100.26 83 GLU D CA 1
ATOM 3505 C C . GLU F 6 82 ? 15.748 59.946 27.669 1.00 102.23 83 GLU D C 1
ATOM 3506 O O . GLU F 6 82 ? 14.642 60.403 27.954 1.00 102.03 83 GLU D O 1
ATOM 3512 N N . VAL F 6 83 ? 16.696 59.691 28.570 1.00 104.46 84 VAL D N 1
ATOM 3513 C CA . VAL F 6 83 ? 16.520 59.931 30.005 1.00 105.68 84 VAL D CA 1
ATOM 3514 C C . VAL F 6 83 ? 15.179 60.557 30.373 1.00 106.17 84 VAL D C 1
ATOM 3515 O O . VAL F 6 83 ? 14.368 59.944 31.074 1.00 107.09 84 VAL D O 1
ATOM 3519 N N . THR F 6 84 ? 14.955 61.778 29.897 1.00 105.55 85 THR D N 1
ATOM 3520 C CA . THR F 6 84 ? 13.716 62.490 30.168 1.00 105.33 85 THR D CA 1
ATOM 3521 C C . THR F 6 84 ? 12.514 61.921 29.413 1.00 105.00 85 THR D C 1
ATOM 3522 O O . THR F 6 84 ? 11.690 62.668 28.885 1.00 105.41 85 THR D O 1
ATOM 3524 N N . GLU F 6 85 ? 12.451 60.596 29.339 1.00 103.73 86 GLU D N 1
ATOM 3525 C CA . GLU F 6 85 ? 11.339 59.870 28.736 1.00 102.00 86 GLU D CA 1
ATOM 3526 C C . GLU F 6 85 ? 11.044 59.821 27.235 1.00 100.54 86 GLU D C 1
ATOM 3527 O O . GLU F 6 85 ? 11.844 60.183 26.372 1.00 100.96 86 GLU D O 1
ATOM 3529 N N . LEU F 6 86 ? 9.821 59.354 27.013 1.00 98.52 87 LEU D N 1
ATOM 3530 C CA . LEU F 6 86 ? 9.111 59.055 25.771 1.00 95.07 87 LEU D CA 1
ATOM 3531 C C . LEU F 6 86 ? 8.924 59.902 24.509 1.00 93.06 87 LEU D C 1
ATOM 3532 O O . LEU F 6 86 ? 8.608 61.089 24.558 1.00 94.66 87 LEU D O 1
ATOM 3537 N N . ILE F 6 87 ? 9.064 59.220 23.373 1.00 89.80 88 ILE D N 1
ATOM 3538 C CA . ILE F 6 87 ? 8.827 59.773 22.042 1.00 86.35 88 ILE D CA 1
ATOM 3539 C C . ILE F 6 87 ? 8.294 58.569 21.276 1.00 84.36 88 ILE D C 1
ATOM 3540 O O . ILE F 6 87 ? 9.035 57.627 20.999 1.00 84.80 88 ILE D O 1
ATOM 3545 N N . LYS F 6 88 ? 7.009 58.582 20.957 1.00 81.95 89 LYS D N 1
ATOM 3546 C CA . LYS F 6 88 ? 6.422 57.466 20.239 1.00 80.19 89 LYS D CA 1
ATOM 3547 C C . LYS F 6 88 ? 6.079 57.832 18.809 1.00 79.08 89 LYS D C 1
ATOM 3548 O O . LYS F 6 88 ? 5.580 58.923 18.531 1.00 80.71 89 LYS D O 1
ATOM 3554 N N . VAL F 6 89 ? 6.363 56.908 17.899 1.00 75.20 90 VAL D N 1
ATOM 3555 C CA . VAL F 6 89 ? 6.105 57.132 16.490 1.00 73.12 90 VAL D CA 1
ATOM 3556 C C . VAL F 6 89 ? 5.613 55.855 15.804 1.00 70.40 90 VAL D C 1
ATOM 3557 O O . VAL F 6 89 ? 6.065 54.755 16.114 1.00 71.01 90 VAL D O 1
ATOM 3561 N N . ASP F 6 90 ? 4.676 56.012 14.878 1.00 68.76 91 ASP D N 1
ATOM 3562 C CA . ASP F 6 90 ? 4.114 54.884 14.150 1.00 68.64 91 ASP D CA 1
ATOM 3563 C C . ASP F 6 90 ? 5.087 54.335 13.123 1.00 69.48 91 ASP D C 1
ATOM 3564 O O . ASP F 6 90 ? 5.058 53.145 12.798 1.00 69.47 91 ASP D O 1
ATOM 3569 N N . LYS F 6 91 ? 5.949 55.212 12.620 1.00 67.48 92 LYS D N 1
ATOM 3570 C CA . LYS F 6 91 ? 6.891 54.844 11.576 1.00 65.14 92 LYS D CA 1
ATOM 3571 C C . LYS F 6 91 ? 8.103 55.768 11.553 1.00 64.85 92 LYS D C 1
ATOM 3572 O O . LYS F 6 91 ? 7.973 56.980 11.703 1.00 65.18 92 LYS D O 1
ATOM 3578 N N . VAL F 6 92 ? 9.281 55.185 11.362 1.00 64.32 93 VAL D N 1
ATOM 3579 C CA . VAL F 6 92 ? 10.522 55.946 11.309 1.00 63.94 93 VAL D CA 1
ATOM 3580 C C . VAL F 6 92 ? 11.484 55.299 10.317 1.00 62.76 93 VAL D C 1
ATOM 3581 O O . VAL F 6 92 ? 11.638 54.078 10.289 1.00 62.92 93 VAL D O 1
ATOM 3585 N N . LYS F 6 93 ? 12.117 56.129 9.496 1.00 59.44 94 LYS D N 1
ATOM 3586 C CA . LYS F 6 93 ? 13.066 55.666 8.492 1.00 56.20 94 LYS D CA 1
ATOM 3587 C C . LYS F 6 93 ? 14.469 56.039 8.960 1.00 57.58 94 LYS D C 1
ATOM 3588 O O . LYS F 6 93 ? 14.729 57.194 9.309 1.00 60.52 94 LYS D O 1
ATOM 3594 N N . ILE F 6 94 ? 15.370 55.064 8.974 1.00 54.00 95 ILE D N 1
ATOM 3595 C CA . ILE F 6 94 ? 16.736 55.302 9.422 1.00 52.17 95 ILE D CA 1
ATOM 3596 C C . ILE F 6 94 ? 17.765 55.024 8.341 1.00 53.39 95 ILE D C 1
ATOM 3597 O O . ILE F 6 94 ? 17.868 53.901 7.846 1.00 52.34 95 ILE D O 1
ATOM 3602 N N . VAL F 6 95 ? 18.519 56.053 7.969 1.00 51.21 96 VAL D N 1
ATOM 3603 C CA . VAL F 6 95 ? 19.571 55.904 6.973 1.00 51.87 96 VAL D CA 1
ATOM 3604 C C . VAL F 6 95 ? 20.871 56.042 7.749 1.00 53.29 96 VAL D C 1
ATOM 3605 O O . VAL F 6 95 ? 21.060 57.011 8.486 1.00 56.04 96 VAL D O 1
ATOM 3609 N N . ALA F 6 96 ? 21.760 55.067 7.601 1.00 51.54 97 ALA D N 1
ATOM 3610 C CA . ALA F 6 96 ? 23.016 55.092 8.333 1.00 55.60 97 ALA D CA 1
ATOM 3611 C C . ALA F 6 96 ? 24.240 54.738 7.498 1.00 59.00 97 ALA D C 1
ATOM 3612 O O . ALA F 6 96 ? 24.295 53.674 6.873 1.00 57.61 97 ALA D O 1
ATOM 3614 N N . CYS F 6 97 ? 25.216 55.643 7.491 1.00 58.31 98 CYS D N 1
ATOM 3615 C CA . CYS F 6 97 ? 26.469 55.431 6.774 1.00 61.45 98 CYS D CA 1
ATOM 3616 C C . CYS F 6 97 ? 27.431 54.827 7.785 1.00 62.83 98 CYS D C 1
ATOM 3617 O O . CYS F 6 97 ? 27.231 54.968 8.989 1.00 62.98 98 CYS D O 1
ATOM 3620 N N . ASP F 6 98 ? 28.474 54.159 7.307 1.00 66.31 99 ASP D N 1
ATOM 3621 C CA . ASP F 6 98 ? 29.423 53.519 8.210 1.00 70.86 99 ASP D CA 1
ATOM 3622 C C . ASP F 6 98 ? 30.230 54.493 9.058 1.00 74.40 99 ASP D C 1
ATOM 3623 O O . ASP F 6 98 ? 30.687 55.520 8.514 1.00 76.28 99 ASP D O 1
#

Secondary structure (P-SEA, 3-state):
ccbbbbbcbbbbbbbcccccaaaaaaacccccccccccccbbbbbbccccbbbbbcccccccccccccaaaaaaaaaaaaaaaaaaccccccccccccbbbbbbbcccccaaaaaaaaaccccccccccccbbbbbccccbbbbbbccccbbbbcccccaaaaaaaaaaaaaaaaacccc/caaaaaaaaaaaaaaaaaaaaaaacccaaaaaaaaaaaaaaac/cccbbbbbbbccccccccbbbbbccccccccccbbbbbccccccccc/cccccccaaaaaaaaaaaaaaaaccccaaaaaaaaaaaaaaaaaaaaccccccccbbbbbccccccccbbbbbbcbbbbbcccccccccbbbbbbcc

Organism: Homo sapiens (NCBI:txid9606)

GO terms:
  GO:0016251 RNA polymerase II general transcription initiation factor activity (F, IDA)
  GO:0000979 RNA polymerase II core promoter sequence-specific DNA binding (F, IDA)
  GO:0006366 transcription by RNA polymerase II (P, IDA)
  GO:0017025 TBP-class protein binding (F, IPI)
  GO:0005669 transcription factor TFIID complex (C, IDA)
  GO:0005654 nucleoplasm (C, TAS)
  GO:0005515 protein binding (F, IPI)
  GO:0003677 DNA binding (F, IDA)
  GO:0005672 transcription factor TFIIA complex (C, IDA)
  GO:0001091 RNA polymerase II general transcription initiation factor binding (F, IPI)
  GO:0046982 protein heterodimerization activity (F, IPI)
  GO:0005654 nucleoplasm (C, IDA)
  GO:0097550 transcription preinitiation complex (C, IDA)
  GO:0016251 RNA polymerase II general transcription initiation factor activity (F, TAS)
  GO:0005634 nucleus (C, IDA)
  GO:0045944 positive regulation of transcription by RNA polymerase II (P, IDA)
  GO:0060261 positive regulation of transcription initiation by RNA polymerase II (P, IDA)

InterPro domains:
  IPR004855 Transcription factor IIA, alpha/beta subunit [PF03153] (13-264)
  IPR004855 Transcription factor IIA, alpha/beta subunit [PF03153] (268-376)
  IPR004855 Transcription factor IIA, alpha/beta subunit [PTHR12694] (6-376)
  IPR004855 Transcription factor IIA, alpha/beta subunit [SM01371] (12-376)
  IPR009088 Transcription factor IIA, beta-barrel [G3DSA:2.30.18.10] (318-376)
  IPR009088 Transcription factor IIA, beta-barrel [SSF50784] (319-376)

Nearest PDB structures (foldseek):
  1cdw-assembly1_A  TM=1.001E+00  e=5.348E-34  Homo sapiens
  1c9b-assembly1_B  TM=9.995E-01  e=1.131E-32  Homo sapiens
  1vok-assembly5_A  TM=9.820E-01  e=1.693E-29  Arabidopsis thaliana
  4b0a-assembly1_A  TM=9.828E-01  e=2.684E-29  Saccharomyces cerevisiae
  6e16-assembly1_A  TM=9.827E-01  e=3.791E-29  Saccharomyces cerevisiae S288C

Foldseek 3Di:
DVWDWFWWKWKKKWAQPAFADQVLCQVPPPQWDDDCVVDQWIWHADVQVTWIKTAHRRRMMMIMGDRDPVSRLVVVVVVQVSSVVSPDNTDTHDMFIFKIKTKTFLQFFFDQVVLCVVPVVFWDADCVVPQWIWGQDVVVRWIKTAHRRRMIMIMRDRDPVSVRVVCVVCNVSRVVGTDD/DVVVVVVVVLVVVLVVCQVVCVVVVHDVVVSVVVSVVVVVVVD/DDDWDKDFDFDDWDDDQQKIKTWTAFIWTQPPRRIDTGRIDIDIDGD/DLVPLPDPVNVVLLVVVVVCVVVPVDPVVVSVVVSVVVVVVVVVCCVPPDDFDKDKDFAWDDWDADPQKIKTKGAQMWIAGPVGTDTDGIDIDIDHD

CATH classification: 2.30.18.10

Solvent-accessible surface area: 18951 Å² total; per-residue (Å²): 72,82,45,80,6,99,14,65,48,0,36,0,40,5,35,0,31,24,164,9,75,8,111,37,0,0,81,134,5,157,14,0,34,33,29,80,159,203,84,66,0,0,29,3,30,29,87,116,4,123,6,30,0,44,0,66,60,54,0,124,1,34,1,36,30,2,107,25,58,129,73,0,97,78,0,0,105,64,0,8,103,48,0,90,161,25,65,32,97,9,107,36,72,120,28,107,32,61,42,0,25,0,29,17,34,5,154,10,58,0,106,6,96,22,0,21,122,83,32,106,146,78,15,63,50,106,69,176,142,86,86,0,0,32,17,143,18,126,152,10,215,1,42,0,42,0,45,65,70,0,108,1,40,0,37,40,0,90,76,81,62,46,0,72,68,0,0,98,63,2,37,74,60,0,112,48,26,129,94,167,148,31,84,63,10,12,103,54,0,1,70,69,0,4,89,78,0,63,99,48,1,90,127,87,68,22,88,73,140,15,0,90,68,0,38,71,37,0,47,74,78,35,177,165,40,116,20,18,2,9,0,19,22,67,146,32,97,89,58,178,36,90,6,107,0,76,2,68,20,0,6,3,33,0,92,44,48,33,59,11,2,27,86,2,44,1,44,6,94,20,138,118,19,0,26,92,11,49,0,0,42,6,0,55,84,0,2,83,75,1,48,145,65,162,69,6,79,91,102,1,5,77,61,0,18,68,37,0,10,146,14,0,35,63,18,1,74,95,63,25,91,50,130,2,53,9,160,16,50,3,53,13,1,51,22,8,100,62,42,23,23,0,26,0,39,108,2,67,3,116,49,155,97,61,90,19,115,9,115,124,0,76,1,38,0,18,90

Radius of gyration: 28.97 Å; Cα contacts (8 Å, |Δi|>4): 778; chains: 4; bounding box: 33×92×51 Å

B-factor: mean 58.43, std 19.93, range [20.0, 123.84]